Protein AF-A0A662Y6T1-F1 (afdb_monomer_lite)

Foldseek 3Di:
DDDPPPPDDDPPPDFDDQVQEWEFPVLLVQLLVLFLLSLCLQRVDDDPQFADHDALCSRVLNVDDQDVVNVVVVVVPPDPLQLDFDPDGLVQWAEEEEEAQLLCQQVLLNDVSNDQVSNHAYEYEHLADLVLSVVQEVCNVVSVVVQVVGPRYHYYYNQQLLDQVSLVVVAATQEYEYEAQFDADVVPVCQDDVRLVVSLVSLLSNLLHVQVRYDLNHKYKYKDACDPPGVVSPSQVSNVVNQKHWDHKYRDRCSSRPRDFADHRSHNDHDGRSRMIITIIHGNVSVVVVVVVVVPPPDDDPDDDPCSIDRSDPVSSVVSSVSRRDDLCCVVVVVPPPDPDDDDDDDDDDDDDDDDDDDDDDDDDDDDDDPDPDLVNVLLCCLCPVLPDPDRDDDQLPCCLLLLSVLSSCVSVVLQPVSVQQDPDLDPVNLVSSLSSCVVSCVVLVHDDHPVLSVCSNVSPPCSSSVSSVSVVVSVVVPDPPPDDD

pLDDT: mean 79.32, std 23.07, range [24.95, 98.88]

Radius of gyration: 32.28 Å; chains: 1; bounding box: 83×66×100 Å

Structure (mmCIF, N/CA/C/O backbone):
data_AF-A0A662Y6T1-F1
#
_entry.id   AF-A0A662Y6T1-F1
#
loop_
_atom_site.group_PDB
_atom_site.id
_atom_site.type_symbol
_atom_site.label_atom_id
_atom_site.label_alt_id
_atom_site.label_comp_id
_atom_site.label_asym_id
_atom_site.label_entity_id
_atom_site.label_seq_id
_atom_site.pdbx_PDB_ins_code
_atom_site.Cartn_x
_atom_site.Cartn_y
_atom_site.Cartn_z
_atom_site.occupancy
_atom_site.B_iso_or_equiv
_atom_site.auth_seq_id
_atom_site.auth_comp_id
_atom_site.auth_asym_id
_atom_site.auth_atom_id
_atom_site.pdbx_PDB_model_num
ATOM 1 N N . MET A 1 1 ? 36.896 38.682 -18.439 1.00 38.16 1 MET A N 1
ATOM 2 C CA . MET A 1 1 ? 36.004 37.616 -18.935 1.00 38.16 1 MET A CA 1
ATOM 3 C C . MET A 1 1 ? 36.695 36.313 -18.607 1.00 38.16 1 MET A C 1
ATOM 5 O O . MET A 1 1 ? 37.647 35.959 -19.286 1.00 38.16 1 MET A O 1
ATOM 9 N N . VAL A 1 2 ? 36.335 35.724 -17.472 1.00 32.78 2 VAL A N 1
ATOM 10 C CA . VAL A 1 2 ? 36.869 34.442 -17.013 1.00 32.78 2 VAL A CA 1
ATOM 11 C C . VAL A 1 2 ? 35.690 33.484 -17.099 1.00 32.78 2 VAL A C 1
ATOM 13 O O . VAL A 1 2 ? 34.672 33.725 -16.455 1.00 32.78 2 VAL A O 1
ATOM 16 N N . ASP A 1 3 ? 35.793 32.498 -17.985 1.00 37.03 3 ASP A N 1
ATOM 17 C CA . ASP A 1 3 ? 34.803 31.437 -18.151 1.00 37.03 3 ASP A CA 1
ATOM 18 C C . ASP A 1 3 ? 34.863 30.502 -16.937 1.00 37.03 3 ASP A C 1
ATOM 20 O O . ASP A 1 3 ? 35.726 29.630 -16.843 1.00 37.03 3 ASP A O 1
ATOM 24 N N . GLU A 1 4 ? 33.929 30.673 -16.004 1.00 37.59 4 GLU A N 1
ATOM 25 C CA . GLU A 1 4 ? 33.597 29.661 -15.004 1.00 37.59 4 GLU A CA 1
ATOM 26 C C . GLU A 1 4 ? 32.592 28.679 -15.608 1.00 37.59 4 GLU A C 1
ATOM 28 O O . GLU A 1 4 ? 31.386 28.763 -15.388 1.00 37.59 4 GLU A O 1
ATOM 33 N N . ASN A 1 5 ? 33.089 27.715 -16.380 1.00 39.94 5 ASN A N 1
ATOM 34 C CA . ASN A 1 5 ? 32.328 26.504 -16.665 1.00 39.94 5 ASN A CA 1
ATOM 35 C C . ASN A 1 5 ? 32.656 25.482 -15.567 1.00 39.94 5 ASN A C 1
ATOM 37 O O . ASN A 1 5 ? 33.431 24.544 -15.760 1.00 39.94 5 ASN A O 1
ATOM 41 N N . ALA A 1 6 ? 32.117 25.729 -14.370 1.00 39.69 6 ALA A N 1
ATOM 42 C CA . ALA A 1 6 ? 32.132 24.763 -13.286 1.00 39.69 6 ALA A CA 1
ATOM 43 C C . ALA A 1 6 ? 31.303 23.552 -13.725 1.00 39.69 6 ALA A C 1
ATOM 45 O O . ALA A 1 6 ? 30.096 23.651 -13.949 1.00 39.69 6 ALA A O 1
ATOM 46 N N . GLY A 1 7 ? 31.971 22.409 -13.881 1.00 39.16 7 GLY A N 1
ATOM 47 C CA . GLY A 1 7 ? 31.311 21.131 -14.082 1.00 39.16 7 GLY A CA 1
ATOM 48 C C . GLY A 1 7 ? 30.360 20.877 -12.921 1.00 39.16 7 GLY A C 1
ATOM 49 O O . GLY A 1 7 ? 30.795 20.561 -11.818 1.00 39.16 7 GLY A O 1
ATOM 50 N N . SER A 1 8 ? 29.058 21.023 -13.164 1.00 38.38 8 SER A N 1
ATOM 51 C CA . SER A 1 8 ? 28.050 20.516 -12.248 1.00 38.38 8 SER A CA 1
ATOM 52 C C . SER A 1 8 ? 28.227 19.002 -12.197 1.00 38.38 8 SER A C 1
ATOM 54 O O . SER A 1 8 ? 27.993 18.322 -13.204 1.00 38.38 8 SER A O 1
ATOM 56 N N . GLU A 1 9 ? 28.669 18.476 -11.057 1.00 35.53 9 GLU A N 1
ATOM 57 C CA . GLU A 1 9 ? 28.597 17.045 -10.787 1.00 35.53 9 GLU A CA 1
ATOM 58 C C . GLU A 1 9 ? 27.184 16.546 -11.138 1.00 35.53 9 GLU A C 1
ATOM 60 O O . GLU A 1 9 ? 26.198 17.246 -10.869 1.00 35.53 9 GLU A O 1
ATOM 65 N N . PRO A 1 10 ? 27.045 15.372 -11.781 1.00 45.38 10 PRO A N 1
ATOM 66 C CA . PRO A 1 10 ? 25.727 14.811 -12.023 1.00 45.38 10 PRO A CA 1
ATOM 67 C C . PRO A 1 10 ? 24.992 14.716 -10.677 1.00 45.38 10 PRO A C 1
ATOM 69 O O . PRO A 1 10 ? 25.598 14.264 -9.702 1.00 45.38 10 PRO A O 1
ATOM 72 N N . PRO A 1 11 ? 23.716 15.141 -10.593 1.00 48.94 11 PRO A N 1
ATOM 73 C CA . PRO A 1 11 ? 22.992 15.173 -9.329 1.00 48.94 11 PRO A CA 1
ATOM 74 C C . PRO A 1 11 ? 23.087 13.804 -8.658 1.00 48.94 11 PRO A C 1
ATOM 76 O O . PRO A 1 11 ? 22.839 12.779 -9.306 1.00 48.94 11 PRO A O 1
ATOM 79 N N . ALA A 1 12 ? 23.485 13.799 -7.381 1.00 55.53 12 ALA A N 1
ATOM 80 C CA . ALA A 1 12 ? 23.677 12.583 -6.603 1.00 55.53 12 ALA A CA 1
ATOM 81 C C . ALA A 1 12 ? 22.477 11.647 -6.801 1.00 55.53 12 ALA A C 1
ATOM 83 O O . ALA A 1 12 ? 21.319 12.057 -6.681 1.00 55.53 12 ALA A O 1
ATOM 84 N N . GLN A 1 13 ? 22.749 10.390 -7.164 1.00 65.38 13 GLN A N 1
ATOM 85 C CA . GLN A 1 13 ? 21.694 9.406 -7.382 1.00 65.38 13 GLN A CA 1
ATOM 86 C C . GLN A 1 13 ? 20.924 9.218 -6.077 1.00 65.38 13 GLN A C 1
ATOM 88 O O . GLN A 1 13 ? 21.428 8.612 -5.136 1.00 65.38 13 GLN A O 1
ATOM 93 N N . HIS A 1 14 ? 19.701 9.740 -6.024 1.00 81.56 14 HIS A N 1
ATOM 94 C CA . HIS A 1 14 ? 18.852 9.587 -4.857 1.00 81.56 14 HIS A CA 1
ATOM 95 C C . HIS A 1 14 ? 18.332 8.146 -4.803 1.00 81.56 14 HIS A C 1
ATOM 97 O O . HIS A 1 14 ? 17.601 7.689 -5.691 1.00 81.56 14 HIS A O 1
ATOM 103 N N . TRP A 1 15 ? 18.790 7.410 -3.795 1.00 86.25 15 TRP A N 1
ATOM 104 C CA . TRP A 1 15 ? 18.351 6.054 -3.503 1.00 86.25 15 TRP A CA 1
ATOM 105 C C . TRP A 1 15 ? 17.180 6.092 -2.533 1.00 86.25 15 TRP A C 1
ATOM 107 O O . TRP A 1 15 ? 17.080 6.994 -1.705 1.00 86.25 15 TRP A O 1
ATOM 117 N N . ARG A 1 16 ? 16.301 5.096 -2.645 1.00 91.19 16 ARG A N 1
ATOM 118 C CA . ARG A 1 16 ? 15.261 4.873 -1.650 1.00 91.19 16 ARG A CA 1
ATOM 119 C C . ARG A 1 16 ? 15.910 4.447 -0.334 1.00 91.19 16 ARG A C 1
ATOM 121 O O . ARG A 1 16 ? 16.833 3.635 -0.364 1.00 91.19 16 ARG A O 1
ATOM 128 N N . ASP A 1 17 ? 15.394 4.952 0.779 1.00 90.06 17 ASP A N 1
ATOM 129 C CA . ASP A 1 17 ? 15.740 4.432 2.096 1.00 90.06 17 ASP A CA 1
ATOM 130 C C . ASP A 1 17 ? 15.273 2.975 2.233 1.00 90.06 17 ASP A C 1
ATOM 132 O O . ASP A 1 17 ? 14.118 2.645 1.955 1.00 90.06 17 ASP A O 1
ATOM 136 N N . LEU A 1 18 ? 16.204 2.098 2.593 1.00 93.44 18 LEU A N 1
ATOM 137 C CA . LEU A 1 18 ? 15.990 0.659 2.708 1.00 93.44 18 LEU A CA 1
ATOM 138 C C . LEU A 1 18 ? 15.894 0.191 4.159 1.00 93.44 18 LEU A C 1
ATOM 140 O O . LEU A 1 18 ? 15.660 -0.997 4.391 1.00 93.44 18 LEU A O 1
ATOM 144 N N . GLN A 1 19 ? 16.095 1.085 5.131 1.00 92.25 19 GLN A N 1
ATOM 145 C CA . GLN A 1 19 ? 16.065 0.725 6.538 1.00 92.25 19 GLN A CA 1
ATOM 146 C C . GLN A 1 19 ? 14.696 0.138 6.898 1.00 92.25 19 GLN A C 1
ATOM 148 O O . GLN A 1 19 ? 13.666 0.796 6.781 1.00 92.25 19 GLN A O 1
ATOM 153 N N . GLN A 1 20 ? 14.701 -1.141 7.292 1.00 94.00 20 GLN A N 1
ATOM 154 C CA . GLN A 1 20 ? 13.500 -1.903 7.654 1.00 94.00 20 GLN A CA 1
ATOM 155 C C . GLN A 1 20 ? 12.395 -1.856 6.579 1.00 94.00 20 GLN A C 1
ATOM 157 O O . GLN A 1 20 ? 11.207 -1.921 6.900 1.00 94.00 20 GLN A O 1
ATOM 162 N N . LEU A 1 21 ? 12.774 -1.735 5.300 1.00 97.38 21 LEU A N 1
ATOM 163 C CA . LEU A 1 21 ? 11.839 -1.699 4.181 1.00 97.38 21 LEU A CA 1
ATOM 164 C C . LEU A 1 21 ? 11.625 -3.096 3.596 1.00 97.38 21 LEU A C 1
ATOM 166 O O . LEU A 1 21 ? 12.568 -3.762 3.168 1.00 97.38 21 LEU A O 1
ATOM 170 N N . TYR A 1 22 ? 10.362 -3.480 3.462 1.00 98.19 22 TYR A N 1
ATOM 171 C CA . TYR A 1 22 ? 9.938 -4.761 2.918 1.00 98.19 22 TYR A CA 1
ATOM 172 C C . TYR A 1 22 ? 8.983 -4.588 1.739 1.00 98.19 22 TYR A C 1
ATOM 174 O O . TYR A 1 22 ? 8.330 -3.558 1.552 1.00 98.19 22 TYR A O 1
ATOM 182 N N . VAL A 1 23 ? 8.889 -5.629 0.921 1.00 97.44 23 VAL A N 1
ATOM 183 C CA . VAL A 1 23 ? 7.964 -5.720 -0.206 1.00 97.44 23 VAL A CA 1
ATOM 184 C C . VAL A 1 23 ? 7.215 -7.043 -0.160 1.00 97.44 23 VAL A C 1
ATOM 186 O O . VAL A 1 23 ? 7.796 -8.077 0.157 1.00 97.44 23 VAL A O 1
ATOM 189 N N . HIS A 1 24 ? 5.932 -7.025 -0.518 1.00 96.25 24 HIS A N 1
ATOM 190 C CA . HIS A 1 24 ? 5.162 -8.258 -0.659 1.00 96.25 24 HIS A CA 1
ATOM 191 C C . HIS A 1 24 ? 5.751 -9.145 -1.761 1.00 96.25 24 HIS A C 1
ATOM 193 O O . HIS A 1 24 ? 6.113 -8.654 -2.841 1.00 96.25 24 HIS A O 1
ATOM 199 N N . ARG A 1 25 ? 5.801 -10.457 -1.524 1.00 93.94 25 ARG A N 1
ATOM 200 C CA . ARG A 1 25 ? 6.382 -11.428 -2.464 1.00 93.94 25 ARG A CA 1
ATOM 201 C C . ARG A 1 25 ? 5.730 -11.374 -3.849 1.00 93.94 25 ARG A C 1
ATOM 203 O O . ARG A 1 25 ? 6.429 -11.479 -4.855 1.00 93.94 25 ARG A O 1
ATOM 210 N N . ASP A 1 26 ? 4.424 -11.127 -3.918 1.00 92.00 26 ASP A N 1
ATOM 211 C CA . ASP A 1 26 ? 3.688 -10.994 -5.187 1.00 92.00 26 ASP A CA 1
ATOM 212 C C . ASP A 1 26 ? 4.066 -9.733 -5.965 1.00 92.00 26 ASP A C 1
ATOM 214 O O . ASP A 1 26 ? 4.247 -9.768 -7.186 1.00 92.00 26 ASP A O 1
ATOM 218 N N . THR A 1 27 ? 4.246 -8.614 -5.260 1.00 95.25 27 THR A N 1
ATOM 219 C CA . THR A 1 27 ? 4.738 -7.364 -5.850 1.00 95.25 27 THR A CA 1
ATOM 220 C C . THR A 1 27 ? 6.136 -7.565 -6.414 1.00 95.25 27 THR A C 1
ATOM 222 O O . THR A 1 27 ? 6.408 -7.152 -7.544 1.00 95.25 27 THR A O 1
ATOM 225 N N . LEU A 1 28 ? 7.004 -8.243 -5.658 1.00 96.12 28 LEU A N 1
ATOM 226 C CA . LEU A 1 28 ? 8.362 -8.571 -6.075 1.00 96.12 28 LEU A CA 1
ATOM 227 C C . LEU A 1 28 ? 8.365 -9.479 -7.312 1.00 96.12 28 LEU A C 1
ATOM 229 O O . LEU A 1 28 ? 9.031 -9.169 -8.300 1.00 96.12 28 LEU A O 1
ATOM 233 N N . ARG A 1 29 ? 7.580 -10.562 -7.291 1.00 94.56 29 ARG A N 1
ATOM 234 C CA . ARG A 1 29 ? 7.440 -11.505 -8.411 1.00 94.56 29 ARG A CA 1
ATOM 235 C C . ARG A 1 29 ? 6.977 -10.790 -9.676 1.00 94.56 29 ARG A C 1
ATOM 237 O O . ARG A 1 29 ? 7.582 -10.963 -10.728 1.00 94.56 29 ARG A O 1
ATOM 244 N N . CYS A 1 30 ? 5.970 -9.926 -9.564 1.00 94.88 30 CYS A N 1
ATOM 245 C CA . CYS A 1 30 ? 5.478 -9.130 -10.685 1.00 94.88 30 CYS A CA 1
ATOM 246 C C . CYS A 1 30 ? 6.523 -8.117 -11.187 1.00 94.88 30 CYS A C 1
ATOM 248 O O . CYS A 1 30 ? 6.691 -7.942 -12.391 1.00 94.88 30 CYS A O 1
ATOM 250 N N . ALA A 1 31 ? 7.270 -7.455 -10.299 1.00 95.62 31 ALA A N 1
ATOM 251 C CA . ALA A 1 31 ? 8.346 -6.550 -10.709 1.00 95.62 31 ALA A CA 1
ATOM 252 C C . ALA A 1 31 ? 9.442 -7.284 -11.506 1.00 95.62 31 ALA A C 1
ATOM 254 O O . ALA A 1 31 ? 9.942 -6.762 -12.504 1.00 95.62 31 ALA A O 1
ATOM 255 N N . LEU A 1 32 ? 9.771 -8.521 -11.119 1.00 93.56 32 LEU A N 1
ATOM 256 C CA . LEU A 1 32 ? 10.772 -9.350 -11.798 1.00 93.56 32 LEU A CA 1
ATOM 257 C C . LEU A 1 32 ? 10.372 -9.750 -13.226 1.00 93.56 32 LEU A C 1
ATOM 259 O O . LEU A 1 32 ? 11.258 -9.993 -14.040 1.00 93.56 32 LEU A O 1
ATOM 263 N N . THR A 1 33 ? 9.083 -9.711 -13.580 1.00 91.44 33 THR A N 1
ATOM 264 C CA . THR A 1 33 ? 8.611 -9.875 -14.968 1.00 91.44 33 THR A CA 1
ATOM 265 C C . THR A 1 33 ? 8.666 -8.568 -15.773 1.00 91.44 33 THR A C 1
ATOM 267 O O . THR A 1 33 ? 7.916 -8.397 -16.734 1.00 91.44 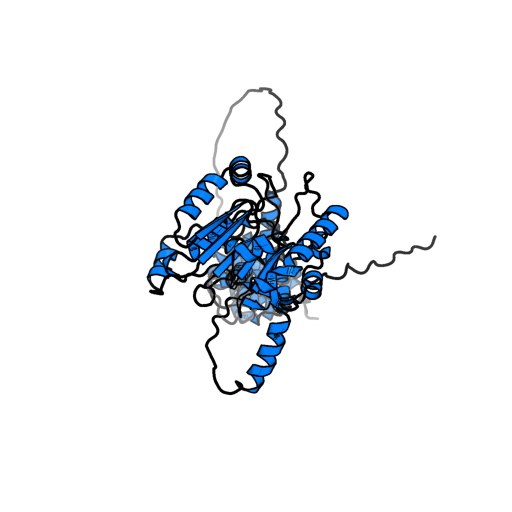33 THR A O 1
ATOM 270 N N . ARG A 1 34 ? 9.507 -7.604 -15.364 1.00 90.88 34 ARG A N 1
ATOM 271 C CA . ARG A 1 34 ? 9.652 -6.269 -15.979 1.00 90.88 34 ARG A CA 1
ATOM 272 C C . ARG A 1 34 ? 8.362 -5.428 -15.932 1.00 90.88 34 ARG A C 1
ATOM 274 O O . ARG A 1 34 ? 8.147 -4.541 -16.758 1.00 90.88 34 ARG A O 1
ATOM 281 N N . CYS A 1 35 ? 7.493 -5.657 -14.947 1.00 94.31 35 CYS A N 1
ATOM 282 C CA . CYS A 1 35 ? 6.313 -4.819 -14.735 1.00 94.31 35 CYS A CA 1
ATOM 283 C C . CYS A 1 35 ? 6.723 -3.414 -14.267 1.00 94.31 35 CYS A C 1
ATOM 285 O O . CYS A 1 35 ? 7.062 -3.221 -13.099 1.00 94.31 35 CYS A O 1
ATOM 287 N N . ILE A 1 36 ? 6.635 -2.419 -15.158 1.00 94.38 36 ILE A N 1
ATOM 288 C CA . ILE A 1 36 ? 7.055 -1.033 -14.884 1.00 94.38 36 ILE A CA 1
ATOM 289 C C . ILE A 1 36 ? 6.376 -0.481 -13.619 1.00 94.38 36 ILE A C 1
ATOM 291 O O . ILE A 1 36 ? 7.052 0.093 -12.768 1.00 94.38 36 ILE A O 1
ATOM 295 N N . ALA A 1 37 ? 5.068 -0.714 -13.449 1.00 93.38 37 ALA A N 1
ATOM 296 C CA . ALA A 1 37 ? 4.320 -0.250 -12.279 1.00 93.38 37 ALA A CA 1
ATOM 297 C C . ALA A 1 37 ? 4.893 -0.805 -10.963 1.00 93.38 37 ALA A C 1
ATOM 299 O O . ALA A 1 37 ? 5.078 -0.057 -10.007 1.00 93.38 37 ALA A O 1
ATOM 300 N N . CYS A 1 38 ? 5.192 -2.108 -10.904 1.00 95.94 38 CYS A N 1
ATOM 301 C CA . CYS A 1 38 ? 5.727 -2.734 -9.690 1.00 95.94 38 CYS A CA 1
ATOM 302 C C . CYS A 1 38 ? 7.198 -2.376 -9.464 1.00 95.94 38 CYS A C 1
ATOM 304 O O . CYS A 1 38 ? 7.577 -2.107 -8.329 1.00 95.94 38 CYS A O 1
ATOM 306 N N . CYS A 1 39 ? 8.005 -2.273 -10.526 1.00 96.38 39 CYS A N 1
ATOM 307 C CA . CYS A 1 39 ? 9.375 -1.776 -10.417 1.00 96.38 39 CYS A CA 1
ATOM 308 C C . CYS A 1 39 ? 9.405 -0.383 -9.778 1.00 96.38 39 CYS A C 1
ATOM 310 O O . CYS A 1 39 ? 10.170 -0.165 -8.844 1.00 96.38 39 CYS A O 1
ATOM 312 N N . TYR A 1 40 ? 8.545 0.542 -10.221 1.00 95.38 40 TYR A N 1
ATOM 313 C CA . TYR A 1 40 ? 8.485 1.897 -9.666 1.00 95.38 40 TYR A CA 1
ATOM 314 C C . TYR A 1 40 ? 7.935 1.978 -8.241 1.00 95.38 40 TYR A C 1
ATOM 316 O O . TYR A 1 40 ? 8.381 2.854 -7.499 1.00 95.38 40 TYR A O 1
ATOM 324 N N . LYS A 1 41 ? 7.060 1.050 -7.824 1.00 95.31 41 LYS A N 1
ATOM 325 C CA . LYS A 1 41 ? 6.692 0.898 -6.404 1.00 95.31 41 LYS A CA 1
ATOM 326 C C . LYS A 1 41 ? 7.903 0.559 -5.541 1.00 95.31 41 LYS A C 1
ATOM 328 O O . LYS A 1 41 ? 7.940 0.992 -4.399 1.00 95.31 41 LYS A O 1
ATOM 333 N N . ILE A 1 42 ? 8.882 -0.184 -6.074 1.00 96.06 42 ILE A N 1
ATOM 334 C CA . ILE A 1 42 ? 10.098 -0.606 -5.362 1.00 96.06 42 ILE A CA 1
ATOM 335 C C . ILE A 1 42 ? 11.192 0.455 -5.427 1.00 96.06 42 ILE A C 1
ATOM 337 O O . ILE A 1 42 ? 11.610 0.954 -4.384 1.00 96.06 42 ILE A O 1
ATOM 341 N N . VAL A 1 43 ? 11.622 0.852 -6.628 1.00 94.75 43 VAL A N 1
ATOM 342 C CA . VAL A 1 43 ? 12.749 1.787 -6.785 1.00 94.75 43 VAL A CA 1
ATOM 343 C C . VAL A 1 43 ? 12.428 3.205 -6.343 1.00 94.75 43 VAL A C 1
ATOM 345 O O . VAL A 1 43 ? 13.348 3.947 -6.011 1.00 94.75 43 VAL A O 1
ATOM 348 N N . LEU A 1 44 ? 11.143 3.577 -6.342 1.00 91.81 44 LEU A N 1
ATOM 349 C CA . LEU A 1 44 ? 10.607 4.889 -5.987 1.00 91.81 44 LEU A CA 1
ATOM 350 C C . LEU A 1 44 ? 11.082 6.029 -6.909 1.00 91.81 44 LEU A C 1
ATOM 352 O O . LEU A 1 44 ? 10.263 6.716 -7.522 1.00 91.81 44 LEU A O 1
ATOM 356 N N . HIS A 1 45 ? 12.384 6.258 -7.064 1.00 90.19 45 HIS A N 1
ATOM 357 C CA . HIS A 1 45 ? 12.963 7.376 -7.811 1.00 90.19 45 HIS A CA 1
ATOM 358 C C . HIS A 1 45 ? 13.343 6.982 -9.239 1.00 90.19 45 HIS A C 1
ATOM 360 O O . HIS A 1 45 ? 14.135 6.067 -9.461 1.00 90.19 45 HIS A O 1
ATOM 366 N N . GLY A 1 46 ? 12.795 7.707 -10.219 1.00 86.19 46 GLY A N 1
ATOM 367 C CA . GLY A 1 46 ? 13.222 7.604 -11.613 1.00 86.19 46 GLY A CA 1
ATOM 368 C C . GLY A 1 46 ? 14.583 8.260 -11.841 1.00 86.19 46 GLY A C 1
ATOM 369 O O . GLY A 1 46 ? 15.027 9.084 -11.046 1.00 86.19 46 GLY A O 1
ATOM 370 N N . ARG A 1 47 ? 15.232 7.897 -12.949 1.00 86.31 47 ARG A N 1
ATOM 371 C CA . ARG A 1 47 ? 16.512 8.460 -13.390 1.00 86.31 47 ARG A CA 1
ATOM 372 C C . ARG A 1 47 ? 16.452 8.742 -14.892 1.00 86.31 47 ARG A C 1
ATOM 374 O O . ARG A 1 47 ? 15.686 8.067 -15.590 1.00 86.31 47 ARG A O 1
ATOM 381 N N . PRO A 1 48 ? 17.233 9.709 -15.403 1.00 83.94 48 PRO A N 1
ATOM 382 C CA . PRO A 1 48 ? 17.360 9.915 -16.838 1.00 83.94 48 PRO A CA 1
ATOM 383 C C . PRO A 1 48 ? 17.720 8.609 -17.553 1.00 83.94 48 PRO A C 1
ATOM 385 O O . PRO A 1 48 ? 18.562 7.848 -17.084 1.00 83.94 48 PRO A O 1
ATOM 388 N N . GLY A 1 49 ? 17.060 8.347 -18.679 1.00 81.00 49 GLY A N 1
ATOM 389 C CA . GLY A 1 49 ? 17.303 7.155 -19.491 1.00 81.00 49 GLY A CA 1
ATOM 390 C C . GLY A 1 49 ? 16.495 5.915 -19.106 1.00 81.00 49 GLY A C 1
ATOM 391 O O . GLY A 1 49 ? 16.520 4.965 -19.876 1.00 81.00 49 GLY A O 1
ATOM 392 N N . LEU A 1 50 ? 15.747 5.911 -17.997 1.00 89.12 50 LEU A N 1
ATOM 393 C CA . LEU A 1 50 ? 14.835 4.809 -17.661 1.00 89.12 50 LEU A CA 1
ATOM 394 C C . LEU A 1 50 ? 13.500 4.906 -18.418 1.00 89.12 50 LEU A C 1
ATOM 396 O O . LEU A 1 50 ? 13.076 5.987 -18.836 1.00 89.12 50 LEU A O 1
ATOM 400 N N . LEU A 1 51 ? 12.812 3.771 -18.552 1.00 88.31 51 LEU A N 1
ATOM 401 C CA . LEU A 1 51 ? 11.417 3.711 -18.984 1.00 88.31 51 LEU A CA 1
ATOM 402 C C . LEU A 1 51 ? 10.543 4.569 -18.064 1.00 88.31 51 LEU A C 1
ATOM 404 O O . LEU A 1 51 ? 10.710 4.494 -16.853 1.00 88.31 51 LEU A O 1
ATOM 408 N N . PRO A 1 52 ? 9.600 5.368 -18.592 1.00 89.31 52 PRO A N 1
ATOM 409 C CA . PRO A 1 52 ? 8.769 6.230 -17.762 1.00 89.31 52 PRO A CA 1
ATOM 410 C C . PRO A 1 52 ? 7.859 5.408 -16.847 1.00 89.31 52 PRO A C 1
ATOM 412 O O . PRO A 1 52 ? 7.339 4.369 -17.254 1.00 89.31 52 PRO A O 1
ATOM 415 N N . ASN A 1 53 ? 7.612 5.918 -15.637 1.00 90.62 53 ASN A N 1
ATOM 416 C CA . ASN A 1 53 ? 6.630 5.320 -14.738 1.00 90.62 53 ASN A CA 1
ATOM 417 C C . ASN A 1 53 ? 5.241 5.276 -15.400 1.00 90.62 53 ASN A C 1
ATOM 419 O O . ASN A 1 53 ? 4.877 6.146 -16.196 1.00 90.62 53 ASN A O 1
ATOM 423 N N . VAL A 1 54 ? 4.464 4.260 -15.045 1.00 89.12 54 VAL A N 1
ATOM 424 C CA . VAL A 1 54 ? 3.116 4.013 -15.554 1.00 89.12 54 VAL A CA 1
ATOM 425 C C . VAL A 1 54 ? 2.116 4.000 -14.405 1.00 89.12 54 VAL A C 1
ATOM 427 O O . VAL A 1 54 ? 2.485 3.928 -13.233 1.00 89.12 54 VAL A O 1
ATOM 430 N N . ARG A 1 55 ? 0.825 4.083 -14.730 1.00 84.06 55 ARG A N 1
ATOM 431 C CA . ARG A 1 55 ? -0.206 4.031 -13.694 1.00 84.06 55 ARG A CA 1
ATOM 432 C C . ARG A 1 55 ? -0.304 2.621 -13.086 1.00 84.06 55 ARG A C 1
ATOM 434 O O . ARG A 1 55 ? -0.048 1.655 -13.810 1.00 84.06 55 ARG A O 1
ATOM 441 N N . PRO A 1 56 ? -0.694 2.473 -11.806 1.00 83.31 56 PRO A N 1
ATOM 442 C CA . PRO A 1 56 ? -0.858 1.164 -11.172 1.00 83.31 56 PRO A CA 1
ATOM 443 C C . PRO A 1 56 ? -1.772 0.205 -11.945 1.00 83.31 56 PRO A C 1
ATOM 445 O O . PRO A 1 56 ? -1.504 -0.991 -11.967 1.00 83.31 56 PRO A O 1
ATOM 448 N N . GLU A 1 57 ? -2.790 0.724 -12.634 1.00 84.50 57 GLU A N 1
ATOM 449 C CA . GLU A 1 57 ? -3.744 -0.049 -13.440 1.00 84.50 57 GLU A CA 1
ATOM 450 C C . GLU A 1 57 ? -3.100 -0.697 -14.676 1.00 84.50 57 GLU A C 1
ATOM 452 O O . GLU A 1 57 ? -3.680 -1.594 -15.275 1.00 84.50 57 GLU A O 1
ATOM 457 N N . MET A 1 58 ? -1.889 -0.277 -15.060 1.00 87.88 58 MET A N 1
ATOM 458 C CA . MET A 1 58 ? -1.102 -0.937 -16.108 1.00 87.88 58 MET A CA 1
ATOM 459 C C . MET A 1 58 ? -0.323 -2.155 -15.590 1.00 87.88 58 MET A C 1
ATOM 461 O O . MET A 1 58 ? 0.388 -2.801 -16.360 1.00 87.88 58 MET A O 1
ATOM 465 N N . CYS A 1 59 ? -0.411 -2.467 -14.294 1.00 91.50 59 CYS A N 1
ATOM 466 C CA . CYS A 1 59 ? 0.098 -3.718 -13.756 1.00 91.50 59 CYS A CA 1
ATOM 467 C C . CYS A 1 59 ? -0.753 -4.889 -14.278 1.00 91.50 59 CYS A C 1
ATOM 469 O O . CYS A 1 59 ? -1.974 -4.832 -14.143 1.00 91.50 59 CYS A O 1
ATOM 471 N N . PRO A 1 60 ? -0.147 -5.981 -14.784 1.00 89.31 60 PRO A N 1
ATOM 472 C CA . PRO A 1 60 ? -0.898 -7.156 -15.228 1.00 89.31 60 PRO A CA 1
ATOM 473 C C . PRO A 1 60 ? -1.842 -7.718 -14.157 1.00 89.31 60 PRO A C 1
ATOM 475 O O . PRO A 1 60 ? -2.947 -8.120 -14.484 1.00 89.31 60 PRO A O 1
ATOM 478 N N . ARG A 1 61 ? -1.469 -7.631 -12.870 1.00 90.00 61 ARG A N 1
ATOM 479 C CA . ARG A 1 61 ? -2.308 -8.074 -11.740 1.00 90.00 61 ARG A CA 1
ATOM 480 C C . ARG A 1 61 ? -3.602 -7.273 -11.555 1.00 90.00 61 ARG A C 1
ATOM 482 O O . ARG A 1 61 ? -4.478 -7.720 -10.834 1.00 90.00 61 ARG A O 1
ATOM 489 N N . MET A 1 62 ? -3.718 -6.095 -12.169 1.00 82.81 62 MET A N 1
ATOM 490 C CA . MET A 1 62 ? -4.968 -5.322 -12.198 1.00 82.81 62 MET A CA 1
ATOM 491 C C . MET A 1 62 ? -5.831 -5.652 -13.421 1.00 82.81 62 MET A C 1
ATOM 493 O O . MET A 1 62 ? -7.008 -5.306 -13.436 1.00 82.81 62 MET A O 1
ATOM 497 N N . ALA A 1 63 ? -5.238 -6.236 -14.468 1.00 69.62 63 ALA A N 1
ATOM 498 C CA . ALA A 1 63 ? -5.876 -6.433 -15.767 1.00 69.62 63 ALA A CA 1
ATOM 499 C C . ALA A 1 63 ? -6.545 -7.807 -15.909 1.00 69.62 63 ALA A C 1
ATOM 501 O O . ALA A 1 63 ? -7.495 -7.932 -16.678 1.00 69.62 63 ALA A O 1
ATOM 502 N N . THR A 1 64 ? -6.069 -8.826 -15.193 1.00 55.75 64 THR A N 1
ATOM 503 C CA . THR A 1 64 ? -6.662 -10.165 -15.217 1.00 55.75 64 THR A CA 1
ATOM 504 C C . THR A 1 64 ? -7.725 -10.301 -14.123 1.00 55.75 64 THR A C 1
ATOM 506 O O . THR A 1 64 ? -7.372 -10.255 -12.944 1.00 55.75 64 THR A O 1
ATOM 509 N N . PRO A 1 65 ? -9.012 -10.523 -14.450 1.00 48.91 65 PRO A N 1
ATOM 510 C CA . PRO A 1 65 ? -9.824 -11.374 -13.589 1.00 48.91 65 PRO A CA 1
ATOM 511 C C . PRO A 1 65 ? -9.180 -12.777 -13.568 1.00 48.91 65 PRO A C 1
ATOM 513 O O . PRO A 1 65 ? -8.570 -13.157 -14.574 1.00 48.91 65 PRO A O 1
ATOM 516 N N . PRO A 1 66 ? -9.251 -13.526 -12.454 1.00 44.78 66 PRO A N 1
ATOM 517 C CA . PRO A 1 66 ? -8.700 -14.878 -12.401 1.00 44.78 66 PRO A CA 1
ATOM 518 C C . PRO A 1 66 ? -9.282 -15.708 -13.548 1.00 44.78 66 PRO A C 1
ATOM 520 O O . PRO A 1 66 ? -10.491 -15.677 -13.787 1.00 44.78 66 PRO A O 1
ATOM 523 N N . THR A 1 67 ? -8.417 -16.374 -14.312 1.00 41.47 67 THR A N 1
ATOM 524 C CA . THR A 1 67 ? -8.865 -17.233 -15.411 1.00 41.47 67 THR A CA 1
ATOM 525 C C . THR A 1 67 ? -9.330 -18.580 -14.858 1.00 41.47 67 THR A C 1
ATOM 527 O O . THR A 1 67 ? -8.876 -19.009 -13.799 1.00 41.47 67 THR A O 1
ATOM 530 N N . ASP A 1 68 ? -10.215 -19.281 -15.572 1.00 40.00 68 ASP A N 1
ATOM 531 C CA . ASP A 1 68 ? -10.694 -20.613 -15.163 1.00 40.00 68 ASP A CA 1
ATOM 532 C C . ASP A 1 68 ? -9.553 -21.642 -15.000 1.00 40.00 68 ASP A C 1
ATOM 534 O O . ASP A 1 68 ? -9.712 -22.638 -14.294 1.00 40.00 68 ASP A O 1
ATOM 538 N N . ASP A 1 69 ? -8.394 -21.410 -15.626 1.00 37.28 69 ASP A N 1
ATOM 539 C CA . ASP A 1 69 ? -7.202 -22.248 -15.468 1.00 37.28 69 ASP A CA 1
ATOM 540 C C . ASP A 1 69 ? -6.407 -21.911 -14.191 1.00 37.28 69 ASP A C 1
ATOM 542 O O . ASP A 1 69 ? -5.880 -22.829 -13.560 1.00 37.28 69 ASP A O 1
ATOM 546 N N . ASP A 1 70 ? -6.401 -20.648 -13.739 1.00 42.69 70 ASP A N 1
ATOM 547 C CA . ASP A 1 70 ? -5.893 -20.265 -12.408 1.00 42.69 70 ASP A CA 1
ATOM 548 C C . ASP A 1 70 ? -6.790 -20.859 -11.307 1.00 42.69 70 ASP A C 1
ATOM 550 O O . ASP A 1 70 ? -6.299 -21.434 -10.338 1.00 42.69 70 ASP A O 1
ATOM 554 N N . ALA A 1 71 ? -8.112 -20.841 -11.517 1.00 40.81 71 ALA A N 1
ATOM 555 C CA . ALA A 1 71 ? -9.081 -21.476 -10.622 1.00 40.81 71 ALA A CA 1
ATOM 556 C C . ALA A 1 71 ? -8.913 -23.007 -10.549 1.00 40.81 71 ALA A C 1
ATOM 558 O O . ALA A 1 71 ? -9.183 -23.610 -9.513 1.00 40.81 71 ALA A O 1
ATOM 559 N N . LYS A 1 72 ? -8.445 -23.655 -11.627 1.00 34.47 72 LYS A N 1
ATOM 560 C CA . LYS A 1 72 ? -8.136 -25.097 -11.648 1.00 34.47 72 LYS A CA 1
ATOM 561 C C . LYS A 1 72 ? -6.775 -25.435 -11.045 1.00 34.47 72 LYS A C 1
ATOM 563 O O . LYS A 1 72 ? -6.646 -26.502 -10.446 1.00 34.47 72 LYS A O 1
ATOM 568 N N . ALA A 1 73 ? -5.780 -24.560 -11.188 1.00 39.09 73 ALA A N 1
ATOM 569 C CA . ALA A 1 73 ? -4.494 -24.703 -10.509 1.00 39.09 73 ALA A CA 1
ATOM 570 C C . ALA A 1 73 ? -4.653 -24.561 -8.984 1.00 39.09 73 ALA A C 1
ATOM 572 O O . ALA A 1 73 ? -4.086 -25.364 -8.243 1.00 39.09 73 ALA A O 1
ATOM 573 N N . ASP A 1 74 ? -5.506 -23.636 -8.533 1.00 40.41 74 ASP A N 1
ATOM 574 C CA . ASP A 1 74 ? -5.899 -23.502 -7.126 1.00 40.41 74 ASP A CA 1
ATOM 575 C C . ASP A 1 74 ? -6.809 -24.655 -6.664 1.00 40.41 74 ASP A C 1
ATOM 577 O O . ASP A 1 74 ? -6.646 -25.156 -5.557 1.00 40.41 74 ASP A O 1
ATOM 581 N N . ALA A 1 75 ? -7.703 -25.178 -7.513 1.00 36.38 75 ALA A N 1
ATOM 582 C CA . ALA A 1 75 ? -8.528 -26.346 -7.170 1.00 36.38 75 ALA A CA 1
ATOM 583 C C . ALA A 1 75 ? -7.729 -27.661 -7.041 1.00 36.38 75 ALA A C 1
ATOM 585 O O . ALA A 1 75 ? -8.172 -28.585 -6.357 1.00 36.38 75 ALA A O 1
ATOM 586 N N . ALA A 1 76 ? -6.559 -27.767 -7.684 1.00 33.75 76 ALA A N 1
ATOM 587 C CA . ALA A 1 76 ? -5.652 -28.910 -7.536 1.00 33.75 76 ALA A CA 1
ATOM 588 C C . ALA A 1 76 ? -4.805 -28.839 -6.249 1.00 33.75 76 ALA A C 1
ATOM 590 O O . ALA A 1 76 ? -4.280 -29.860 -5.798 1.00 33.75 76 ALA A O 1
ATOM 591 N N . ALA A 1 77 ? -4.710 -27.659 -5.630 1.00 36.94 77 ALA A N 1
ATOM 592 C CA . ALA A 1 77 ? -4.196 -27.470 -4.285 1.00 36.94 77 ALA A CA 1
ATOM 593 C C . ALA A 1 77 ? -5.379 -27.419 -3.310 1.00 36.94 77 ALA A C 1
ATOM 595 O O . ALA A 1 77 ? -5.864 -26.350 -2.961 1.00 36.94 77 ALA A O 1
ATOM 596 N N . VAL A 1 78 ? -5.852 -28.576 -2.834 1.00 40.41 78 VAL A N 1
ATOM 597 C CA . VAL A 1 78 ? -6.753 -28.608 -1.671 1.00 40.41 78 VAL A CA 1
ATOM 598 C C . VAL A 1 78 ? -5.991 -28.036 -0.472 1.00 40.41 78 VAL A C 1
ATOM 600 O O . VAL A 1 78 ? -5.287 -28.742 0.245 1.00 40.41 78 VAL A O 1
ATOM 603 N N . CYS A 1 79 ? -6.104 -26.729 -0.291 1.00 35.00 79 CYS A N 1
ATOM 604 C CA . CYS A 1 79 ? -5.677 -25.978 0.867 1.00 35.00 79 CYS A CA 1
ATOM 605 C C . CYS A 1 79 ? -6.892 -25.137 1.254 1.00 35.00 79 CYS A C 1
ATOM 607 O O . CYS A 1 79 ? -7.513 -24.504 0.402 1.00 35.00 79 CYS A O 1
ATOM 609 N N . THR A 1 80 ? -7.286 -25.210 2.520 1.00 41.81 80 THR A N 1
ATOM 610 C CA . THR A 1 80 ? -8.323 -24.377 3.145 1.00 41.81 80 THR A CA 1
ATOM 611 C C . THR A 1 80 ? -8.313 -22.940 2.611 1.00 41.81 80 THR A C 1
ATOM 613 O O . THR A 1 80 ? -7.214 -22.438 2.360 1.00 41.81 80 THR A O 1
ATOM 616 N N . PRO A 1 81 ? -9.473 -22.255 2.491 1.00 50.97 81 PRO A N 1
ATOM 617 C CA . PRO A 1 81 ? -9.493 -20.841 2.135 1.00 50.97 81 PRO A CA 1
ATOM 618 C C . PRO A 1 81 ? -8.474 -20.103 3.003 1.00 50.97 81 PRO A C 1
ATOM 620 O O . PRO A 1 81 ? -8.578 -20.094 4.230 1.00 50.97 81 PRO A O 1
ATOM 623 N N . GLN A 1 82 ? -7.427 -19.563 2.378 1.00 72.50 82 GLN A N 1
ATOM 624 C CA . GLN A 1 82 ? -6.460 -18.750 3.096 1.00 72.50 82 GLN A CA 1
ATOM 625 C C . GLN A 1 82 ? -7.169 -17.435 3.394 1.00 72.50 82 GLN A C 1
ATOM 627 O O . GLN A 1 82 ? -7.221 -16.548 2.549 1.00 72.50 82 GLN A O 1
ATOM 632 N N . HIS A 1 83 ? -7.773 -17.352 4.578 1.00 91.94 83 HIS A N 1
ATOM 633 C CA . HIS A 1 83 ? -8.391 -16.157 5.145 1.00 91.94 83 HIS A CA 1
ATOM 634 C C . HIS A 1 83 ? -7.304 -15.100 5.418 1.00 91.94 83 HIS A C 1
ATOM 636 O O . HIS A 1 83 ? -6.917 -14.840 6.562 1.00 91.94 83 HIS A O 1
ATOM 642 N N . ARG A 1 84 ? -6.745 -14.556 4.334 1.00 92.56 84 ARG A N 1
ATOM 643 C CA . ARG A 1 84 ? -5.556 -13.709 4.296 1.00 92.56 84 ARG A CA 1
ATOM 644 C C . ARG A 1 84 ? -5.712 -12.650 3.208 1.00 92.56 84 ARG A C 1
ATOM 646 O O . ARG A 1 84 ? -6.201 -12.924 2.116 1.00 92.56 84 ARG A O 1
ATOM 653 N N . ILE A 1 85 ? -5.245 -11.440 3.489 1.00 94.69 85 ILE A N 1
ATOM 654 C CA . ILE A 1 85 ? -5.209 -10.331 2.537 1.00 94.69 85 ILE A CA 1
ATOM 655 C C . ILE A 1 85 ? -4.092 -9.355 2.890 1.00 94.69 85 ILE A C 1
ATOM 657 O O . ILE A 1 85 ? -4.046 -8.816 3.995 1.00 94.69 85 ILE A O 1
ATOM 661 N N . GLY A 1 86 ? -3.189 -9.104 1.940 1.00 93.75 86 GLY A N 1
ATOM 662 C CA . GLY A 1 86 ? -2.039 -8.229 2.163 1.00 93.75 86 GLY A CA 1
ATOM 663 C C . GLY A 1 86 ? -1.249 -8.644 3.408 1.00 93.75 86 GLY A C 1
ATOM 664 O O . GLY A 1 86 ? -0.694 -9.732 3.449 1.00 93.75 86 GLY A O 1
ATOM 665 N N . LEU A 1 87 ? -1.219 -7.781 4.427 1.00 93.50 87 LEU A N 1
ATOM 666 C CA . LEU A 1 87 ? -0.502 -8.016 5.690 1.00 93.50 87 LEU A CA 1
ATOM 667 C C . LEU A 1 87 ? -1.291 -8.823 6.734 1.00 93.50 87 LEU A C 1
ATOM 669 O O . LEU A 1 87 ? -0.762 -9.107 7.808 1.00 93.50 87 LEU A O 1
ATOM 673 N N . TYR A 1 88 ? -2.558 -9.135 6.468 1.00 95.50 88 TYR A N 1
ATOM 674 C CA . TYR A 1 88 ? -3.485 -9.634 7.478 1.00 95.50 88 TYR A CA 1
ATOM 675 C C . TYR A 1 88 ? -3.799 -11.097 7.221 1.00 95.50 88 TYR A C 1
ATOM 677 O O . TYR A 1 88 ? -4.330 -11.442 6.170 1.00 95.50 88 TYR A O 1
ATOM 685 N N . ASP A 1 89 ? -3.483 -11.945 8.194 1.00 93.25 89 ASP A N 1
ATOM 686 C CA . ASP A 1 89 ? -3.770 -13.375 8.182 1.00 93.25 89 ASP A CA 1
ATOM 687 C C . ASP A 1 89 ? -4.605 -13.720 9.416 1.00 93.25 89 ASP A C 1
ATOM 689 O O . ASP A 1 89 ? -4.201 -13.423 10.545 1.00 93.25 89 ASP A O 1
ATOM 693 N N . SER A 1 90 ? -5.752 -14.364 9.203 1.00 94.38 90 SER A N 1
ATOM 694 C CA . SER A 1 90 ? -6.634 -14.826 10.277 1.00 94.38 90 SER A CA 1
ATOM 695 C C . SER A 1 90 ? -5.958 -15.761 11.286 1.00 94.38 90 SER A C 1
ATOM 697 O O . SER A 1 90 ? -6.452 -15.893 12.406 1.00 94.38 90 SER A O 1
ATOM 699 N N . ALA A 1 91 ? -4.840 -16.404 10.929 1.00 92.00 91 ALA A N 1
ATOM 700 C CA . ALA A 1 91 ? -4.055 -17.216 11.853 1.00 92.00 91 ALA A CA 1
ATOM 701 C C . ALA A 1 91 ? -3.447 -16.377 12.991 1.00 92.00 91 ALA A C 1
ATOM 703 O O . ALA A 1 91 ? -3.322 -16.867 14.110 1.00 92.00 91 ALA A O 1
ATOM 704 N N . ASN A 1 92 ? -3.119 -15.108 12.720 1.00 90.12 92 ASN A N 1
ATOM 705 C CA . ASN A 1 92 ? -2.371 -14.234 13.631 1.00 90.12 92 ASN A CA 1
ATOM 706 C C . ASN A 1 92 ? -3.162 -13.004 14.101 1.00 90.12 92 ASN A C 1
ATOM 708 O O . ASN A 1 92 ? -2.722 -12.293 15.002 1.00 90.12 92 ASN A O 1
ATOM 712 N N . VAL A 1 93 ? -4.301 -12.717 13.470 1.00 94.62 93 VAL A N 1
ATOM 713 C CA . VAL A 1 93 ? -5.098 -11.508 13.698 1.00 94.62 93 VAL A CA 1
ATOM 714 C C . VAL A 1 93 ? -6.557 -11.908 13.850 1.00 94.62 93 VAL A C 1
ATOM 716 O O . VAL A 1 93 ? -7.073 -12.636 13.008 1.00 94.62 93 VAL A O 1
ATOM 719 N N . LYS A 1 94 ? -7.231 -11.423 14.898 1.00 97.06 94 LYS A N 1
ATOM 720 C CA . LYS A 1 94 ? -8.651 -11.698 15.173 1.00 97.06 94 LYS A CA 1
ATOM 721 C C . LYS A 1 94 ? -9.509 -10.445 15.271 1.00 97.06 94 LYS A C 1
ATOM 723 O O . LYS A 1 94 ? -10.711 -10.538 15.050 1.00 97.06 94 LYS A O 1
ATOM 728 N N . ARG A 1 95 ? -8.938 -9.279 15.568 1.00 98.44 95 ARG A N 1
ATOM 729 C CA . ARG A 1 95 ? -9.681 -8.011 15.639 1.00 98.44 95 ARG A CA 1
ATOM 730 C C . ARG A 1 95 ? -8.972 -6.917 14.857 1.00 98.44 95 ARG A C 1
ATOM 732 O O . ARG A 1 95 ? -7.837 -6.565 15.175 1.00 98.44 95 ARG A O 1
ATOM 739 N N . ILE A 1 96 ? -9.651 -6.361 13.859 1.00 98.81 96 ILE A N 1
ATOM 740 C CA . ILE A 1 96 ? -9.123 -5.306 12.990 1.00 98.81 96 ILE A CA 1
ATOM 741 C C . ILE A 1 96 ? -10.008 -4.067 13.097 1.00 98.81 96 ILE A C 1
ATOM 743 O O . ILE A 1 96 ? -11.228 -4.173 13.024 1.00 98.81 96 ILE A O 1
ATOM 747 N N . LEU A 1 97 ? -9.385 -2.898 13.218 1.00 98.88 97 LEU A N 1
ATOM 748 C CA . LEU A 1 97 ? -10.014 -1.591 13.073 1.00 98.88 97 LEU A CA 1
ATOM 749 C C . LEU A 1 97 ? -9.461 -0.905 11.821 1.00 98.88 97 LEU A C 1
ATOM 751 O O . LEU A 1 97 ? -8.250 -0.724 11.709 1.00 98.88 97 LEU A O 1
ATOM 755 N N . THR A 1 98 ? -10.325 -0.480 10.900 1.00 98.75 98 THR A N 1
ATOM 756 C CA . THR A 1 98 ? -9.957 0.461 9.829 1.00 98.75 98 THR A CA 1
ATOM 757 C C . THR A 1 98 ? -10.498 1.844 10.153 1.00 98.75 98 THR A C 1
ATOM 759 O O . THR A 1 98 ? -11.712 2.014 10.255 1.00 98.75 98 THR A O 1
ATOM 762 N N . VAL A 1 99 ? -9.597 2.813 10.286 1.00 98.31 99 VAL A N 1
ATOM 763 C CA . VAL A 1 99 ? -9.885 4.193 10.679 1.00 98.31 99 VAL A CA 1
ATOM 764 C C . VAL A 1 99 ? -10.057 5.069 9.441 1.00 98.31 99 VAL A C 1
ATOM 766 O O . VAL A 1 99 ? -9.168 5.117 8.587 1.00 98.31 99 VAL A O 1
ATOM 769 N N . GLY A 1 100 ? -11.177 5.789 9.358 1.00 95.31 100 GLY A N 1
ATOM 770 C CA . GLY A 1 100 ? -11.393 6.830 8.349 1.00 95.31 100 GLY A CA 1
ATOM 771 C C . GLY A 1 100 ? -11.407 6.327 6.899 1.00 95.31 100 GLY A C 1
ATOM 772 O O . GLY A 1 100 ? -10.864 6.996 6.018 1.00 95.31 100 GLY A O 1
ATOM 773 N N . ASP A 1 101 ? -11.993 5.156 6.626 1.00 94.88 101 ASP A N 1
ATOM 774 C CA . ASP A 1 101 ? -12.126 4.647 5.256 1.00 94.88 101 ASP A CA 1
ATOM 775 C C . ASP A 1 101 ? -13.228 5.407 4.501 1.00 94.88 101 ASP A C 1
ATOM 777 O O . ASP A 1 101 ? -14.412 5.094 4.600 1.00 94.88 101 ASP A O 1
ATOM 781 N N . GLY A 1 102 ? -12.826 6.421 3.728 1.00 87.25 102 GLY A N 1
ATOM 782 C CA . GLY A 1 102 ? -13.745 7.396 3.136 1.00 87.25 102 GLY A CA 1
ATOM 783 C C . GLY A 1 102 ? -14.930 6.803 2.364 1.00 87.25 102 GLY A C 1
ATOM 784 O O . GLY A 1 102 ? -16.050 7.264 2.550 1.00 87.25 102 GLY A O 1
ATOM 785 N N . ASN A 1 103 ? -14.717 5.790 1.514 1.00 93.25 103 ASN A N 1
ATOM 786 C CA . ASN A 1 103 ? -15.808 5.103 0.798 1.00 93.25 103 ASN A CA 1
ATOM 787 C C . ASN A 1 103 ? -15.983 3.638 1.219 1.00 93.25 103 ASN A C 1
ATOM 789 O O . ASN A 1 103 ? -16.671 2.897 0.519 1.00 93.25 103 ASN A O 1
ATOM 793 N N . PHE A 1 104 ? -15.332 3.212 2.306 1.00 97.69 104 PHE A N 1
ATOM 794 C CA . PHE A 1 104 ? -15.364 1.845 2.835 1.00 97.69 104 PHE A CA 1
ATOM 795 C C . PHE A 1 104 ? -14.849 0.739 1.891 1.00 97.69 104 PHE A C 1
ATOM 797 O O . PHE A 1 104 ? -14.997 -0.454 2.170 1.00 97.69 104 PHE A O 1
ATOM 804 N N . SER A 1 105 ? -14.234 1.094 0.755 1.00 97.25 105 SER A N 1
ATOM 805 C CA . SER A 1 105 ? -13.789 0.098 -0.229 1.00 97.25 105 SER A CA 1
ATOM 806 C C . SER A 1 105 ? -12.563 -0.697 0.226 1.00 97.25 105 SER A C 1
ATOM 808 O O . SER A 1 105 ? -12.356 -1.810 -0.258 1.00 97.25 105 SER A O 1
ATOM 810 N N . TYR A 1 106 ? -11.748 -0.163 1.144 1.00 97.94 106 TYR A N 1
ATOM 811 C CA . TYR A 1 106 ? -10.640 -0.913 1.736 1.00 97.94 106 TYR A CA 1
ATOM 812 C C . TYR A 1 106 ? -11.173 -1.915 2.759 1.00 97.94 106 TYR A C 1
ATOM 814 O O . TYR A 1 106 ? -10.830 -3.095 2.696 1.00 97.94 106 TYR A O 1
ATOM 822 N N . SER A 1 107 ? -12.075 -1.470 3.638 1.00 98.44 107 SER A N 1
ATOM 823 C CA . SER A 1 107 ? -12.769 -2.322 4.603 1.00 98.44 107 SER A CA 1
ATOM 824 C C . SER A 1 107 ? -13.517 -3.460 3.909 1.00 98.44 107 SER A C 1
ATOM 826 O O . SER A 1 107 ? -13.420 -4.601 4.348 1.00 98.44 107 SER A O 1
ATOM 828 N N . LEU A 1 108 ? -14.185 -3.198 2.779 1.00 98.44 108 LEU A N 1
ATOM 829 C CA . LEU A 1 108 ? -14.860 -4.241 2.000 1.00 98.44 108 LEU A CA 1
ATOM 830 C C . LEU A 1 108 ? -13.893 -5.264 1.398 1.00 98.44 108 LEU A C 1
ATOM 832 O O . LEU A 1 108 ? -14.188 -6.460 1.412 1.00 98.44 108 LEU A O 1
ATOM 836 N N . ALA A 1 109 ? -12.732 -4.827 0.903 1.00 97.75 109 ALA A N 1
ATOM 837 C CA . ALA A 1 109 ? -11.706 -5.747 0.415 1.00 97.75 109 ALA A CA 1
ATOM 838 C C . ALA A 1 109 ? -11.218 -6.680 1.538 1.00 97.75 10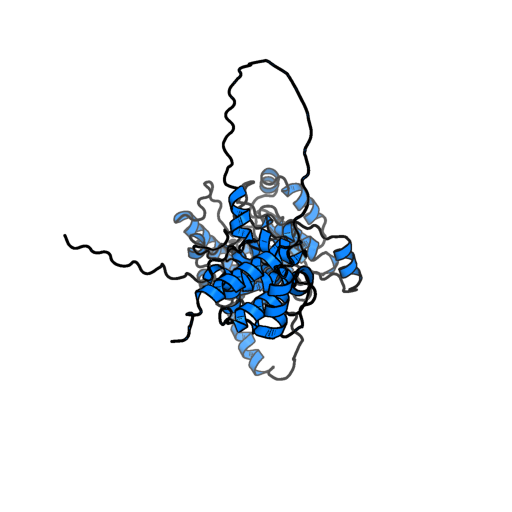9 ALA A C 1
ATOM 840 O O . ALA A 1 109 ? -11.133 -7.891 1.329 1.00 97.75 109 ALA A O 1
ATOM 841 N N . LEU A 1 110 ? -10.967 -6.134 2.737 1.00 98.00 110 LEU A N 1
ATOM 842 C CA . LEU A 1 110 ? -10.601 -6.924 3.917 1.00 98.00 110 LEU A CA 1
ATOM 843 C C . LEU A 1 110 ? -11.708 -7.907 4.311 1.00 98.00 110 LEU A C 1
ATOM 845 O O . LEU A 1 110 ? -11.443 -9.097 4.474 1.00 98.00 110 LEU A O 1
ATOM 849 N N . ALA A 1 111 ? -12.944 -7.420 4.432 1.00 97.94 111 ALA A N 1
ATOM 850 C CA . ALA A 1 111 ? -14.084 -8.205 4.886 1.00 97.94 111 ALA A CA 1
ATOM 851 C C . ALA A 1 111 ? -14.351 -9.420 3.988 1.00 97.94 111 ALA A C 1
ATOM 853 O O . ALA A 1 111 ? -14.550 -10.521 4.503 1.00 97.94 111 ALA A O 1
ATOM 854 N N . ARG A 1 112 ? -14.298 -9.230 2.661 1.00 96.62 112 ARG A N 1
ATOM 855 C CA . ARG A 1 112 ? -14.486 -10.295 1.663 1.00 96.62 112 ARG A CA 1
ATOM 856 C C . ARG A 1 112 ? -13.394 -11.357 1.721 1.00 96.62 112 ARG A C 1
ATOM 858 O O . ARG A 1 112 ? -13.706 -12.540 1.669 1.00 96.62 112 ARG A O 1
ATOM 865 N N . ALA A 1 113 ? -12.131 -10.940 1.792 1.00 95.88 113 ALA A N 1
ATOM 866 C CA . ALA A 1 113 ? -11.005 -11.868 1.731 1.00 95.88 113 ALA A CA 1
ATOM 867 C C . ALA A 1 113 ? -10.803 -12.648 3.036 1.00 95.88 113 ALA A C 1
ATOM 869 O O . ALA A 1 113 ? -10.448 -13.823 3.007 1.00 95.88 113 ALA A O 1
ATOM 870 N N . LEU A 1 114 ? -11.052 -12.011 4.183 1.00 96.06 114 LEU A N 1
ATOM 871 C CA . LEU A 1 114 ? -11.017 -12.695 5.473 1.00 96.06 114 LEU A CA 1
ATOM 872 C C . LEU A 1 114 ? -12.248 -13.590 5.630 1.00 96.06 114 LEU A C 1
ATOM 874 O O . LEU A 1 114 ? -12.107 -14.745 5.999 1.00 96.06 114 LEU A O 1
ATOM 878 N N . GLY A 1 115 ? -13.438 -13.108 5.275 1.00 94.12 115 GLY A N 1
ATOM 879 C CA . GLY A 1 115 ? -14.674 -13.885 5.343 1.00 94.12 115 GLY A CA 1
ATOM 880 C C . GLY A 1 115 ? -15.139 -14.208 6.777 1.00 94.12 115 GLY A C 1
ATOM 881 O O . GLY A 1 115 ? -14.354 -14.148 7.729 1.00 94.12 115 GLY A O 1
ATOM 882 N N . PRO A 1 116 ? -16.424 -14.563 6.949 1.00 93.31 116 PRO A N 1
ATOM 883 C CA . PRO A 1 116 ? -17.035 -14.754 8.269 1.00 93.31 116 PRO A CA 1
ATOM 884 C C . PRO A 1 116 ? -16.478 -15.963 9.036 1.00 93.31 116 PRO A C 1
ATOM 886 O O . PRO A 1 116 ? -16.369 -15.918 10.260 1.00 93.31 116 PRO A O 1
ATOM 889 N N . ASP A 1 117 ? -16.060 -17.015 8.328 1.00 94.00 117 ASP A N 1
ATOM 890 C CA . ASP A 1 117 ? -15.595 -18.271 8.937 1.00 94.00 117 ASP A CA 1
ATOM 891 C C . ASP A 1 117 ? -14.160 -18.191 9.494 1.00 94.00 117 ASP A C 1
ATOM 893 O O . ASP A 1 117 ? -13.706 -19.088 10.203 1.00 94.00 117 ASP A O 1
ATOM 897 N N . SER A 1 118 ? -13.445 -17.091 9.233 1.00 94.75 118 SER A N 1
ATOM 898 C CA . SER A 1 118 ? -12.075 -16.870 9.723 1.00 94.75 118 SER A CA 1
ATOM 899 C C . SER A 1 118 ? -11.978 -16.603 11.231 1.00 94.75 118 SER A C 1
ATOM 901 O O . SER A 1 118 ? -10.895 -16.666 11.833 1.00 94.75 118 SER A O 1
ATOM 903 N N . GLY A 1 119 ? -13.107 -16.242 11.847 1.00 95.44 119 GLY A N 1
ATOM 904 C CA . GLY A 1 119 ? -13.165 -15.732 13.213 1.00 95.44 119 GLY A CA 1
ATOM 905 C C . GLY A 1 119 ? -12.571 -14.329 13.383 1.00 95.44 119 GLY A C 1
ATOM 906 O O . GLY A 1 119 ? -12.392 -13.896 14.520 1.00 95.44 119 GLY A O 1
ATOM 907 N N . VAL A 1 120 ? -12.249 -13.619 12.294 1.00 97.94 120 VAL A N 1
ATOM 908 C CA . VAL A 1 120 ? -11.791 -12.225 12.354 1.00 97.94 120 VAL A CA 1
ATOM 909 C C . VAL A 1 120 ? -12.983 -11.283 12.429 1.00 97.94 120 VAL A C 1
ATOM 911 O O . VAL A 1 120 ? -13.865 -11.335 11.582 1.00 97.94 120 VAL A O 1
ATOM 914 N N . GLN A 1 121 ? -12.981 -10.390 13.415 1.00 98.50 121 GLN A N 1
ATOM 915 C CA . GLN A 1 121 ? -13.940 -9.299 13.551 1.00 98.50 121 GLN A CA 1
ATOM 916 C C . GLN A 1 121 ? -13.342 -8.007 12.988 1.00 98.50 121 GLN A C 1
ATOM 918 O O . GLN A 1 121 ? -12.239 -7.607 13.377 1.00 98.50 121 GLN A O 1
ATOM 923 N N . LEU A 1 122 ? -14.072 -7.353 12.087 1.00 98.75 122 LEU A N 1
ATOM 924 C CA . LEU A 1 122 ? -13.678 -6.096 11.460 1.00 98.75 122 LEU A CA 1
ATOM 925 C C . LEU A 1 122 ? -14.582 -4.959 11.937 1.00 98.75 122 LEU A C 1
ATOM 927 O O . LEU A 1 122 ? -15.790 -4.983 11.731 1.00 98.75 122 LEU A O 1
ATOM 931 N N . VAL A 1 123 ? -13.981 -3.920 12.504 1.00 98.88 123 VAL A N 1
ATOM 932 C CA . VAL A 1 123 ? -14.645 -2.645 12.770 1.00 98.88 123 VAL A CA 1
ATOM 933 C C . VAL A 1 123 ? -14.180 -1.643 11.720 1.00 98.88 123 VAL A C 1
ATOM 935 O O . VAL A 1 123 ? -12.984 -1.384 11.585 1.00 98.88 123 VAL A O 1
ATOM 938 N N . ALA A 1 124 ? -15.114 -1.089 10.955 1.00 98.75 124 ALA A N 1
ATOM 939 C CA . ALA A 1 124 ? -14.833 -0.117 9.910 1.00 98.75 124 ALA A CA 1
ATOM 940 C C . ALA A 1 124 ? -15.421 1.244 10.266 1.00 98.75 124 ALA A C 1
ATOM 942 O O . ALA A 1 124 ? -16.601 1.332 10.605 1.00 98.75 124 ALA A O 1
ATOM 943 N N . THR A 1 125 ? -14.618 2.306 10.180 1.00 98.62 125 THR A N 1
ATOM 944 C CA . THR A 1 125 ? -15.062 3.649 10.555 1.00 98.62 125 THR A CA 1
ATOM 945 C C . THR A 1 125 ? -14.861 4.676 9.450 1.00 98.62 125 THR A C 1
ATOM 947 O O . THR A 1 125 ? -13.898 4.601 8.685 1.00 98.62 125 THR A O 1
ATOM 950 N N . SER A 1 126 ? -15.750 5.668 9.397 1.00 97.19 126 SER A N 1
ATOM 951 C CA . SER A 1 126 ? -15.543 6.928 8.675 1.00 97.19 126 SER A CA 1
ATOM 952 C C . SER A 1 126 ? -15.586 8.106 9.643 1.00 97.19 126 SER A C 1
ATOM 954 O O . SER A 1 126 ? -16.279 8.053 10.660 1.00 97.19 126 SER A O 1
ATOM 956 N N . HIS A 1 127 ? -14.876 9.182 9.305 1.00 95.44 127 HIS A N 1
ATOM 957 C CA . HIS A 1 127 ? -15.024 10.453 10.015 1.00 95.44 127 HIS A CA 1
ATOM 958 C C . HIS A 1 127 ? -16.291 11.193 9.561 1.00 95.44 127 HIS A C 1
ATOM 960 O O . HIS A 1 127 ? -16.947 11.869 10.341 1.00 95.44 127 HIS A O 1
ATOM 966 N N . GLU A 1 128 ? -16.675 11.035 8.297 1.00 94.31 128 GLU A N 1
ATOM 967 C CA . GLU A 1 128 ? -17.910 11.580 7.750 1.00 94.31 128 GLU A CA 1
ATOM 968 C C . GLU A 1 128 ? -19.148 10.805 8.230 1.00 94.31 128 GLU A C 1
ATOM 970 O O . GLU A 1 128 ? -19.075 9.608 8.538 1.00 94.31 128 GLU A O 1
ATOM 975 N N . SER A 1 129 ? -20.303 11.478 8.216 1.00 96.38 129 SER A N 1
ATOM 976 C CA . SER A 1 129 ? -21.608 10.846 8.424 1.00 96.38 129 SER A CA 1
ATOM 977 C C . SER A 1 129 ? -21.971 9.901 7.276 1.00 96.38 129 SER A C 1
ATOM 979 O O . SER A 1 129 ? -21.529 10.080 6.137 1.00 96.38 129 SER A O 1
ATOM 981 N N . LYS A 1 130 ? -22.836 8.917 7.556 1.00 96.56 130 LYS A N 1
ATOM 982 C CA . LYS A 1 130 ? -23.360 7.981 6.547 1.00 96.56 130 LYS A CA 1
ATOM 983 C C . LYS A 1 130 ? -23.929 8.707 5.326 1.00 96.56 130 LYS A C 1
ATOM 985 O O . LYS A 1 130 ? -23.607 8.349 4.194 1.00 96.56 130 LYS A O 1
ATOM 990 N N . ASP A 1 131 ? -24.735 9.739 5.563 1.00 96.25 131 ASP A N 1
ATOM 991 C CA . ASP A 1 131 ? -25.386 10.510 4.501 1.00 96.25 131 ASP A CA 1
ATOM 992 C C . ASP A 1 131 ? -24.348 11.207 3.613 1.00 96.25 131 ASP A C 1
ATOM 994 O O . ASP A 1 131 ? -24.416 11.113 2.389 1.00 96.25 131 ASP A O 1
ATOM 998 N N . SER A 1 132 ? -23.318 11.806 4.222 1.00 94.06 132 SER A N 1
ATOM 999 C CA . SER A 1 132 ? -22.224 12.459 3.490 1.00 94.06 132 SER A CA 1
ATOM 1000 C C . SER A 1 132 ? -21.430 11.469 2.631 1.00 94.06 132 SER A C 1
ATOM 1002 O O . SER A 1 132 ? -21.034 11.794 1.508 1.00 94.06 132 SER A O 1
ATOM 1004 N N . VAL A 1 133 ? -21.191 10.254 3.140 1.00 93.88 133 VAL A N 1
ATOM 1005 C CA . VAL A 1 133 ? -20.515 9.172 2.405 1.00 93.88 133 VAL A CA 1
ATOM 1006 C C . VAL A 1 133 ? -21.342 8.758 1.185 1.00 93.88 133 VAL A C 1
ATOM 1008 O O . VAL A 1 133 ? -20.810 8.726 0.074 1.00 93.88 133 VAL A O 1
ATOM 1011 N N . VAL A 1 134 ? -22.638 8.490 1.366 1.00 94.94 134 VAL A N 1
ATOM 1012 C CA . VAL A 1 134 ? -23.546 8.064 0.285 1.00 94.94 134 VAL A CA 1
ATOM 1013 C C . VAL A 1 134 ? -23.722 9.159 -0.772 1.00 94.94 134 VAL A C 1
ATOM 1015 O O . VAL A 1 134 ? -23.689 8.870 -1.967 1.00 94.94 134 VAL A O 1
ATOM 1018 N N . GLU A 1 135 ? -23.841 10.422 -0.361 1.00 93.94 135 GLU A N 1
ATOM 1019 C CA . GLU A 1 135 ? -23.952 11.554 -1.286 1.00 93.94 135 GLU A CA 1
ATOM 1020 C C . GLU A 1 135 ? -22.667 11.752 -2.110 1.00 93.94 135 GLU A C 1
ATOM 1022 O O . GLU A 1 135 ? -22.701 12.023 -3.319 1.00 93.94 135 GLU A O 1
ATOM 1027 N N . THR A 1 136 ? -21.506 11.599 -1.469 1.00 90.69 136 THR A N 1
ATOM 1028 C CA . THR A 1 136 ? -20.210 11.858 -2.103 1.00 90.69 136 THR A CA 1
ATOM 1029 C C . THR A 1 136 ? -19.809 10.740 -3.063 1.00 90.69 136 THR A C 1
ATOM 1031 O O . THR A 1 136 ? -19.363 11.017 -4.187 1.00 90.69 136 THR A O 1
ATOM 1034 N N . TYR A 1 137 ? -19.916 9.482 -2.627 1.00 91.69 137 TYR A N 1
ATOM 1035 C CA . TYR A 1 137 ? -19.324 8.330 -3.302 1.00 91.69 137 TYR A CA 1
ATOM 1036 C C . TYR A 1 137 ? -20.412 7.475 -3.967 1.00 91.69 137 TYR A C 1
ATOM 1038 O O . TYR A 1 137 ? -21.184 6.830 -3.264 1.00 91.69 137 TYR A O 1
ATOM 1046 N N . PRO A 1 138 ? -20.463 7.405 -5.315 1.00 90.12 138 PRO A N 1
ATOM 1047 C CA . PRO A 1 138 ? -21.511 6.660 -6.024 1.00 90.12 138 PRO A CA 1
ATOM 1048 C C . PRO A 1 138 ? -21.587 5.167 -5.676 1.00 90.12 138 PRO A C 1
ATOM 1050 O O . PRO A 1 138 ? -22.628 4.546 -5.843 1.00 90.12 138 PRO A O 1
ATOM 1053 N N . ASP A 1 139 ? -20.472 4.586 -5.239 1.00 91.25 139 ASP A N 1
ATOM 1054 C CA . ASP A 1 139 ? -20.333 3.202 -4.791 1.00 91.25 139 ASP A CA 1
ATOM 1055 C C . ASP A 1 139 ? -20.637 3.015 -3.291 1.00 91.25 139 ASP A C 1
ATOM 1057 O O . ASP A 1 139 ? -20.852 1.883 -2.854 1.00 91.25 139 ASP A O 1
ATOM 1061 N N . GLY A 1 140 ? -20.706 4.101 -2.513 1.00 93.06 140 GLY A N 1
ATOM 1062 C CA . GLY A 1 140 ? -20.799 4.081 -1.052 1.00 93.06 140 GLY A CA 1
ATOM 1063 C C . GLY A 1 140 ? -22.022 3.336 -0.520 1.00 93.06 140 GLY A C 1
ATOM 1064 O O . GLY A 1 140 ? -21.881 2.496 0.362 1.00 93.06 140 GLY A O 1
ATOM 1065 N N . GLU A 1 141 ? -23.209 3.567 -1.089 1.00 96.00 141 GLU A N 1
ATOM 1066 C CA . GLU A 1 141 ? -24.439 2.880 -0.662 1.00 96.00 141 GLU A CA 1
ATOM 1067 C C . GLU A 1 141 ? -24.352 1.360 -0.860 1.00 96.00 141 GLU A C 1
ATOM 1069 O O . GLU A 1 141 ? -24.687 0.587 0.042 1.00 96.00 141 GLU A O 1
ATOM 1074 N N . SER A 1 142 ? -23.850 0.923 -2.020 1.00 97.12 142 SER A N 1
ATOM 1075 C CA . SER A 1 142 ? -23.694 -0.502 -2.329 1.00 97.12 142 SER A CA 1
ATOM 1076 C C . SER A 1 142 ? -22.654 -1.179 -1.433 1.00 97.12 142 SER A C 1
ATOM 1078 O O . SER A 1 142 ? -22.910 -2.262 -0.911 1.00 97.12 142 SER A O 1
ATOM 1080 N N . ILE A 1 143 ? -21.519 -0.511 -1.190 1.00 97.75 143 ILE A N 1
ATOM 1081 C CA . ILE A 1 143 ? -20.446 -1.004 -0.320 1.00 97.75 143 ILE A CA 1
ATOM 1082 C C . ILE A 1 143 ? -20.948 -1.133 1.119 1.00 97.75 143 ILE A C 1
ATOM 1084 O O . ILE A 1 143 ? -20.762 -2.175 1.744 1.00 97.75 143 ILE A O 1
ATOM 1088 N N . LEU A 1 144 ? -21.616 -0.098 1.638 1.00 98.25 144 LEU A N 1
ATOM 1089 C CA . LEU A 1 144 ? -22.170 -0.123 2.989 1.00 98.25 144 LEU A CA 1
ATOM 1090 C C . LEU A 1 144 ? -23.222 -1.219 3.130 1.00 98.25 144 LEU A C 1
ATOM 1092 O O . LEU A 1 144 ? -23.197 -1.938 4.122 1.00 98.25 144 LEU A O 1
ATOM 1096 N N . SER A 1 145 ? -24.122 -1.375 2.158 1.00 98.12 145 SER A N 1
ATOM 1097 C CA . SER A 1 145 ? -25.150 -2.422 2.202 1.00 98.12 145 SER A CA 1
ATOM 1098 C C . SER A 1 145 ? -24.533 -3.816 2.312 1.00 98.12 145 SER A C 1
ATOM 1100 O O . SER A 1 145 ? -25.005 -4.639 3.092 1.00 98.12 145 SER A O 1
ATOM 1102 N N . GLU A 1 146 ? -23.446 -4.065 1.581 1.00 98.31 146 GLU A N 1
ATOM 1103 C CA . GLU A 1 146 ? -22.737 -5.338 1.646 1.00 98.31 146 GLU A CA 1
ATOM 1104 C C . GLU A 1 146 ? -22.013 -5.538 2.981 1.00 98.31 146 GLU A C 1
ATOM 1106 O O . GLU A 1 146 ? -22.137 -6.604 3.576 1.00 98.31 146 GLU A O 1
ATOM 1111 N N . LEU A 1 147 ? -21.320 -4.516 3.496 1.00 98.44 147 LEU A N 1
ATOM 1112 C CA . LEU A 1 147 ? -20.661 -4.587 4.805 1.00 98.44 147 LEU A CA 1
ATOM 1113 C C . LEU A 1 147 ? -21.657 -4.877 5.934 1.00 98.44 147 LEU A C 1
ATOM 1115 O O . LEU A 1 147 ? -21.388 -5.734 6.766 1.00 98.44 147 LEU A O 1
ATOM 1119 N N . HIS A 1 148 ? -22.825 -4.227 5.940 1.00 98.25 148 HIS A N 1
ATOM 1120 C CA . HIS A 1 148 ? -23.865 -4.468 6.949 1.00 98.25 148 HIS A CA 1
ATOM 1121 C C . HIS A 1 148 ? -24.486 -5.870 6.857 1.00 98.25 148 HIS A C 1
ATOM 1123 O O . HIS A 1 148 ? -25.056 -6.349 7.835 1.00 98.25 148 HIS A O 1
ATOM 1129 N N . ALA A 1 149 ? -24.404 -6.527 5.696 1.00 98.00 149 ALA A N 1
ATOM 1130 C CA . ALA A 1 149 ? -24.874 -7.898 5.526 1.00 98.00 149 ALA A CA 1
ATOM 1131 C C . ALA A 1 149 ? -23.869 -8.943 6.049 1.00 98.00 149 ALA A C 1
ATOM 1133 O O . ALA A 1 149 ? -24.226 -10.114 6.187 1.00 98.00 149 ALA A O 1
ATOM 1134 N N . MET A 1 150 ? -22.623 -8.546 6.334 1.00 98.00 150 MET A N 1
ATOM 1135 C CA . MET A 1 150 ? -21.579 -9.441 6.826 1.00 98.00 150 MET A CA 1
ATOM 1136 C C . MET A 1 150 ? -21.583 -9.498 8.364 1.00 98.00 150 MET A C 1
ATOM 1138 O O . MET A 1 150 ? -21.351 -8.479 9.010 1.00 98.00 150 MET A O 1
ATOM 1142 N N . PRO A 1 151 ? -21.788 -10.674 8.987 1.00 97.12 151 PRO A N 1
ATOM 1143 C CA . PRO A 1 151 ? -21.952 -10.784 10.441 1.00 97.12 151 PRO A CA 1
ATOM 1144 C C . PRO A 1 151 ? -20.672 -10.506 11.241 1.00 97.12 151 PRO A C 1
ATOM 1146 O O . PRO A 1 151 ? -20.743 -10.263 12.442 1.00 97.12 151 PRO A O 1
ATOM 1149 N N . HIS A 1 152 ? -19.503 -10.565 10.601 1.00 97.38 152 HIS A N 1
ATOM 1150 C CA . HIS A 1 152 ? -18.197 -10.302 11.211 1.00 97.38 152 HIS A CA 1
ATOM 1151 C C . HIS A 1 152 ? -17.730 -8.850 11.044 1.00 97.38 152 HIS A C 1
ATOM 1153 O O . HIS A 1 152 ? -16.563 -8.545 11.300 1.00 97.38 152 HIS A O 1
ATOM 1159 N N . VAL A 1 153 ? -18.613 -7.964 10.574 1.00 98.69 153 VAL A N 1
ATOM 1160 C CA . VAL A 1 153 ? -18.307 -6.562 10.293 1.00 98.69 153 VAL A CA 1
ATOM 1161 C C . VAL A 1 153 ? -19.229 -5.643 11.088 1.00 98.69 153 VAL A C 1
ATOM 1163 O O . VAL A 1 153 ? -20.449 -5.771 11.040 1.00 98.69 153 VAL A O 1
ATOM 1166 N N . THR A 1 154 ? -18.640 -4.644 11.740 1.00 98.69 154 THR A N 1
ATOM 1167 C CA . THR A 1 154 ? -19.367 -3.532 12.361 1.00 98.69 154 THR A CA 1
ATOM 1168 C C . THR A 1 154 ? -18.931 -2.221 11.721 1.00 98.69 154 THR A C 1
ATOM 1170 O O . THR A 1 154 ? -17.736 -1.942 11.631 1.00 98.69 154 THR A O 1
ATOM 1173 N N . VAL A 1 155 ? -19.888 -1.396 11.293 1.00 98.69 155 VAL A N 1
ATOM 1174 C CA . VAL A 1 155 ? -19.621 -0.080 10.694 1.00 98.69 155 VAL A CA 1
ATOM 1175 C C . VAL A 1 155 ? -20.007 1.032 11.667 1.00 98.69 155 VAL A C 1
ATOM 1177 O O . VAL A 1 155 ? -21.122 1.042 12.183 1.00 98.69 155 VAL A O 1
ATOM 1180 N N . HIS A 1 156 ? -19.102 1.987 11.883 1.00 98.56 156 HIS A N 1
ATOM 1181 C CA . HIS A 1 156 ? -19.366 3.225 12.617 1.00 98.56 156 HIS A CA 1
ATOM 1182 C C . HIS A 1 156 ? -19.088 4.445 11.733 1.00 98.56 156 HIS A C 1
ATOM 1184 O O . HIS A 1 156 ? -18.192 4.442 10.892 1.00 98.56 156 HIS A O 1
ATOM 1190 N N . HIS A 1 157 ? -19.849 5.509 11.943 1.00 98.12 157 HIS A N 1
ATOM 1191 C CA . HIS A 1 157 ? -19.664 6.792 11.271 1.00 98.12 157 HIS A CA 1
ATOM 1192 C C . HIS A 1 157 ? -19.357 7.867 12.309 1.00 98.12 157 HIS A C 1
ATOM 1194 O O . HIS A 1 157 ? -19.585 7.646 13.497 1.00 98.12 157 HIS A O 1
ATOM 1200 N N . GLU A 1 158 ? -18.868 9.017 11.847 1.00 97.31 158 GLU A N 1
ATOM 1201 C CA . GLU A 1 158 ? -18.586 10.175 12.707 1.00 97.31 158 GLU A CA 1
ATOM 1202 C C . GLU A 1 158 ? -17.581 9.869 13.823 1.00 97.31 158 GLU A C 1
ATOM 1204 O O . GLU A 1 158 ? -17.652 10.429 14.912 1.00 97.31 158 GLU A O 1
ATOM 1209 N N . VAL A 1 159 ? -16.626 8.980 13.534 1.00 97.69 159 VAL A N 1
ATOM 1210 C CA . VAL A 1 159 ? -15.544 8.641 14.458 1.00 97.69 159 VAL A CA 1
ATOM 1211 C C . VAL A 1 159 ? -14.393 9.621 14.256 1.00 97.69 159 VAL A C 1
ATOM 1213 O O . VAL A 1 159 ? -13.774 9.658 13.188 1.00 97.69 159 VAL A O 1
ATOM 1216 N N . ASP A 1 160 ? -14.083 10.408 15.281 1.00 96.81 160 ASP A N 1
ATOM 1217 C CA . ASP A 1 160 ? -12.864 11.213 15.334 1.00 96.81 160 ASP A CA 1
ATOM 1218 C C . ASP A 1 160 ? -11.705 10.368 15.874 1.00 96.81 160 ASP A C 1
ATOM 1220 O O . ASP A 1 160 ? -11.677 9.970 17.037 1.00 96.81 160 ASP A O 1
ATOM 1224 N N . ALA A 1 161 ? -10.723 10.106 15.013 1.00 96.75 161 ALA A N 1
ATOM 1225 C CA . ALA A 1 161 ? -9.544 9.319 15.353 1.00 96.75 161 ALA A CA 1
ATOM 1226 C C . ALA A 1 161 ? -8.638 9.983 16.403 1.00 96.75 161 ALA A C 1
ATOM 1228 O O . ALA A 1 161 ? -7.720 9.327 16.877 1.00 96.75 161 ALA A O 1
ATOM 1229 N N . THR A 1 162 ? -8.853 11.262 16.727 1.00 96.94 162 THR A N 1
ATOM 1230 C CA . THR A 1 162 ? -8.129 12.002 17.773 1.00 96.94 162 THR A CA 1
ATOM 1231 C C . THR A 1 162 ? -8.901 12.082 19.094 1.00 96.94 162 THR A C 1
ATOM 1233 O O . THR A 1 162 ? -8.374 12.578 20.093 1.00 96.94 162 THR A O 1
ATOM 1236 N N . ASP A 1 163 ? -10.145 11.590 19.122 1.00 97.88 163 ASP A N 1
ATOM 1237 C CA . ASP A 1 163 ? -10.972 11.515 20.320 1.00 97.88 163 ASP A CA 1
ATOM 1238 C C . ASP A 1 163 ? -10.754 10.169 21.027 1.00 97.88 163 ASP A C 1
ATOM 1240 O O . ASP A 1 163 ? -11.201 9.104 20.589 1.00 97.88 163 ASP A O 1
ATOM 1244 N N . ALA A 1 164 ? -10.076 10.230 22.174 1.00 96.62 164 ALA A N 1
ATOM 1245 C CA . ALA A 1 164 ? -9.747 9.050 22.964 1.00 96.62 164 ALA A CA 1
ATOM 1246 C C . ALA A 1 164 ? -10.985 8.298 23.484 1.00 96.62 164 ALA A C 1
ATOM 1248 O O . ALA A 1 164 ? -10.938 7.077 23.611 1.00 96.62 164 ALA A O 1
ATOM 1249 N N . ALA A 1 165 ? -12.086 8.990 23.798 1.00 97.81 165 ALA A N 1
ATOM 1250 C CA . ALA A 1 165 ? -13.288 8.344 24.324 1.00 97.81 165 ALA A CA 1
ATOM 1251 C C . ALA A 1 165 ? -14.023 7.575 23.220 1.00 97.81 165 ALA A C 1
ATOM 1253 O O . ALA A 1 165 ? -14.464 6.446 23.443 1.00 97.81 165 ALA A O 1
ATOM 1254 N N . GLN A 1 166 ? -14.106 8.154 22.019 1.00 97.81 166 GLN A N 1
ATOM 1255 C CA . GLN A 1 166 ? -14.677 7.477 20.854 1.00 97.81 166 GLN A CA 1
ATOM 1256 C C . GLN A 1 166 ? -13.850 6.253 20.466 1.00 97.81 166 GLN A C 1
ATOM 1258 O O . GLN A 1 166 ? -14.404 5.170 20.287 1.00 97.81 166 GLN A O 1
ATOM 1263 N N . MET A 1 167 ? -12.526 6.394 20.398 1.00 97.88 167 MET A N 1
ATOM 1264 C CA . MET A 1 167 ? -11.630 5.294 20.038 1.00 97.88 167 MET A CA 1
ATOM 1265 C C . MET A 1 167 ? -11.644 4.175 21.085 1.00 97.88 167 MET A C 1
ATOM 1267 O O . MET A 1 167 ? -11.745 3.001 20.726 1.00 97.88 167 MET A O 1
ATOM 1271 N N . GLN A 1 168 ? -11.688 4.519 22.376 1.00 97.00 168 GLN A N 1
ATOM 1272 C CA . GLN A 1 168 ? -11.878 3.549 23.455 1.00 97.00 168 GLN A CA 1
ATOM 1273 C C . GLN A 1 168 ? -13.215 2.796 23.341 1.00 97.00 168 GLN A C 1
ATOM 1275 O O . GLN A 1 168 ? -13.263 1.595 23.615 1.00 97.00 168 GLN A O 1
ATOM 1280 N N . ALA A 1 169 ? -14.295 3.466 22.928 1.00 97.94 169 ALA A N 1
ATOM 1281 C CA . ALA A 1 169 ? -15.614 2.848 22.780 1.00 97.94 169 ALA A CA 1
ATOM 1282 C C . ALA A 1 169 ? -15.671 1.790 21.660 1.00 97.94 169 ALA A C 1
ATOM 1284 O O . ALA A 1 169 ? -16.516 0.896 21.714 1.00 97.94 169 ALA A O 1
ATOM 1285 N N . LEU A 1 170 ? -14.760 1.842 20.680 1.00 97.81 170 LEU A N 1
ATOM 1286 C CA . LEU A 1 170 ? -14.631 0.818 19.633 1.00 97.81 170 LEU A CA 1
ATOM 1287 C C . LEU A 1 170 ? -13.988 -0.481 20.157 1.00 97.81 170 LEU A C 1
ATOM 1289 O O . LEU A 1 170 ? -14.201 -1.559 19.594 1.00 97.81 170 LEU A O 1
ATOM 1293 N N . GLY A 1 171 ? -13.229 -0.400 21.254 1.00 97.56 171 GLY A N 1
ATOM 1294 C CA . GLY A 1 171 ? -12.596 -1.533 21.928 1.00 97.56 171 GLY A CA 1
ATOM 1295 C C . GLY A 1 171 ? -11.109 -1.695 21.609 1.00 97.56 171 GLY A C 1
ATOM 1296 O O . GLY A 1 171 ? -10.415 -0.732 21.300 1.00 97.56 171 GLY A O 1
ATOM 1297 N N . THR A 1 172 ? -10.606 -2.928 21.729 1.00 98.06 172 THR A N 1
ATOM 1298 C CA . THR A 1 172 ? -9.190 -3.264 21.509 1.00 98.06 172 THR A CA 1
ATOM 1299 C C . THR A 1 172 ? -8.983 -4.102 20.249 1.00 98.06 172 THR A C 1
ATOM 1301 O O . THR A 1 172 ? -9.864 -4.868 19.848 1.00 98.06 172 THR A O 1
ATOM 1304 N N . PHE A 1 173 ? -7.826 -3.967 19.604 1.00 98.62 173 PHE A N 1
ATOM 1305 C CA . PHE A 1 173 ? -7.573 -4.516 18.274 1.00 98.62 173 PHE A CA 1
ATOM 1306 C C . PHE A 1 173 ? -6.165 -5.088 18.132 1.00 98.62 173 PHE A C 1
ATOM 1308 O O . PHE A 1 173 ? -5.193 -4.566 18.677 1.00 98.62 173 PHE A O 1
ATOM 1315 N N . ASP A 1 174 ? -6.051 -6.154 17.344 1.00 98.44 174 ASP A N 1
ATOM 1316 C CA . ASP A 1 174 ? -4.759 -6.684 16.920 1.00 98.44 174 ASP A CA 1
ATOM 1317 C C . ASP A 1 174 ? -4.160 -5.806 15.821 1.00 98.44 174 ASP A C 1
ATOM 1319 O O . ASP A 1 174 ? -2.944 -5.722 15.684 1.00 98.44 174 ASP A O 1
ATOM 1323 N N . ARG A 1 175 ? -4.988 -5.152 15.003 1.00 98.62 175 ARG A N 1
ATOM 1324 C CA . ARG A 1 175 ? -4.532 -4.233 13.957 1.00 98.62 175 ARG A CA 1
ATOM 1325 C C . ARG A 1 175 ? -5.411 -2.992 13.934 1.00 98.62 175 ARG A C 1
ATOM 1327 O O . ARG A 1 175 ? -6.610 -3.110 13.707 1.00 98.62 175 ARG A O 1
ATOM 1334 N N . VAL A 1 176 ? -4.811 -1.820 14.119 1.00 98.81 176 VAL A N 1
ATOM 1335 C CA . VAL A 1 176 ? -5.453 -0.522 13.864 1.00 98.81 176 VAL A CA 1
ATOM 1336 C C . VAL A 1 176 ? -4.838 0.066 12.603 1.00 98.81 176 VAL A C 1
ATOM 1338 O O . VAL A 1 176 ? -3.642 0.342 12.566 1.00 98.81 176 VAL A O 1
ATOM 1341 N N . ILE A 1 177 ? -5.636 0.225 11.552 1.00 98.75 177 ILE A N 1
ATOM 1342 C CA . ILE A 1 177 ? -5.175 0.569 10.208 1.00 98.75 177 ILE A CA 1
ATOM 1343 C C . ILE A 1 177 ? -5.718 1.939 9.824 1.00 98.75 177 ILE A C 1
ATOM 1345 O O . ILE A 1 177 ? -6.931 2.116 9.753 1.00 98.75 177 ILE A O 1
ATOM 1349 N N . TRP A 1 178 ? -4.837 2.879 9.491 1.00 98.31 178 TRP A N 1
ATOM 1350 C CA . TRP A 1 178 ? -5.224 4.180 8.958 1.00 98.31 178 TRP A CA 1
ATOM 1351 C C . TRP A 1 178 ? -4.523 4.459 7.629 1.00 98.31 178 TRP A C 1
ATOM 1353 O O . TRP A 1 178 ? -3.315 4.700 7.557 1.00 98.31 178 TRP A O 1
ATOM 1363 N N . ASN A 1 179 ? -5.290 4.409 6.541 1.00 97.38 179 ASN A N 1
ATOM 1364 C CA . ASN A 1 179 ? -4.769 4.640 5.201 1.00 97.38 179 ASN A CA 1
ATOM 1365 C C . ASN A 1 179 ? -4.954 6.098 4.790 1.00 97.38 179 ASN A C 1
ATOM 1367 O O . ASN A 1 179 ? -6.076 6.571 4.660 1.00 97.38 179 ASN A O 1
ATOM 1371 N N . PHE A 1 180 ? -3.842 6.764 4.492 1.00 94.62 180 PHE A N 1
ATOM 1372 C CA . PHE A 1 180 ? -3.781 8.142 4.010 1.00 94.62 180 PHE A CA 1
ATOM 1373 C C . PHE A 1 180 ? -4.487 9.155 4.934 1.00 94.62 180 PHE A C 1
ATOM 1375 O O . PHE A 1 180 ? -5.337 9.904 4.446 1.00 94.62 180 PHE A O 1
ATOM 1382 N N . PRO A 1 181 ? -4.145 9.197 6.243 1.00 93.75 181 PRO A N 1
ATOM 1383 C CA . PRO A 1 181 ? -4.675 10.202 7.163 1.00 93.75 181 PRO A CA 1
ATOM 1384 C C . PRO A 1 181 ? -4.452 11.604 6.605 1.00 93.75 181 PRO A C 1
ATOM 1386 O O . PRO A 1 181 ? -3.333 11.958 6.240 1.00 93.75 181 PRO A O 1
ATOM 1389 N N . CYS A 1 182 ? -5.517 12.392 6.522 1.00 87.69 182 CYS A N 1
ATOM 1390 C CA . CYS A 1 182 ? -5.450 13.753 6.018 1.00 87.69 182 CYS A CA 1
ATOM 1391 C C . CYS A 1 182 ? -6.649 14.552 6.523 1.00 87.69 182 CYS A C 1
ATOM 1393 O O . CYS A 1 182 ? -7.783 14.075 6.472 1.00 87.69 182 CYS A O 1
ATOM 1395 N N . VAL A 1 183 ? -6.418 15.793 6.943 1.00 84.81 183 VAL A N 1
ATOM 1396 C CA . VAL A 1 183 ? -7.489 16.758 7.181 1.00 84.81 183 VAL A CA 1
ATOM 1397 C C . VAL A 1 183 ? -8.157 17.121 5.858 1.00 84.81 183 VAL A C 1
ATOM 1399 O O . VAL A 1 183 ? -7.552 17.060 4.782 1.00 84.81 183 VAL A O 1
ATOM 1402 N N . ARG A 1 184 ? -9.419 17.548 5.910 1.00 74.00 184 ARG A N 1
ATOM 1403 C CA . ARG A 1 184 ? -10.083 18.081 4.721 1.00 74.00 184 ARG A CA 1
ATOM 1404 C C . ARG A 1 184 ? -9.333 19.327 4.239 1.00 74.00 184 ARG A C 1
ATOM 1406 O O . ARG A 1 184 ? -9.359 20.353 4.905 1.00 74.00 184 ARG A O 1
ATOM 1413 N N . ALA A 1 185 ? -8.741 19.253 3.048 1.00 66.88 185 ALA A N 1
ATOM 1414 C CA . ALA A 1 185 ? -8.164 20.395 2.341 1.00 66.88 185 ALA A CA 1
ATOM 1415 C C . ALA A 1 185 ? -9.101 20.790 1.181 1.00 66.88 185 ALA A C 1
ATOM 1417 O O . ALA A 1 185 ? -9.026 20.182 0.109 1.00 66.88 185 ALA A O 1
ATOM 1418 N N . PRO A 1 186 ? -10.002 21.784 1.341 1.00 59.34 186 PRO A N 1
ATOM 1419 C CA . PRO A 1 186 ? -11.035 22.106 0.347 1.00 59.34 186 PRO A CA 1
ATOM 1420 C C . PRO A 1 186 ? -10.484 22.476 -1.037 1.00 59.34 186 PRO A C 1
ATOM 1422 O O . PRO A 1 186 ? -11.175 22.321 -2.040 1.00 59.34 186 PRO A O 1
ATOM 1425 N N . ARG A 1 187 ? -9.231 22.944 -1.101 1.00 58.22 187 ARG A N 1
ATOM 1426 C CA . ARG A 1 187 ? -8.526 23.297 -2.344 1.00 58.22 187 ARG A CA 1
ATOM 1427 C C . ARG A 1 187 ? -7.610 22.185 -2.870 1.00 58.22 187 ARG A C 1
ATOM 1429 O O . ARG A 1 187 ? -6.999 22.344 -3.920 1.00 58.22 187 ARG A O 1
ATOM 1436 N N . GLY A 1 188 ? -7.531 21.044 -2.177 1.00 58.31 188 GLY A N 1
ATOM 1437 C CA . GLY A 1 188 ? -6.632 19.939 -2.523 1.00 58.31 188 GLY A CA 1
ATOM 1438 C C . GLY A 1 188 ? -5.153 20.249 -2.277 1.00 58.31 188 GLY A C 1
ATOM 1439 O O . GLY A 1 188 ? -4.299 19.690 -2.961 1.00 58.31 188 GLY A O 1
ATOM 1440 N N . GLU A 1 189 ? -4.873 21.146 -1.333 1.00 61.47 189 GLU A N 1
ATOM 1441 C CA . GLU A 1 189 ? -3.548 21.670 -0.977 1.00 61.47 189 GLU A CA 1
ATOM 1442 C C . GLU A 1 189 ? -2.940 20.925 0.230 1.00 61.47 189 GLU A C 1
ATOM 1444 O O . GLU A 1 189 ? -2.176 21.488 1.000 1.00 61.47 189 GLU A O 1
ATOM 1449 N N . ASP A 1 190 ? -3.237 19.630 0.376 1.00 61.19 190 ASP A N 1
ATOM 1450 C CA . ASP A 1 190 ? -2.828 18.767 1.504 1.00 61.19 190 ASP A CA 1
ATOM 1451 C C . ASP A 1 190 ? -1.303 18.629 1.712 1.00 61.19 190 ASP A C 1
ATOM 1453 O O . ASP A 1 190 ? -0.847 18.137 2.746 1.00 61.19 190 ASP A O 1
ATOM 1457 N N . GLY A 1 191 ? -0.508 19.062 0.733 1.00 58.44 191 GLY A N 1
ATOM 1458 C CA . GLY A 1 191 ? 0.953 19.108 0.779 1.00 58.44 191 GLY A CA 1
ATOM 1459 C C . GLY A 1 191 ? 1.564 20.501 0.977 1.00 58.44 191 GLY A C 1
ATOM 1460 O O . GLY A 1 191 ? 2.783 20.616 0.866 1.00 58.44 191 GLY A O 1
ATOM 1461 N N . GLN A 1 192 ? 0.761 21.549 1.200 1.00 65.12 192 GLN A N 1
ATOM 1462 C CA . GLN A 1 192 ? 1.242 22.909 1.484 1.00 65.12 192 GLN A CA 1
ATOM 1463 C C . GLN A 1 192 ? 1.526 23.101 2.979 1.00 65.12 192 GLN A C 1
ATOM 1465 O O . GLN A 1 192 ? 1.071 22.323 3.812 1.00 65.12 192 GLN A O 1
ATOM 1470 N N . ASN A 1 193 ? 2.306 24.127 3.332 1.00 68.06 193 ASN A N 1
ATOM 1471 C CA . ASN A 1 193 ? 2.877 24.266 4.678 1.00 68.06 193 ASN A CA 1
ATOM 1472 C C . ASN A 1 193 ? 1.836 24.283 5.819 1.00 68.06 193 ASN A C 1
ATOM 1474 O O . ASN A 1 193 ? 2.105 23.703 6.866 1.00 68.06 193 ASN A O 1
ATOM 1478 N N . GLN A 1 194 ? 0.671 24.924 5.650 1.00 73.19 194 GLN A N 1
ATOM 1479 C CA . GLN A 1 194 ? -0.336 25.012 6.723 1.00 73.19 194 GLN A CA 1
ATOM 1480 C C . GLN A 1 194 ? -1.097 23.693 6.900 1.00 73.19 194 GLN A C 1
ATOM 1482 O O . GLN A 1 194 ? -1.176 23.167 8.008 1.00 73.19 194 GLN A O 1
ATOM 1487 N N . GLU A 1 195 ? -1.594 23.117 5.808 1.00 78.25 195 GLU A N 1
ATOM 1488 C CA . GLU A 1 195 ? -2.276 21.824 5.800 1.00 78.25 195 GLU A CA 1
ATOM 1489 C C . GLU A 1 195 ? -1.349 20.697 6.262 1.00 78.25 195 GLU A C 1
ATOM 1491 O O . GLU A 1 195 ? -1.778 19.795 6.977 1.00 78.25 195 GLU A O 1
ATOM 1496 N N . MET A 1 196 ? -0.063 20.764 5.910 1.00 82.94 196 MET A N 1
ATOM 1497 C CA . MET A 1 196 ? 0.950 19.821 6.376 1.00 82.94 196 MET A CA 1
ATOM 1498 C C . MET A 1 196 ? 1.059 19.816 7.901 1.00 82.94 196 MET A C 1
ATOM 1500 O O . MET A 1 196 ? 1.101 18.743 8.494 1.00 82.94 196 MET A O 1
ATOM 1504 N N . GLU A 1 197 ? 1.085 20.983 8.545 1.00 87.62 197 GLU A N 1
ATOM 1505 C CA . GLU A 1 197 ? 1.189 21.051 10.004 1.00 87.62 197 GLU A CA 1
ATOM 1506 C C . GLU A 1 197 ? -0.094 20.557 10.687 1.00 87.62 197 GLU A C 1
ATOM 1508 O O . GLU A 1 197 ? -0.029 19.813 11.663 1.00 87.62 197 GLU A O 1
ATOM 1513 N N . MET A 1 198 ? -1.266 20.857 10.115 1.00 89.31 198 MET A N 1
ATOM 1514 C CA . MET A 1 198 ? -2.537 20.285 10.577 1.00 89.31 198 MET A CA 1
ATOM 1515 C C . MET A 1 198 ? -2.555 18.755 10.462 1.00 89.31 198 MET A C 1
ATOM 1517 O O . MET A 1 198 ? -3.025 18.069 11.366 1.00 89.31 198 MET A O 1
ATOM 1521 N N . ASN A 1 199 ? -2.011 18.208 9.376 1.00 90.62 199 ASN A N 1
ATOM 1522 C CA . ASN A 1 199 ? -1.895 16.768 9.170 1.00 90.62 199 ASN A CA 1
ATOM 1523 C C . ASN A 1 199 ? -0.929 16.102 10.162 1.00 90.62 199 ASN A C 1
ATOM 1525 O O . ASN A 1 199 ? -1.192 14.998 10.638 1.00 90.62 199 ASN A O 1
ATOM 1529 N N . LYS A 1 200 ? 0.170 16.772 10.526 1.00 92.75 200 LYS A N 1
ATOM 1530 C CA . LYS A 1 200 ? 1.053 16.298 11.601 1.00 92.75 200 LYS A CA 1
ATOM 1531 C C . LYS A 1 200 ? 0.348 16.326 12.952 1.00 92.75 200 LYS A C 1
ATOM 1533 O O . LYS A 1 200 ? 0.437 15.354 13.696 1.00 92.75 200 LYS A O 1
ATOM 1538 N N . GLN A 1 201 ? -0.395 17.393 13.250 1.00 94.56 201 GLN A N 1
ATOM 1539 C CA . GLN A 1 201 ? -1.174 17.490 14.484 1.00 94.56 201 GLN A CA 1
ATOM 1540 C C . GLN A 1 201 ? -2.259 16.406 14.565 1.00 94.56 201 GLN A C 1
ATOM 1542 O O . GLN A 1 201 ? -2.471 15.839 15.634 1.00 94.56 201 GLN A O 1
ATOM 1547 N N . LEU A 1 202 ? -2.898 16.073 13.439 1.00 95.44 202 LEU A N 1
ATOM 1548 C CA . LEU A 1 202 ? -3.845 14.961 13.329 1.00 95.44 202 LEU A CA 1
ATOM 1549 C C . LEU A 1 202 ? -3.187 13.627 13.723 1.00 95.44 202 LEU A C 1
ATOM 1551 O O . LEU A 1 202 ? -3.743 12.870 14.518 1.00 95.44 202 LEU A O 1
ATOM 1555 N N . LEU A 1 203 ? -1.979 13.361 13.216 1.00 97.12 203 LEU A N 1
ATOM 1556 C CA . LEU A 1 203 ? -1.208 12.172 13.585 1.00 97.12 203 LEU A CA 1
ATOM 1557 C C . LEU A 1 203 ? -0.786 12.180 15.060 1.00 97.12 203 LEU A C 1
ATOM 1559 O O . LEU A 1 203 ? -0.880 11.140 15.706 1.00 97.12 203 LEU A O 1
ATOM 1563 N N . HIS A 1 204 ? -0.360 13.326 15.608 1.00 97.31 204 HIS A N 1
ATOM 1564 C CA . HIS A 1 204 ? -0.081 13.454 17.043 1.00 97.31 204 HIS A CA 1
ATOM 1565 C C . HIS A 1 204 ? -1.318 13.118 17.881 1.00 97.31 204 HIS A C 1
ATOM 1567 O O . HIS A 1 204 ? -1.207 12.330 18.813 1.00 97.31 204 HIS A O 1
ATOM 1573 N N . GLY A 1 205 ? -2.483 13.677 17.535 1.00 97.56 205 GLY A N 1
ATOM 1574 C CA . GLY A 1 205 ? -3.738 13.428 18.246 1.00 97.56 205 GLY A CA 1
ATOM 1575 C C . GLY A 1 205 ? -4.081 11.942 18.304 1.00 97.56 205 GLY A C 1
ATOM 1576 O O . GLY A 1 205 ? -4.285 11.407 19.386 1.00 97.56 205 GLY A O 1
ATOM 1577 N N . PHE A 1 206 ? -4.037 11.263 17.158 1.00 98.38 206 PHE A N 1
ATOM 1578 C CA . PHE A 1 206 ? -4.295 9.825 17.070 1.00 98.38 206 PHE A CA 1
ATOM 1579 C C . PHE A 1 206 ? -3.264 8.975 17.820 1.00 98.38 206 PHE A C 1
ATOM 1581 O O . PHE A 1 206 ? -3.620 8.093 18.606 1.00 98.38 206 PHE A O 1
ATOM 1588 N N . PHE A 1 207 ? -1.968 9.231 17.610 1.00 98.44 207 PHE A N 1
ATOM 1589 C CA . PHE A 1 207 ? -0.919 8.444 18.257 1.00 98.44 207 PHE A CA 1
ATOM 1590 C C . PHE A 1 207 ? -0.881 8.634 19.778 1.00 98.44 207 PHE A C 1
ATOM 1592 O O . PHE A 1 207 ? -0.460 7.716 20.480 1.00 98.44 207 PHE A O 1
ATOM 1599 N N . ALA A 1 208 ? -1.362 9.767 20.297 1.00 96.75 208 ALA A N 1
ATOM 1600 C CA . ALA A 1 208 ? -1.386 10.054 21.730 1.00 96.75 208 ALA A CA 1
ATOM 1601 C C . ALA A 1 208 ? -2.259 9.085 22.547 1.00 96.75 208 ALA A C 1
ATOM 1603 O O . ALA A 1 208 ? -2.055 8.957 23.760 1.00 96.75 208 ALA A O 1
ATOM 1604 N N . HIS A 1 209 ? -3.231 8.408 21.925 1.00 95.44 209 HIS A N 1
ATOM 1605 C CA . HIS A 1 209 ? -4.068 7.437 22.630 1.00 95.44 209 HIS A CA 1
ATOM 1606 C C . HIS A 1 209 ? -4.051 6.033 22.027 1.00 95.44 209 HIS A C 1
ATOM 1608 O O . HIS A 1 209 ? -4.008 5.124 22.848 1.00 95.44 209 HIS A O 1
ATOM 1614 N N . VAL A 1 210 ? -3.938 5.852 20.694 1.00 97.69 210 VAL A N 1
ATOM 1615 C CA . VAL A 1 210 ? -4.157 4.568 19.970 1.00 97.69 210 VAL A CA 1
ATOM 1616 C C . VAL A 1 210 ? -3.461 3.331 20.558 1.00 97.69 210 VAL A C 1
ATOM 1618 O O . VAL A 1 210 ? -3.907 2.202 20.360 1.00 97.69 210 VAL A O 1
ATOM 1621 N N . ALA A 1 211 ? -2.348 3.507 21.272 1.00 96.06 211 ALA A N 1
ATOM 1622 C CA . ALA A 1 211 ? -1.652 2.412 21.940 1.00 96.06 211 ALA A CA 1
ATOM 1623 C C . ALA A 1 211 ? -2.513 1.702 23.007 1.00 96.06 211 ALA A C 1
ATOM 1625 O O . ALA A 1 211 ? -2.251 0.539 23.314 1.00 96.06 211 ALA A O 1
ATOM 1626 N N . LYS A 1 212 ? -3.526 2.372 23.576 1.00 95.62 212 LYS A N 1
ATOM 1627 C CA . LYS A 1 212 ? -4.427 1.830 24.613 1.00 95.62 212 LYS A CA 1
ATOM 1628 C C . LYS A 1 212 ? -5.503 0.909 24.027 1.00 95.62 212 LYS A C 1
ATOM 1630 O O . LYS A 1 212 ? -6.080 0.094 24.740 1.00 95.62 212 LYS A O 1
ATOM 1635 N N . GLU A 1 213 ? -5.744 1.029 22.732 1.00 97.00 213 GLU A N 1
ATOM 1636 C CA . GLU A 1 213 ? -6.719 0.317 21.918 1.00 97.00 213 GLU A CA 1
ATOM 1637 C C . GLU A 1 213 ? -6.068 -0.902 21.248 1.00 97.00 213 GLU A C 1
ATOM 1639 O O . GLU A 1 213 ? -6.687 -1.575 20.426 1.00 97.00 213 GLU A O 1
ATOM 1644 N N . LEU A 1 214 ? -4.818 -1.225 21.591 1.00 97.88 214 LEU A N 1
ATOM 1645 C CA . LEU A 1 214 ? -4.117 -2.401 21.090 1.00 97.88 214 LEU A CA 1
ATOM 1646 C C . LEU A 1 214 ? -4.247 -3.585 22.048 1.00 97.88 214 LEU A C 1
ATOM 1648 O O . LEU A 1 214 ? -4.200 -3.445 23.270 1.00 97.88 214 LEU A O 1
ATOM 1652 N N . THR A 1 215 ? -4.346 -4.787 21.485 1.00 96.69 215 THR A N 1
ATOM 1653 C CA . THR A 1 215 ? -4.085 -6.023 22.231 1.00 96.69 215 THR A CA 1
ATOM 1654 C C . THR A 1 215 ? -2.591 -6.138 22.567 1.00 96.69 215 THR A C 1
ATOM 1656 O O . THR A 1 215 ? -1.753 -5.370 22.082 1.00 96.69 215 THR A O 1
ATOM 1659 N N . ALA A 1 216 ? -2.214 -7.141 23.366 1.00 93.38 216 ALA A N 1
ATOM 1660 C CA . ALA A 1 216 ? -0.810 -7.387 23.713 1.00 93.38 216 ALA A CA 1
ATOM 1661 C C . ALA A 1 216 ? 0.100 -7.551 22.475 1.00 93.38 216 ALA A C 1
ATOM 1663 O O . ALA A 1 216 ? 1.251 -7.110 22.495 1.00 93.38 216 ALA A O 1
ATOM 1664 N N . THR A 1 217 ? -0.433 -8.106 21.381 1.00 93.69 217 THR A N 1
ATOM 1665 C CA . THR A 1 217 ? 0.239 -8.303 20.083 1.00 93.69 217 THR A CA 1
ATOM 1666 C C . THR A 1 217 ? -0.172 -7.268 19.026 1.00 93.69 217 THR A C 1
ATOM 1668 O O . THR A 1 217 ? 0.227 -7.377 17.866 1.00 93.69 217 THR A O 1
ATOM 1671 N N . GLY A 1 218 ? -0.946 -6.246 19.411 1.00 97.00 218 GLY A N 1
ATOM 1672 C CA . GLY A 1 218 ? -1.541 -5.280 18.495 1.00 97.00 218 GLY A CA 1
ATOM 1673 C C . GLY A 1 218 ? -0.538 -4.381 17.766 1.00 97.00 218 GLY A C 1
ATOM 1674 O O . GLY A 1 218 ? 0.507 -4.030 18.307 1.00 97.00 218 GLY A O 1
ATOM 1675 N N . GLU A 1 219 ? -0.833 -3.982 16.537 1.00 98.25 219 GLU A N 1
ATOM 1676 C CA . GLU A 1 219 ? 0.021 -3.096 15.737 1.00 98.25 219 GLU A CA 1
ATOM 1677 C C . GLU A 1 219 ? -0.791 -1.929 15.174 1.00 98.25 219 GLU A C 1
ATOM 1679 O O . GLU A 1 219 ? -1.960 -2.091 14.809 1.00 98.25 219 GLU A O 1
ATOM 1684 N N . VAL A 1 220 ? -0.146 -0.770 15.036 1.00 98.75 220 VAL A N 1
ATOM 1685 C CA . VAL A 1 220 ? -0.700 0.388 14.323 1.00 98.75 220 VAL A CA 1
ATOM 1686 C C . VAL A 1 220 ? -0.086 0.439 12.932 1.00 98.75 220 VAL A C 1
ATOM 1688 O O . VAL A 1 220 ? 1.134 0.452 12.782 1.00 98.75 220 VAL A O 1
ATOM 1691 N N . HIS A 1 221 ? -0.927 0.440 11.905 1.00 98.75 221 HIS A N 1
ATOM 1692 C CA . HIS A 1 221 ? -0.529 0.444 10.502 1.00 98.75 221 HIS A CA 1
ATOM 1693 C C . HIS A 1 221 ? -0.964 1.763 9.877 1.00 98.75 221 HIS A C 1
ATOM 1695 O O . HIS A 1 221 ? -2.158 2.002 9.712 1.00 98.75 221 HIS A O 1
ATOM 1701 N N . VAL A 1 222 ? -0.014 2.615 9.501 1.00 98.62 222 VAL A N 1
ATOM 1702 C CA . VAL A 1 222 ? -0.314 3.880 8.815 1.00 98.62 222 VAL A CA 1
ATOM 1703 C C . VAL A 1 222 ? 0.223 3.822 7.399 1.00 98.62 222 VAL A C 1
ATOM 1705 O O . VAL A 1 222 ? 1.423 3.666 7.204 1.00 98.62 222 VAL A O 1
ATOM 1708 N N . THR A 1 223 ? -0.637 3.968 6.394 1.00 98.06 223 THR A N 1
ATOM 1709 C CA . THR A 1 223 ? -0.193 4.029 4.993 1.00 98.06 223 THR A CA 1
ATOM 1710 C C . THR A 1 223 ? -0.131 5.469 4.523 1.00 98.06 223 THR A C 1
ATOM 1712 O O . THR A 1 223 ? -1.125 6.185 4.601 1.00 98.06 223 THR A O 1
ATOM 1715 N N . HIS A 1 224 ? 1.006 5.900 3.977 1.00 95.75 224 HIS A N 1
ATOM 1716 C CA . HIS A 1 224 ? 1.123 7.245 3.419 1.00 95.75 224 HIS A CA 1
ATOM 1717 C C . HIS A 1 224 ? 2.127 7.334 2.265 1.00 95.75 224 HIS A C 1
ATOM 1719 O O . HIS A 1 224 ? 2.982 6.466 2.079 1.00 95.75 224 HIS A O 1
ATOM 1725 N N . LYS A 1 225 ? 2.016 8.410 1.479 1.00 92.75 225 LYS A N 1
ATOM 1726 C CA . LYS A 1 225 ? 2.985 8.797 0.445 1.00 92.75 225 LYS A CA 1
ATOM 1727 C C . LYS A 1 225 ? 4.298 9.231 1.092 1.00 92.75 225 LYS A C 1
ATOM 1729 O O . LYS A 1 225 ? 4.277 9.929 2.105 1.00 92.75 225 LYS A O 1
ATOM 1734 N N . THR A 1 226 ? 5.419 8.875 0.470 1.00 89.69 226 THR A N 1
ATOM 1735 C CA . THR A 1 226 ? 6.762 9.176 0.999 1.00 89.69 226 THR A CA 1
ATOM 1736 C C . THR A 1 226 ? 7.537 10.204 0.185 1.00 89.69 226 THR A C 1
ATOM 1738 O O . THR A 1 226 ? 8.523 10.752 0.673 1.00 89.69 226 THR A O 1
ATOM 1741 N N . LYS A 1 227 ? 7.113 10.530 -1.044 1.00 87.38 227 LYS A N 1
ATOM 1742 C CA . LYS A 1 227 ? 7.783 11.587 -1.813 1.00 87.38 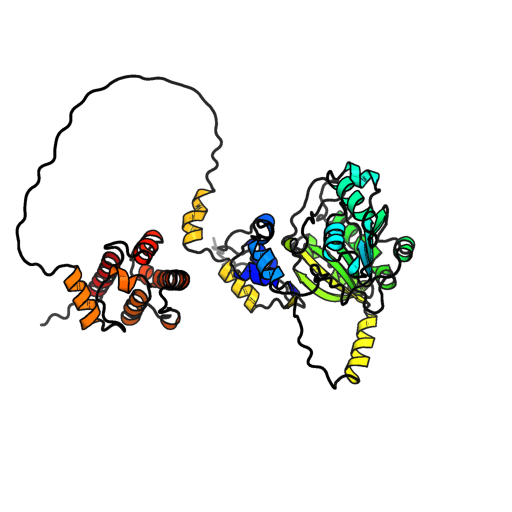227 LYS A CA 1
ATOM 1743 C C . LYS A 1 227 ? 7.400 12.973 -1.330 1.00 87.38 227 LYS A C 1
ATOM 1745 O O . LYS A 1 227 ? 6.320 13.187 -0.786 1.00 87.38 227 LYS A O 1
ATOM 1750 N N . ALA A 1 228 ? 8.291 13.932 -1.576 1.00 80.38 228 ALA A N 1
ATOM 1751 C CA . ALA A 1 228 ? 8.026 15.337 -1.310 1.00 80.38 228 ALA A CA 1
ATOM 1752 C C . ALA A 1 228 ? 6.722 15.803 -2.001 1.00 80.38 228 ALA A C 1
ATOM 1754 O O . ALA A 1 228 ? 6.480 15.424 -3.153 1.00 80.38 228 ALA A O 1
ATOM 1755 N N . PRO A 1 229 ? 5.898 16.622 -1.321 1.00 81.94 229 PRO A N 1
ATOM 1756 C CA . PRO A 1 229 ? 6.130 17.183 0.020 1.00 81.94 229 PRO A CA 1
ATOM 1757 C C . PRO A 1 229 ? 5.776 16.231 1.181 1.00 81.94 229 PRO A C 1
ATOM 1759 O O . PRO A 1 229 ? 6.205 16.454 2.304 1.00 81.94 229 PRO A O 1
ATOM 1762 N N . PHE A 1 230 ? 5.055 15.139 0.927 1.00 82.38 230 PHE A N 1
ATOM 1763 C CA . PHE A 1 230 ? 4.488 14.250 1.952 1.00 82.38 230 PHE A CA 1
ATOM 1764 C C . PHE A 1 230 ? 5.521 13.541 2.839 1.00 82.38 230 PHE A C 1
ATOM 1766 O O . PHE A 1 230 ? 5.273 13.331 4.021 1.00 82.38 230 PHE A O 1
ATOM 1773 N N . GLY A 1 231 ? 6.708 13.228 2.311 1.00 78.94 231 GLY A N 1
ATOM 1774 C CA . GLY A 1 231 ? 7.806 12.673 3.118 1.00 78.94 231 GLY A CA 1
ATOM 1775 C C . GLY A 1 231 ? 8.254 13.578 4.277 1.00 78.94 231 GLY A C 1
ATOM 1776 O O . GLY A 1 231 ? 8.820 13.094 5.250 1.00 78.94 231 GLY A O 1
ATOM 1777 N N . GLN A 1 232 ? 7.959 14.882 4.216 1.00 83.38 232 GLN A N 1
ATOM 1778 C CA . GLN A 1 232 ? 8.315 15.859 5.254 1.00 83.38 232 GLN A CA 1
ATOM 1779 C C . GLN A 1 232 ? 7.416 15.779 6.495 1.00 83.38 232 GLN A C 1
ATOM 1781 O O . GLN A 1 232 ? 7.639 16.499 7.468 1.00 83.38 232 GLN A O 1
ATOM 1786 N N . TRP A 1 233 ? 6.391 14.922 6.478 1.00 84.00 233 TRP A N 1
ATOM 1787 C CA . TRP A 1 233 ? 5.505 14.742 7.623 1.00 84.00 233 TRP A CA 1
ATOM 1788 C C . TRP A 1 233 ? 6.227 14.101 8.809 1.00 84.00 233 TRP A C 1
ATOM 1790 O O . TRP A 1 233 ? 5.860 14.374 9.943 1.00 84.00 233 TRP A O 1
ATOM 1800 N N . GLY A 1 234 ? 7.267 13.294 8.565 1.00 90.38 234 GLY A N 1
ATOM 1801 C CA . GLY A 1 234 ? 8.058 12.691 9.640 1.00 90.38 234 GLY A CA 1
ATOM 1802 C C . GLY A 1 234 ? 7.247 11.737 10.520 1.00 90.38 234 GLY A C 1
ATOM 1803 O O . GLY A 1 234 ? 7.428 11.737 11.733 1.00 90.38 234 GLY A O 1
ATOM 1804 N N . ILE A 1 235 ? 6.353 10.939 9.918 1.00 95.19 235 ILE A N 1
ATOM 1805 C CA . ILE A 1 235 ? 5.395 10.060 10.622 1.00 95.19 235 ILE A CA 1
ATOM 1806 C C . ILE A 1 235 ? 6.085 9.197 11.688 1.00 95.19 235 ILE A C 1
ATOM 1808 O O . ILE A 1 235 ? 5.567 9.062 12.791 1.00 95.19 235 ILE A O 1
ATOM 1812 N N . GLU A 1 236 ? 7.270 8.660 11.391 1.00 95.81 236 GLU A N 1
ATOM 1813 C CA . GLU A 1 236 ? 8.054 7.859 12.340 1.00 95.81 236 GLU A CA 1
ATOM 1814 C C . GLU A 1 236 ? 8.482 8.655 13.579 1.00 95.81 236 GLU A C 1
ATOM 1816 O O . GLU A 1 236 ? 8.364 8.161 14.697 1.00 95.81 236 GLU A O 1
ATOM 1821 N N . ALA A 1 237 ? 8.919 9.905 13.401 1.00 96.38 237 ALA A N 1
ATOM 1822 C CA . ALA A 1 237 ? 9.293 10.781 14.509 1.00 96.38 237 ALA A CA 1
ATOM 1823 C C . ALA A 1 237 ? 8.072 11.193 15.347 1.00 96.38 237 ALA A C 1
ATOM 1825 O O . ALA A 1 237 ? 8.150 11.232 16.575 1.00 96.38 237 ALA A O 1
ATOM 1826 N N . ILE A 1 238 ? 6.930 11.444 14.698 1.00 97.50 238 ILE A N 1
ATOM 1827 C CA . ILE A 1 238 ? 5.661 11.723 15.384 1.00 97.50 238 ILE A CA 1
ATOM 1828 C C . ILE A 1 238 ? 5.244 10.509 16.222 1.00 97.50 238 ILE A C 1
ATOM 1830 O O . ILE A 1 238 ? 4.935 10.667 17.403 1.00 97.50 238 ILE A O 1
ATOM 1834 N N . ALA A 1 239 ? 5.282 9.300 15.658 1.00 97.62 239 ALA A N 1
ATOM 1835 C CA . ALA A 1 239 ? 4.974 8.073 16.391 1.00 97.62 239 ALA A CA 1
ATOM 1836 C C . ALA A 1 239 ? 5.917 7.883 17.594 1.00 97.62 239 ALA A C 1
ATOM 1838 O O . ALA A 1 239 ? 5.445 7.682 18.713 1.00 97.62 239 ALA A O 1
ATOM 1839 N N . ALA A 1 240 ? 7.230 8.058 17.397 1.00 97.12 240 ALA A N 1
ATOM 1840 C CA . ALA A 1 240 ? 8.223 7.963 18.470 1.00 97.12 240 ALA A CA 1
ATOM 1841 C C . ALA A 1 240 ? 7.949 8.949 19.617 1.00 97.12 240 ALA A C 1
ATOM 1843 O O . ALA A 1 240 ? 8.003 8.570 20.784 1.00 97.12 240 ALA A O 1
ATOM 1844 N N . SER A 1 241 ? 7.569 10.193 19.306 1.00 97.31 241 SER A N 1
ATOM 1845 C CA . SER A 1 241 ? 7.206 11.192 20.325 1.00 97.31 241 SER A CA 1
ATOM 1846 C C . SER A 1 241 ? 5.940 10.847 21.126 1.00 97.31 241 SER A C 1
ATOM 1848 O O . SER A 1 241 ? 5.692 11.450 22.167 1.00 97.31 241 SER A O 1
ATOM 1850 N N . ASN A 1 242 ? 5.164 9.861 20.666 1.00 97.50 242 ASN A N 1
ATOM 1851 C CA . ASN A 1 242 ? 3.967 9.335 21.320 1.00 97.50 242 ASN A CA 1
ATOM 1852 C C . ASN A 1 242 ? 4.172 7.892 21.835 1.00 97.50 242 ASN A C 1
ATOM 1854 O O . ASN A 1 242 ? 3.219 7.120 21.908 1.00 97.50 242 ASN A O 1
ATOM 1858 N N . ALA A 1 243 ? 5.409 7.511 22.183 1.00 96.69 243 ALA A N 1
ATOM 1859 C CA . ALA A 1 243 ? 5.755 6.195 22.743 1.00 96.69 243 ALA A CA 1
ATOM 1860 C C . ALA A 1 243 ? 5.386 4.994 21.841 1.00 96.69 243 ALA A C 1
ATOM 1862 O O . ALA A 1 243 ? 5.124 3.880 22.312 1.00 96.69 243 ALA A O 1
ATOM 1863 N N . LEU A 1 244 ? 5.383 5.208 20.523 1.00 97.56 244 LEU A N 1
ATOM 1864 C CA . LEU A 1 244 ? 5.251 4.162 19.515 1.00 97.56 244 LEU A CA 1
ATOM 1865 C C . LEU A 1 244 ? 6.577 3.990 18.777 1.00 97.56 244 LEU A C 1
ATOM 1867 O O . LEU A 1 244 ? 7.134 4.932 18.221 1.00 97.56 244 LEU A O 1
ATOM 1871 N N . ARG A 1 245 ? 7.069 2.756 18.714 1.00 96.31 245 ARG A N 1
ATOM 1872 C CA . ARG A 1 245 ? 8.294 2.416 17.994 1.00 96.31 245 ARG A CA 1
ATOM 1873 C C . ARG A 1 245 ? 7.962 1.934 16.589 1.00 96.31 245 ARG A C 1
ATOM 1875 O O . ARG A 1 245 ? 7.131 1.043 16.412 1.00 96.31 245 ARG A O 1
ATOM 1882 N N . HIS A 1 246 ? 8.666 2.472 15.598 1.00 97.19 246 HIS A N 1
ATOM 1883 C CA . HIS A 1 246 ? 8.654 1.941 14.237 1.00 97.19 246 HIS A CA 1
ATOM 1884 C C . HIS A 1 246 ? 9.323 0.561 14.201 1.00 97.19 246 HIS A C 1
ATOM 1886 O O . HIS A 1 246 ? 10.421 0.364 14.728 1.00 97.19 246 HIS A O 1
ATOM 1892 N N . GLN A 1 247 ? 8.617 -0.424 13.653 1.00 95.81 247 GLN A N 1
ATOM 1893 C CA . GLN A 1 247 ? 9.115 -1.791 13.522 1.00 95.81 247 GLN A CA 1
ATOM 1894 C C . GLN A 1 247 ? 9.601 -2.073 12.103 1.00 95.81 247 GLN A C 1
ATOM 1896 O O . GLN A 1 247 ? 10.644 -2.699 11.925 1.00 95.81 247 GLN A O 1
ATOM 1901 N N . GLN A 1 248 ? 8.812 -1.670 11.109 1.00 96.69 248 GLN A N 1
ATOM 1902 C CA . GLN A 1 248 ? 9.111 -1.879 9.700 1.00 96.69 248 GLN A CA 1
ATOM 1903 C C . GLN A 1 248 ? 8.209 -1.033 8.805 1.00 96.69 248 GLN A C 1
ATOM 1905 O O . GLN A 1 248 ? 7.136 -0.581 9.208 1.00 96.69 248 GLN A O 1
ATOM 1910 N N . SER A 1 249 ? 8.636 -0.869 7.559 1.00 98.00 249 SER A N 1
ATOM 1911 C CA . SER A 1 249 ? 7.862 -0.254 6.488 1.00 98.00 249 SER A CA 1
ATOM 1912 C C . SER A 1 249 ? 7.635 -1.266 5.372 1.00 98.00 249 SER A C 1
ATOM 1914 O O . SER A 1 249 ? 8.565 -1.945 4.947 1.00 98.00 249 SER A O 1
ATOM 1916 N N . ILE A 1 250 ? 6.416 -1.351 4.848 1.00 98.19 250 ILE A N 1
ATOM 1917 C CA . ILE A 1 250 ? 6.074 -2.234 3.732 1.00 98.19 250 ILE A CA 1
ATOM 1918 C C . ILE A 1 250 ? 5.617 -1.393 2.549 1.00 98.19 250 ILE A C 1
ATOM 1920 O O . ILE A 1 250 ? 4.740 -0.544 2.679 1.00 98.19 250 ILE A O 1
ATOM 1924 N N . ILE A 1 251 ? 6.177 -1.637 1.367 1.00 97.75 251 ILE A N 1
ATOM 1925 C CA . ILE A 1 251 ? 5.730 -0.989 0.129 1.00 97.75 251 ILE A CA 1
ATOM 1926 C C . ILE A 1 251 ? 4.240 -1.254 -0.083 1.00 97.75 251 ILE A C 1
ATOM 1928 O O . ILE A 1 251 ? 3.823 -2.407 -0.216 1.00 97.75 251 ILE A O 1
ATOM 1932 N N . PHE A 1 252 ? 3.450 -0.183 -0.176 1.00 97.06 252 PHE A N 1
ATOM 1933 C CA . PHE A 1 252 ? 2.012 -0.312 -0.338 1.00 97.06 252 PHE A CA 1
ATOM 1934 C C . PHE A 1 252 ? 1.680 -0.756 -1.758 1.00 97.06 252 PHE A C 1
ATOM 1936 O O . PHE A 1 252 ? 2.090 -0.144 -2.751 1.00 97.06 252 PHE A O 1
ATOM 1943 N N . ASP A 1 253 ? 0.892 -1.820 -1.860 1.00 94.75 253 ASP A N 1
ATOM 1944 C CA . ASP A 1 253 ? 0.434 -2.338 -3.131 1.00 94.75 253 ASP A CA 1
ATOM 1945 C C . ASP A 1 253 ? -1.080 -2.527 -3.151 1.00 94.75 253 ASP A C 1
ATOM 1947 O O . ASP A 1 253 ? -1.613 -3.532 -2.693 1.00 94.75 253 ASP A O 1
ATOM 1951 N N . ARG A 1 254 ? -1.769 -1.577 -3.788 1.00 92.12 254 ARG A N 1
ATOM 1952 C CA . ARG A 1 254 ? -3.218 -1.635 -4.006 1.00 92.12 254 ARG A CA 1
ATOM 1953 C C . ARG A 1 254 ? -3.680 -2.915 -4.716 1.00 92.12 254 ARG A C 1
ATOM 1955 O O . ARG A 1 254 ? -4.812 -3.325 -4.502 1.00 92.12 254 ARG A O 1
ATOM 1962 N N . CYS A 1 255 ? -2.841 -3.551 -5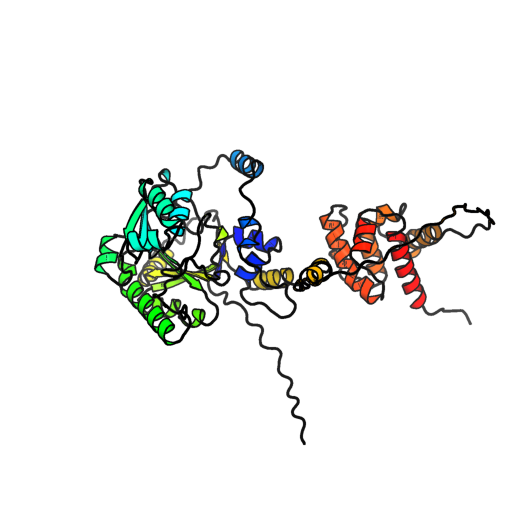.536 1.00 91.69 255 CYS A N 1
ATOM 1963 C CA . CYS A 1 255 ? -3.202 -4.791 -6.229 1.00 91.69 255 CYS A CA 1
ATOM 1964 C C . CYS A 1 255 ? -3.480 -5.959 -5.265 1.00 91.69 255 CYS A C 1
ATOM 1966 O O . CYS A 1 255 ? -4.099 -6.932 -5.675 1.00 91.69 255 CYS A O 1
ATOM 1968 N N . LEU A 1 256 ? -3.030 -5.866 -4.009 1.00 92.56 256 LEU A N 1
ATOM 1969 C CA . LEU A 1 256 ? -3.308 -6.848 -2.956 1.00 92.56 256 LEU A CA 1
ATOM 1970 C C . LEU A 1 256 ? -4.701 -6.678 -2.330 1.00 92.56 256 LEU A C 1
ATOM 1972 O O . LEU A 1 256 ? -5.102 -7.506 -1.522 1.00 92.56 256 LEU A O 1
ATOM 1976 N N . TYR A 1 257 ? -5.436 -5.622 -2.698 1.00 94.25 257 TYR A N 1
ATOM 1977 C CA . TYR A 1 257 ? -6.751 -5.294 -2.149 1.00 94.25 257 TYR A CA 1
ATOM 1978 C C . TYR A 1 257 ? -7.773 -5.148 -3.290 1.00 94.25 257 TYR A C 1
ATOM 1980 O O . TYR A 1 257 ? -8.061 -4.029 -3.731 1.00 94.25 257 TYR A O 1
ATOM 1988 N N . PRO A 1 258 ? -8.302 -6.263 -3.832 1.00 90.81 258 PRO A N 1
ATOM 1989 C CA . PRO A 1 258 ? -9.269 -6.226 -4.925 1.00 90.81 258 PRO A CA 1
ATOM 1990 C C . PRO A 1 258 ? -10.493 -5.370 -4.582 1.00 90.81 258 PRO A C 1
ATOM 1992 O O . PRO A 1 258 ? -11.079 -5.495 -3.511 1.00 90.81 258 PRO A O 1
ATOM 1995 N N . GLY A 1 259 ? -10.884 -4.480 -5.495 1.00 89.94 259 GLY A N 1
ATOM 1996 C CA . GLY A 1 259 ? -12.007 -3.557 -5.291 1.00 89.94 259 GLY A CA 1
ATOM 1997 C C . GLY A 1 259 ? -11.678 -2.294 -4.486 1.00 89.94 259 GLY A C 1
ATOM 1998 O O . GLY A 1 259 ? -12.425 -1.323 -4.592 1.00 89.94 259 GLY A O 1
ATOM 1999 N N . TYR A 1 260 ? -10.543 -2.235 -3.776 1.00 93.62 260 TYR A N 1
ATOM 2000 C CA . TYR A 1 260 ? -10.139 -1.017 -3.073 1.00 93.62 260 TYR A CA 1
ATOM 2001 C C . TYR A 1 260 ? -9.939 0.136 -4.059 1.00 93.62 260 TYR A C 1
ATOM 2003 O O . TYR A 1 260 ? -9.224 0.001 -5.057 1.00 93.62 260 TYR A O 1
ATOM 2011 N N . SER A 1 261 ? -10.528 1.294 -3.759 1.00 89.56 261 SER A N 1
ATOM 2012 C CA . SER A 1 261 ? -10.332 2.540 -4.487 1.00 89.56 261 SER A CA 1
ATOM 2013 C C . SER A 1 261 ? -10.069 3.700 -3.533 1.00 89.56 261 SER A C 1
ATOM 2015 O O . SER A 1 261 ? -10.995 4.230 -2.936 1.00 89.56 261 SER A O 1
ATOM 2017 N N . ASN A 1 262 ? -8.835 4.205 -3.499 1.00 89.38 262 ASN A N 1
ATOM 2018 C CA . ASN A 1 262 ? -8.498 5.396 -2.721 1.00 89.38 262 ASN A CA 1
ATOM 2019 C C . ASN A 1 262 ? -9.236 6.654 -3.232 1.00 89.38 262 ASN A C 1
ATOM 2021 O O . ASN A 1 262 ? -9.230 6.947 -4.435 1.00 89.38 262 ASN A O 1
ATOM 2025 N N . LYS A 1 263 ? -9.849 7.407 -2.313 1.00 86.81 263 LYS A N 1
ATOM 2026 C CA . LYS A 1 263 ? -10.629 8.623 -2.588 1.00 86.81 263 LYS A CA 1
ATOM 2027 C C . LYS A 1 263 ? -10.085 9.810 -1.806 1.00 86.81 263 LYS A C 1
ATOM 2029 O O . LYS A 1 263 ? -9.593 9.647 -0.697 1.00 86.81 263 LYS A O 1
ATOM 2034 N N . LYS A 1 264 ? -10.177 11.005 -2.386 1.00 84.12 264 LYS A N 1
ATOM 2035 C CA . LYS A 1 264 ? -9.938 12.259 -1.665 1.00 84.12 264 LYS A CA 1
ATOM 2036 C C . LYS A 1 264 ? -11.125 12.556 -0.744 1.00 84.12 264 LYS A C 1
ATOM 2038 O O . LYS A 1 264 ? -12.262 12.297 -1.130 1.00 84.12 264 LYS A O 1
ATOM 2043 N N . VAL A 1 265 ? -10.851 13.154 0.416 1.00 79.38 265 VAL A N 1
ATOM 2044 C CA . VAL A 1 265 ? -11.869 13.547 1.405 1.00 79.38 265 VAL A CA 1
ATOM 2045 C C . VAL A 1 265 ? -12.981 14.358 0.735 1.00 79.38 265 VAL A C 1
ATOM 2047 O O . VAL A 1 265 ? -12.712 15.395 0.123 1.00 79.38 265 VAL A O 1
ATOM 2050 N N . LEU A 1 266 ? -14.218 13.863 0.835 1.00 77.88 266 LEU A N 1
ATOM 2051 C CA . LEU A 1 266 ? -15.430 14.482 0.287 1.00 77.88 266 LEU A CA 1
ATOM 2052 C C . LEU A 1 266 ? -15.320 14.850 -1.204 1.00 77.88 266 LEU A C 1
ATOM 2054 O O . LEU A 1 266 ? -15.786 15.896 -1.660 1.00 77.88 266 LEU A O 1
ATOM 2058 N N . SER A 1 267 ? -14.663 13.988 -1.983 1.00 81.06 267 SER A N 1
ATOM 2059 C CA . SER A 1 267 ? -14.486 14.170 -3.419 1.00 81.06 267 SER A CA 1
ATOM 2060 C C . SER A 1 267 ? -14.542 12.843 -4.169 1.00 81.06 267 SER A C 1
ATOM 2062 O O . SER A 1 267 ? -13.957 11.840 -3.771 1.00 81.06 267 SER A O 1
ATOM 2064 N N . LYS A 1 268 ? -15.161 12.858 -5.354 1.00 78.25 268 LYS A N 1
ATOM 2065 C CA . LYS A 1 268 ? -15.181 11.703 -6.271 1.00 78.25 268 LYS A CA 1
ATOM 2066 C C . LYS A 1 268 ? -13.794 11.366 -6.843 1.00 78.25 268 LYS A C 1
ATOM 2068 O O . LYS A 1 268 ? -13.618 10.299 -7.434 1.00 78.25 268 LYS A O 1
ATOM 2073 N N . GLY A 1 269 ? -12.824 12.274 -6.708 1.00 81.44 269 GLY A N 1
ATOM 2074 C CA . GLY A 1 269 ? -11.472 12.122 -7.237 1.00 81.44 269 GLY A CA 1
ATOM 2075 C C . GLY A 1 269 ? -10.593 11.174 -6.418 1.00 81.44 269 GLY A C 1
ATOM 2076 O O . GLY A 1 269 ? -10.747 11.038 -5.208 1.00 81.44 269 GLY A O 1
ATOM 2077 N N . SER A 1 270 ? -9.620 10.555 -7.083 1.00 85.25 270 SER A N 1
ATOM 2078 C CA . SER A 1 270 ? -8.553 9.766 -6.457 1.00 85.25 270 SER A CA 1
ATOM 2079 C C . SER A 1 270 ? -7.222 10.531 -6.448 1.00 85.25 270 SER A C 1
ATOM 2081 O O . SER A 1 270 ? -7.120 11.666 -6.929 1.00 85.25 270 SER A O 1
ATOM 2083 N N . PHE A 1 271 ? -6.180 9.921 -5.885 1.00 86.00 271 PHE A N 1
ATOM 2084 C CA . PHE A 1 271 ? -4.816 10.456 -5.870 1.00 86.00 271 PHE A CA 1
ATOM 2085 C C . PHE A 1 271 ? -3.781 9.362 -6.191 1.00 86.00 271 PHE A C 1
ATOM 2087 O O . PHE A 1 271 ? -4.068 8.176 -6.024 1.00 86.00 271 PHE A O 1
ATOM 2094 N N . PRO A 1 272 ? -2.578 9.717 -6.680 1.00 87.06 272 PRO A N 1
ATOM 2095 C CA . PRO A 1 272 ? -1.520 8.735 -6.904 1.00 87.06 272 PRO A CA 1
ATOM 2096 C C . PRO A 1 272 ? -1.023 8.148 -5.576 1.00 87.06 272 PRO A C 1
ATOM 2098 O O . PRO A 1 272 ? -0.822 8.889 -4.622 1.00 87.06 272 PRO A O 1
ATOM 2101 N N . ILE A 1 273 ? -0.808 6.831 -5.548 1.00 89.88 273 ILE A N 1
ATOM 2102 C CA . ILE A 1 273 ? -0.371 6.064 -4.361 1.00 89.88 273 ILE A CA 1
ATOM 2103 C C . ILE A 1 273 ? 0.828 5.144 -4.644 1.00 89.88 273 ILE A C 1
ATOM 2105 O O . ILE A 1 273 ? 1.152 4.252 -3.869 1.00 89.88 273 ILE A O 1
ATOM 2109 N N . TRP A 1 274 ? 1.470 5.294 -5.803 1.00 87.19 274 TRP A N 1
ATOM 2110 C CA . TRP A 1 274 ? 2.554 4.401 -6.236 1.00 87.19 274 TRP A CA 1
ATOM 2111 C C . TRP A 1 274 ? 3.847 4.583 -5.429 1.00 87.19 274 TRP A C 1
ATOM 2113 O O . TRP A 1 274 ? 4.720 3.726 -5.484 1.00 87.19 274 TRP A O 1
ATOM 2123 N N . ASP A 1 275 ? 3.980 5.700 -4.718 1.00 91.62 275 ASP A N 1
ATOM 2124 C CA . ASP A 1 275 ? 5.096 6.054 -3.841 1.00 91.62 275 ASP A CA 1
ATOM 2125 C C . ASP A 1 275 ? 4.800 5.779 -2.358 1.00 91.62 275 ASP A C 1
ATOM 2127 O O . ASP A 1 275 ? 5.549 6.198 -1.474 1.00 91.62 275 ASP A O 1
ATOM 2131 N N . SER A 1 276 ? 3.668 5.138 -2.078 1.00 95.06 276 SER A N 1
ATOM 2132 C CA . SER A 1 276 ? 3.181 4.948 -0.721 1.00 95.06 276 SER A CA 1
ATOM 2133 C C . SER A 1 276 ? 3.776 3.708 -0.061 1.00 95.06 276 SER A C 1
ATOM 2135 O O . SER A 1 276 ? 4.141 2.732 -0.722 1.00 95.06 276 SER A O 1
ATOM 2137 N N . GLN A 1 277 ? 3.859 3.745 1.262 1.00 96.44 277 GLN A N 1
ATOM 2138 C CA . GLN A 1 277 ? 4.226 2.601 2.087 1.00 96.44 277 GLN A CA 1
ATOM 2139 C C . GLN A 1 277 ? 3.404 2.593 3.373 1.00 96.44 277 GLN A C 1
ATOM 2141 O O . GLN A 1 277 ? 2.917 3.637 3.808 1.00 96.44 277 GLN A O 1
ATOM 2146 N N . THR A 1 278 ? 3.244 1.409 3.946 1.00 98.31 278 THR A N 1
ATOM 2147 C CA . THR A 1 278 ? 2.609 1.170 5.236 1.00 98.31 278 THR A CA 1
ATOM 2148 C C . THR A 1 278 ? 3.692 1.099 6.302 1.00 98.31 278 THR A C 1
ATOM 2150 O O . THR A 1 278 ? 4.540 0.211 6.265 1.00 98.31 278 THR A O 1
ATOM 2153 N N . PHE A 1 279 ? 3.673 2.044 7.230 1.00 98.38 279 PHE A N 1
ATOM 2154 C CA . PHE A 1 279 ? 4.501 2.056 8.426 1.00 98.38 279 PHE A CA 1
ATOM 2155 C C . PHE A 1 279 ? 3.820 1.212 9.503 1.00 98.38 279 PHE A C 1
ATOM 2157 O O . PHE A 1 279 ? 2.630 1.396 9.766 1.00 98.38 279 PHE A O 1
ATOM 2164 N N . VAL A 1 280 ? 4.569 0.298 10.116 1.00 98.38 280 VAL A N 1
ATOM 2165 C CA . VAL A 1 280 ? 4.096 -0.554 11.209 1.00 98.38 280 VAL A CA 1
ATOM 2166 C C . VAL A 1 280 ? 4.728 -0.081 12.507 1.00 98.38 280 VAL A C 1
ATOM 2168 O O . VAL A 1 280 ? 5.955 -0.051 12.637 1.00 98.38 280 VAL A O 1
ATOM 2171 N N . PHE A 1 281 ? 3.878 0.263 13.467 1.00 98.44 281 PHE A N 1
ATOM 2172 C CA . PHE A 1 281 ? 4.269 0.713 14.793 1.00 98.44 281 PHE A CA 1
ATOM 2173 C C . PHE A 1 281 ? 3.746 -0.225 15.875 1.00 98.44 281 PHE A C 1
ATOM 2175 O O . PHE A 1 281 ? 2.658 -0.795 15.767 1.00 98.44 281 PHE A O 1
ATOM 2182 N N . VAL A 1 282 ? 4.518 -0.334 16.951 1.00 97.56 282 VAL A N 1
ATOM 2183 C CA . VAL A 1 282 ? 4.160 -1.072 18.165 1.00 97.56 282 VAL A CA 1
ATOM 2184 C C . VAL A 1 282 ? 4.410 -0.203 19.395 1.00 97.56 282 VAL A C 1
ATOM 2186 O O . VAL A 1 282 ? 5.264 0.685 19.328 1.00 97.56 282 VAL A O 1
ATOM 2189 N N . PRO A 1 283 ? 3.728 -0.447 20.529 1.00 96.56 283 PRO A N 1
ATOM 2190 C CA . PRO A 1 283 ? 4.056 0.223 21.783 1.00 96.56 283 PRO A CA 1
ATOM 2191 C C . PRO A 1 283 ? 5.537 0.064 22.120 1.00 96.56 283 PRO A C 1
ATOM 2193 O O . PRO A 1 283 ? 6.079 -1.042 22.043 1.00 96.56 283 PRO A O 1
ATOM 2196 N N . GLU A 1 284 ? 6.197 1.150 22.513 1.00 92.50 284 GLU A N 1
ATOM 2197 C CA . GLU A 1 284 ? 7.614 1.124 22.891 1.00 92.50 284 GLU A CA 1
ATOM 2198 C C . GLU A 1 284 ? 7.879 0.127 24.034 1.00 92.50 284 GLU A C 1
ATOM 2200 O O . GLU A 1 284 ? 8.859 -0.622 24.002 1.00 92.50 284 GLU A O 1
ATOM 2205 N N . SER A 1 285 ? 6.932 0.011 24.971 1.00 86.88 285 SER A N 1
ATOM 2206 C CA . SER A 1 285 ? 6.955 -0.952 26.079 1.00 86.88 285 SER A CA 1
ATOM 2207 C C . SER A 1 285 ? 7.039 -2.418 25.634 1.00 86.88 285 SER A C 1
ATOM 2209 O O . SER A 1 285 ? 7.583 -3.245 26.367 1.00 86.88 285 SER A O 1
ATOM 2211 N N . ARG A 1 286 ? 6.584 -2.769 24.419 1.00 83.56 286 ARG A N 1
ATOM 2212 C CA . ARG A 1 286 ? 6.677 -4.146 23.899 1.00 83.56 286 ARG A CA 1
ATOM 2213 C C . ARG A 1 286 ? 8.128 -4.601 23.724 1.00 83.56 286 ARG A C 1
ATOM 2215 O O . ARG A 1 286 ? 8.418 -5.778 23.910 1.00 83.56 286 ARG A O 1
ATOM 2222 N N . ALA A 1 287 ? 9.049 -3.693 23.394 1.00 58.22 287 ALA A N 1
ATOM 2223 C CA . ALA A 1 287 ? 10.458 -4.042 23.189 1.00 58.22 287 ALA A CA 1
ATOM 2224 C C . ALA A 1 287 ? 11.143 -4.537 24.476 1.00 58.22 287 ALA A C 1
ATOM 2226 O O . ALA A 1 287 ? 12.006 -5.408 24.412 1.00 58.22 287 ALA A O 1
ATOM 2227 N N . GLN A 1 288 ? 10.720 -4.032 25.640 1.00 54.91 288 GLN A N 1
ATOM 2228 C CA . GLN A 1 288 ? 11.264 -4.447 26.936 1.00 54.91 288 GLN A CA 1
ATOM 2229 C C . GLN A 1 288 ? 10.868 -5.887 27.296 1.00 54.91 288 GLN A C 1
ATOM 2231 O O . GLN A 1 288 ? 11.642 -6.591 27.936 1.00 54.91 288 GLN A O 1
ATOM 2236 N N . HIS A 1 289 ? 9.702 -6.351 26.836 1.00 52.34 289 HIS A N 1
ATOM 2237 C CA . HIS A 1 289 ? 9.249 -7.725 27.056 1.00 52.34 289 HIS A CA 1
ATOM 2238 C C . HIS A 1 289 ? 9.948 -8.739 26.141 1.00 52.34 289 HIS A C 1
ATOM 2240 O O . HIS A 1 289 ? 10.300 -9.815 26.605 1.00 52.34 289 HIS A O 1
ATOM 2246 N N . VAL A 1 290 ? 10.202 -8.406 24.870 1.00 52.50 290 VAL A N 1
ATOM 2247 C CA . VAL A 1 290 ? 10.873 -9.330 23.931 1.00 52.50 290 VAL A CA 1
ATOM 2248 C C . VAL A 1 290 ? 12.337 -9.553 24.323 1.00 52.50 290 VAL A C 1
ATOM 2250 O O . VAL A 1 290 ? 12.776 -10.694 24.386 1.00 52.50 290 VAL A O 1
ATOM 2253 N N . ALA A 1 291 ? 13.061 -8.496 24.710 1.00 41.72 291 ALA A N 1
ATOM 2254 C CA . ALA A 1 291 ? 14.443 -8.620 25.183 1.00 41.72 291 ALA A CA 1
ATOM 2255 C C . ALA A 1 291 ? 14.576 -9.423 26.495 1.00 41.72 291 ALA A C 1
ATOM 2257 O O . ALA A 1 291 ? 15.627 -10.003 26.751 1.00 41.72 291 ALA A O 1
ATOM 2258 N N . ALA A 1 292 ? 13.528 -9.465 27.326 1.00 45.53 292 ALA A N 1
ATOM 2259 C CA . ALA A 1 292 ? 13.498 -10.282 28.539 1.00 45.53 292 ALA A CA 1
ATOM 2260 C C . ALA A 1 292 ? 13.188 -11.764 28.247 1.00 45.53 292 ALA A C 1
ATOM 2262 O O . ALA A 1 292 ? 13.731 -12.635 28.916 1.00 45.53 292 ALA A O 1
ATOM 2263 N N . VAL A 1 293 ? 12.355 -12.045 27.237 1.00 48.12 293 VAL A N 1
ATOM 2264 C CA . VAL A 1 293 ? 11.938 -13.407 26.847 1.00 48.12 293 VAL A CA 1
ATOM 2265 C C . VAL A 1 293 ? 12.976 -14.095 25.946 1.00 48.12 293 VAL A C 1
ATOM 2267 O O . VAL A 1 293 ? 13.213 -15.291 26.082 1.00 48.12 293 VAL A O 1
ATOM 2270 N N . GLU A 1 294 ? 13.684 -13.354 25.086 1.00 43.44 294 GLU A N 1
ATOM 2271 C CA . GLU A 1 294 ? 14.752 -13.901 24.226 1.00 43.44 294 GLU A CA 1
ATOM 2272 C C . GLU A 1 294 ? 15.966 -14.436 25.015 1.00 43.44 294 GLU A C 1
ATOM 2274 O O . GLU A 1 294 ? 16.733 -15.245 24.493 1.00 43.44 294 GLU A O 1
ATOM 2279 N N . ILE A 1 295 ? 16.131 -14.040 26.284 1.00 47.97 295 ILE A N 1
ATOM 2280 C CA . ILE A 1 295 ? 17.153 -14.607 27.180 1.00 47.97 295 ILE A CA 1
ATOM 2281 C C . ILE A 1 295 ? 16.768 -16.032 27.634 1.00 47.97 295 ILE A C 1
ATOM 2283 O O . ILE A 1 295 ? 17.656 -16.833 27.928 1.00 47.97 295 ILE A O 1
ATOM 2287 N N . GLU A 1 296 ? 15.478 -16.383 27.641 1.00 42.38 296 GLU A N 1
ATOM 2288 C CA . GLU A 1 296 ? 14.979 -17.684 28.113 1.00 42.38 296 GLU A CA 1
ATOM 2289 C C . GLU A 1 296 ? 14.738 -18.698 26.974 1.00 42.38 296 GLU A C 1
ATOM 2291 O O . GLU A 1 296 ? 14.971 -19.890 27.173 1.00 42.38 296 GLU A O 1
ATOM 2296 N N . ASP A 1 297 ? 14.391 -18.252 25.760 1.00 33.75 297 ASP A N 1
ATOM 2297 C CA . ASP A 1 297 ? 13.932 -19.123 24.655 1.00 33.75 297 ASP A CA 1
ATOM 2298 C C . ASP A 1 297 ? 15.000 -19.492 23.598 1.00 33.75 297 ASP A C 1
ATOM 2300 O O . ASP A 1 297 ? 14.689 -19.971 22.505 1.00 33.75 297 ASP A O 1
ATOM 2304 N N . SER A 1 298 ? 16.296 -19.357 23.907 1.00 33.88 298 SER A N 1
ATOM 2305 C CA . SER A 1 298 ? 17.394 -19.748 22.990 1.00 33.88 298 SER A CA 1
ATOM 2306 C C . SER A 1 298 ? 17.499 -21.259 22.684 1.00 33.88 298 SER A C 1
ATOM 2308 O O . SER A 1 298 ? 18.426 -21.698 21.999 1.00 33.88 298 SER A O 1
ATOM 2310 N N . ALA A 1 299 ? 16.534 -22.069 23.127 1.00 39.38 299 ALA A N 1
ATOM 2311 C CA . ALA A 1 299 ? 16.420 -23.478 22.792 1.00 39.38 299 ALA A CA 1
ATOM 2312 C C . ALA A 1 299 ? 15.076 -23.769 22.103 1.00 39.38 299 ALA A C 1
ATOM 2314 O O . ALA A 1 299 ? 14.039 -23.860 22.746 1.00 39.38 299 ALA A O 1
ATOM 2315 N N . THR A 1 300 ? 15.155 -24.058 20.799 1.00 35.53 300 THR A N 1
ATOM 2316 C CA . THR A 1 300 ? 14.146 -24.719 19.943 1.00 35.53 300 THR A CA 1
ATOM 2317 C C . THR A 1 300 ? 13.067 -23.845 19.276 1.00 35.53 300 THR A C 1
ATOM 2319 O O . THR A 1 300 ? 12.012 -23.574 19.827 1.00 35.53 300 THR A O 1
ATOM 2322 N N . SER A 1 301 ? 13.264 -23.525 17.990 1.00 31.89 301 SER A N 1
ATOM 2323 C CA . SER A 1 301 ? 12.367 -23.975 16.902 1.00 31.89 301 SER A CA 1
ATOM 2324 C C . SER A 1 301 ? 12.783 -23.391 15.542 1.00 31.89 301 SER A C 1
ATOM 2326 O O . SER A 1 301 ? 12.551 -22.228 15.226 1.00 31.89 301 SER A O 1
ATOM 2328 N N . GLU A 1 302 ? 13.367 -24.228 14.681 1.00 34.84 302 GLU A N 1
ATOM 2329 C CA . GLU A 1 302 ? 13.467 -23.947 13.244 1.00 34.84 302 GLU A CA 1
ATOM 2330 C C . GLU A 1 302 ? 12.104 -24.228 12.590 1.00 34.84 302 GLU A C 1
ATOM 2332 O O . GLU A 1 302 ? 11.829 -25.319 12.085 1.00 34.84 302 GLU A O 1
ATOM 2337 N N . GLY A 1 303 ? 11.205 -23.246 12.652 1.00 32.41 303 GLY A N 1
ATOM 2338 C CA . GLY A 1 303 ? 9.944 -23.249 11.913 1.00 32.41 303 GLY A CA 1
ATOM 2339 C C . GLY A 1 303 ? 10.143 -22.730 10.488 1.00 32.41 303 GLY A C 1
ATOM 2340 O O . GLY A 1 303 ? 10.680 -21.644 10.287 1.00 32.41 303 GLY A O 1
ATOM 2341 N N . LYS A 1 304 ? 9.692 -23.487 9.478 1.00 37.94 304 LYS A N 1
ATOM 2342 C CA . LYS A 1 304 ? 9.623 -23.047 8.070 1.00 37.94 304 LYS A CA 1
ATOM 2343 C C . LYS A 1 304 ? 8.814 -21.746 7.960 1.00 37.94 304 LYS A C 1
ATOM 2345 O O . LYS A 1 304 ? 7.588 -21.780 8.001 1.00 37.94 304 LYS A O 1
ATOM 2350 N N . GLN A 1 305 ? 9.502 -20.620 7.800 1.00 40.41 305 GLN A N 1
ATOM 2351 C CA . GLN A 1 305 ? 8.894 -19.297 7.693 1.00 40.41 305 GLN A CA 1
ATOM 2352 C C . GLN A 1 305 ? 8.333 -19.087 6.277 1.00 40.41 305 GLN A C 1
ATOM 2354 O O . GLN A 1 305 ? 9.075 -19.012 5.294 1.00 40.41 305 GLN A O 1
ATOM 2359 N N . ASP A 1 306 ? 7.005 -19.033 6.163 1.00 48.59 306 ASP A N 1
ATOM 2360 C CA . ASP A 1 306 ? 6.305 -18.549 4.970 1.00 48.59 306 ASP A CA 1
ATOM 2361 C C . ASP A 1 306 ? 6.572 -17.043 4.837 1.00 48.59 306 ASP A C 1
ATOM 2363 O O . ASP A 1 306 ? 5.823 -16.215 5.350 1.00 48.59 306 ASP A O 1
ATOM 2367 N N . ASP A 1 307 ? 7.719 -16.677 4.255 1.00 72.56 307 ASP A N 1
ATOM 2368 C CA . ASP A 1 307 ? 8.163 -15.280 4.250 1.00 72.56 307 ASP A CA 1
ATOM 2369 C C . ASP A 1 307 ? 7.401 -14.482 3.176 1.00 72.56 307 ASP A C 1
ATOM 2371 O O . ASP A 1 307 ? 7.819 -14.352 2.019 1.00 72.56 307 ASP A O 1
ATOM 2375 N N . LEU A 1 308 ? 6.187 -14.054 3.533 1.00 88.19 308 LEU A N 1
ATOM 2376 C CA . LEU A 1 308 ? 5.264 -13.249 2.723 1.00 88.19 308 LEU A CA 1
ATOM 2377 C C . LEU A 1 308 ? 5.873 -11.894 2.328 1.00 88.19 308 LEU A C 1
ATOM 2379 O O . LEU A 1 308 ? 5.573 -11.332 1.267 1.00 88.19 308 LEU A O 1
ATOM 2383 N N . LEU A 1 309 ? 6.745 -11.379 3.190 1.00 94.50 309 LEU A N 1
ATOM 2384 C CA . LEU A 1 309 ? 7.467 -10.130 3.028 1.00 94.50 309 LEU A CA 1
ATOM 2385 C C . LEU A 1 309 ? 8.930 -10.427 2.720 1.00 94.50 309 LEU A C 1
ATOM 2387 O O . LEU A 1 309 ? 9.523 -11.334 3.278 1.00 94.50 309 LEU A O 1
ATOM 2391 N N . VAL A 1 310 ? 9.519 -9.647 1.819 1.00 95.56 310 VAL A N 1
ATOM 2392 C CA . VAL A 1 310 ? 10.932 -9.772 1.454 1.00 95.56 310 VAL A CA 1
ATOM 2393 C C . VAL A 1 310 ? 11.624 -8.445 1.745 1.00 95.56 310 VAL A C 1
ATOM 2395 O O . VAL A 1 310 ? 11.115 -7.409 1.299 1.00 95.56 310 VAL A O 1
ATOM 2398 N N . PRO A 1 311 ? 12.769 -8.430 2.451 1.00 96.94 311 PRO A N 1
ATOM 2399 C CA . PRO A 1 311 ? 13.520 -7.202 2.671 1.00 96.94 311 PRO A CA 1
ATOM 2400 C C . PRO A 1 311 ? 14.001 -6.628 1.335 1.00 96.94 311 PRO A C 1
ATOM 2402 O O . PRO A 1 311 ? 14.536 -7.334 0.474 1.00 96.94 311 PRO A O 1
ATOM 2405 N N . VAL A 1 312 ? 13.815 -5.325 1.144 1.00 96.19 312 VAL A N 1
ATOM 2406 C CA . VAL A 1 312 ? 14.271 -4.635 -0.062 1.00 96.19 312 VAL A CA 1
ATOM 2407 C C . VAL A 1 312 ? 15.755 -4.327 0.090 1.00 96.19 312 VAL A C 1
ATOM 2409 O O . VAL A 1 312 ? 16.152 -3.456 0.856 1.00 96.19 312 VAL A O 1
ATOM 2412 N N . THR A 1 313 ? 16.592 -5.031 -0.668 1.00 96.25 313 THR A N 1
ATOM 2413 C CA . THR A 1 313 ? 18.045 -4.843 -0.635 1.00 96.25 313 THR A CA 1
ATOM 2414 C C . THR A 1 313 ? 18.531 -3.922 -1.752 1.00 96.25 313 THR A C 1
ATOM 2416 O O . THR A 1 313 ? 17.863 -3.702 -2.768 1.00 96.25 313 THR A O 1
ATOM 2419 N N . MET A 1 314 ? 19.757 -3.416 -1.608 1.00 94.38 314 MET A N 1
ATOM 2420 C CA . MET A 1 314 ? 20.400 -2.626 -2.658 1.00 94.38 314 MET A CA 1
ATOM 2421 C C . MET A 1 314 ? 20.622 -3.438 -3.948 1.00 94.38 314 MET A C 1
ATOM 2423 O O . MET A 1 314 ? 20.600 -2.885 -5.048 1.00 94.38 314 MET A O 1
ATOM 2427 N N . GLU A 1 315 ? 20.802 -4.754 -3.836 1.00 93.56 315 GLU A N 1
ATOM 2428 C CA . GLU A 1 315 ? 20.879 -5.658 -4.986 1.00 93.56 315 GLU A CA 1
ATOM 2429 C C . GLU A 1 315 ? 19.552 -5.698 -5.754 1.00 93.56 315 GLU A C 1
ATOM 2431 O O . GLU A 1 315 ? 19.540 -5.509 -6.975 1.00 93.56 315 GLU A O 1
ATOM 2436 N N . LEU A 1 316 ? 18.427 -5.842 -5.041 1.00 94.00 316 LEU A N 1
ATOM 2437 C CA . LEU A 1 316 ? 17.096 -5.769 -5.642 1.00 94.00 316 LEU A CA 1
ATOM 2438 C C . LEU A 1 316 ? 16.863 -4.413 -6.316 1.00 94.00 316 LEU A C 1
ATOM 2440 O O . LEU A 1 316 ? 16.424 -4.376 -7.467 1.00 94.00 316 LEU A O 1
ATOM 2444 N N . LEU A 1 317 ? 17.214 -3.299 -5.660 1.00 94.12 317 LEU A N 1
ATOM 2445 C CA . LEU A 1 317 ? 17.101 -1.969 -6.268 1.00 94.12 317 LEU A CA 1
ATOM 2446 C C . LEU A 1 317 ? 17.888 -1.865 -7.580 1.00 94.12 317 LEU A C 1
ATOM 2448 O O . LEU A 1 317 ? 17.332 -1.442 -8.595 1.00 94.12 317 LEU A O 1
ATOM 2452 N N . LYS A 1 318 ? 19.166 -2.268 -7.587 1.00 89.94 318 LYS A N 1
ATOM 2453 C CA . LYS A 1 318 ? 20.014 -2.256 -8.792 1.00 89.94 318 LYS A CA 1
ATOM 2454 C C . LYS A 1 318 ? 19.410 -3.105 -9.912 1.00 89.94 318 LYS A C 1
ATOM 2456 O O . LYS A 1 318 ? 19.363 -2.655 -11.058 1.00 89.94 318 LYS A O 1
ATOM 2461 N N . LYS A 1 319 ? 18.890 -4.291 -9.582 1.00 91.81 319 LYS A N 1
ATOM 2462 C CA . LYS A 1 319 ? 18.204 -5.173 -10.533 1.00 91.81 319 LYS A CA 1
ATOM 2463 C C . LYS A 1 319 ? 16.978 -4.502 -11.150 1.00 91.81 319 LYS A C 1
ATOM 2465 O O . LYS A 1 319 ? 16.808 -4.546 -12.365 1.00 91.81 319 LYS A O 1
ATOM 2470 N N . PHE A 1 320 ? 16.145 -3.835 -10.353 1.00 94.31 320 PHE A N 1
ATOM 2471 C CA . PHE A 1 320 ? 14.967 -3.142 -10.880 1.00 94.31 320 PHE A CA 1
ATOM 2472 C C . PHE A 1 320 ? 15.320 -1.908 -11.705 1.00 94.31 320 PHE A C 1
ATOM 2474 O O . PHE A 1 320 ? 14.667 -1.657 -12.715 1.00 94.31 320 PHE A O 1
ATOM 2481 N N . TYR A 1 321 ? 16.388 -1.186 -11.360 1.00 91.69 321 TYR A N 1
ATOM 2482 C CA . TYR A 1 321 ? 16.914 -0.136 -12.231 1.00 91.69 321 TYR A CA 1
ATOM 2483 C C . TYR A 1 321 ? 17.369 -0.683 -13.588 1.00 91.69 321 TYR A C 1
ATOM 2485 O O . TYR A 1 321 ? 17.047 -0.083 -14.610 1.00 91.69 321 TYR A O 1
ATOM 2493 N N . LEU A 1 322 ? 18.032 -1.844 -13.619 1.00 88.19 322 LEU A N 1
ATOM 2494 C CA . LEU A 1 322 ? 18.403 -2.515 -14.868 1.00 88.19 322 LEU A CA 1
ATOM 2495 C C . LEU A 1 322 ? 17.170 -2.945 -15.680 1.00 88.19 322 LEU A C 1
ATOM 2497 O O . LEU A 1 322 ? 17.123 -2.724 -16.888 1.00 88.19 322 LEU A O 1
ATOM 2501 N N . LEU A 1 323 ? 16.146 -3.503 -15.025 1.00 89.81 323 LEU A N 1
ATOM 2502 C CA . LEU A 1 323 ? 14.880 -3.868 -15.674 1.00 89.81 323 LEU A CA 1
ATOM 2503 C C . LEU A 1 323 ? 14.108 -2.651 -16.204 1.00 89.81 323 LEU A C 1
ATOM 2505 O O . LEU A 1 323 ? 13.346 -2.783 -17.158 1.00 89.81 323 LEU A O 1
ATOM 2509 N N . LEU A 1 324 ? 14.306 -1.471 -15.619 1.00 91.06 324 LEU A N 1
ATOM 2510 C CA . LEU A 1 324 ? 13.733 -0.217 -16.102 1.00 91.06 324 LEU A CA 1
ATOM 2511 C C . LEU A 1 324 ? 14.555 0.432 -17.224 1.00 91.06 324 LEU A C 1
ATOM 2513 O O . LEU A 1 324 ? 14.080 1.392 -17.826 1.00 91.06 324 LEU A O 1
ATOM 2517 N N . THR A 1 325 ? 15.751 -0.063 -17.548 1.00 86.88 325 THR A N 1
ATOM 2518 C CA . THR A 1 325 ? 16.514 0.424 -18.704 1.00 86.88 325 THR A CA 1
ATOM 2519 C C . THR A 1 325 ? 15.808 0.005 -20.003 1.00 86.88 325 THR A C 1
ATOM 2521 O O . THR A 1 325 ? 15.495 -1.182 -20.163 1.00 86.88 325 THR A O 1
ATOM 2524 N N . PRO A 1 326 ? 15.534 0.934 -20.942 1.00 79.50 326 PRO A N 1
ATOM 2525 C CA . PRO A 1 326 ? 14.868 0.634 -22.204 1.00 79.50 326 PRO A CA 1
ATOM 2526 C C . PRO A 1 326 ? 15.592 -0.458 -22.990 1.00 79.50 326 PRO A C 1
ATOM 2528 O O . PRO A 1 326 ? 16.798 -0.383 -23.217 1.00 79.50 326 PRO A O 1
ATOM 2531 N N . SER A 1 327 ? 14.835 -1.460 -23.426 1.00 72.44 327 SER A N 1
ATOM 2532 C CA . SER A 1 327 ? 15.292 -2.446 -24.402 1.00 72.44 327 SER A CA 1
ATOM 2533 C C . SER A 1 327 ? 15.255 -1.855 -25.816 1.00 72.44 327 SER A C 1
ATOM 2535 O O . SER A 1 327 ? 14.665 -0.796 -26.060 1.00 72.44 327 SER A O 1
ATOM 2537 N N . LEU A 1 328 ? 15.848 -2.556 -26.784 1.00 51.06 328 LEU A N 1
ATOM 2538 C CA . LEU A 1 328 ? 15.733 -2.184 -28.196 1.00 51.06 328 LEU A CA 1
ATOM 2539 C C . LEU A 1 328 ? 14.261 -2.099 -28.631 1.00 51.06 328 LEU A C 1
ATOM 2541 O O . LEU A 1 328 ? 13.880 -1.121 -29.276 1.00 51.06 328 LEU A O 1
ATOM 2545 N N . ASP A 1 329 ? 13.413 -3.029 -28.190 1.00 53.56 329 ASP A N 1
ATOM 2546 C CA . ASP A 1 329 ? 11.977 -3.004 -28.482 1.00 53.56 329 ASP A CA 1
ATOM 2547 C C . ASP A 1 329 ? 11.296 -1.748 -27.920 1.00 53.56 329 ASP A C 1
ATOM 2549 O O . ASP A 1 329 ? 10.548 -1.072 -28.632 1.00 53.56 329 ASP A O 1
ATOM 2553 N N . ASP A 1 330 ? 11.623 -1.344 -26.692 1.00 67.25 330 ASP A N 1
ATOM 2554 C CA . ASP A 1 330 ? 11.059 -0.132 -26.088 1.00 67.25 330 ASP A CA 1
ATOM 2555 C C . ASP A 1 330 ? 11.413 1.131 -26.892 1.00 67.25 330 ASP A C 1
ATOM 2557 O O . ASP A 1 330 ? 10.580 2.026 -27.080 1.00 67.25 330 ASP A O 1
ATOM 2561 N N . THR A 1 331 ? 12.640 1.198 -27.420 1.00 57.94 331 THR A N 1
ATOM 2562 C CA . THR A 1 331 ? 13.094 2.338 -28.233 1.00 57.94 331 THR A CA 1
ATOM 2563 C C . THR A 1 331 ? 12.463 2.374 -29.629 1.00 57.94 331 THR A C 1
ATOM 2565 O O . THR A 1 331 ? 12.211 3.461 -30.165 1.00 57.94 331 THR A O 1
ATOM 2568 N N . LEU A 1 332 ? 12.162 1.207 -30.206 1.00 42.44 332 LEU A N 1
ATOM 2569 C CA . LEU A 1 332 ? 11.586 1.066 -31.545 1.00 42.44 332 LEU A CA 1
ATOM 2570 C C . LEU A 1 332 ? 10.061 1.254 -31.544 1.00 42.44 332 LEU A C 1
ATOM 2572 O O . LEU A 1 332 ? 9.524 1.944 -32.417 1.00 42.44 332 LEU A O 1
ATOM 2576 N N . TYR A 1 333 ? 9.355 0.709 -30.551 1.00 49.72 333 TYR A N 1
ATOM 2577 C CA . TYR A 1 333 ? 7.890 0.750 -30.480 1.00 49.72 333 TYR A CA 1
ATOM 2578 C C . TYR A 1 333 ? 7.346 1.919 -29.636 1.00 49.72 333 TYR A C 1
ATOM 2580 O O . TYR A 1 333 ? 6.241 2.403 -29.902 1.00 49.72 333 TYR A O 1
ATOM 2588 N N . GLY A 1 334 ? 8.131 2.473 -28.701 1.00 44.12 334 GLY A N 1
ATOM 2589 C CA . GLY A 1 334 ? 7.728 3.599 -27.844 1.00 44.12 334 GLY A CA 1
ATOM 2590 C C . GLY A 1 334 ? 7.512 4.934 -28.577 1.00 44.12 334 GLY A C 1
ATOM 2591 O O . GLY A 1 334 ? 6.781 5.804 -28.098 1.00 44.12 334 GLY A O 1
ATOM 2592 N N . ARG A 1 335 ? 8.073 5.109 -29.783 1.00 40.97 335 ARG A N 1
ATOM 2593 C CA . ARG A 1 335 ? 7.943 6.353 -30.572 1.00 40.97 335 ARG A CA 1
ATOM 2594 C C . ARG A 1 335 ? 6.586 6.538 -31.262 1.00 40.97 335 ARG A C 1
ATOM 2596 O O . ARG A 1 335 ? 6.269 7.661 -31.654 1.00 40.97 335 ARG A O 1
ATOM 2603 N N . LYS A 1 336 ? 5.750 5.498 -31.392 1.00 39.50 336 LYS A N 1
ATOM 2604 C CA . LYS A 1 336 ? 4.466 5.605 -32.120 1.00 39.50 336 LYS A CA 1
ATOM 2605 C C . LYS A 1 336 ? 3.345 6.322 -31.348 1.00 39.50 336 LYS A C 1
ATOM 2607 O O . LYS A 1 336 ? 2.401 6.780 -31.983 1.00 39.50 336 LYS A O 1
ATOM 2612 N N . LYS A 1 337 ? 3.439 6.502 -30.021 1.00 38.28 337 LYS A N 1
ATOM 2613 C CA . LYS A 1 337 ? 2.363 7.121 -29.208 1.00 38.28 337 LYS A CA 1
ATOM 2614 C C . LYS A 1 337 ? 2.438 8.651 -29.037 1.00 38.28 337 LYS A C 1
ATOM 2616 O O . LYS A 1 337 ? 1.523 9.230 -28.465 1.00 38.28 337 LYS A O 1
ATOM 2621 N N . LYS A 1 338 ? 3.465 9.342 -29.559 1.00 35.59 338 LYS A N 1
ATOM 2622 C CA . LYS A 1 338 ? 3.659 10.807 -29.386 1.00 35.59 338 LYS A CA 1
ATOM 2623 C C . LYS A 1 338 ? 3.192 11.694 -30.560 1.00 35.59 338 LYS A C 1
ATOM 2625 O O . LYS A 1 338 ? 3.693 12.801 -30.729 1.00 35.59 338 LYS A O 1
ATOM 2630 N N . LYS A 1 339 ? 2.220 11.257 -31.371 1.00 35.56 339 LYS A N 1
ATOM 2631 C CA . LYS A 1 339 ? 1.565 12.120 -32.381 1.00 35.56 339 LYS A CA 1
ATOM 2632 C C . LYS A 1 339 ? 0.037 12.021 -32.327 1.00 35.56 339 LYS A C 1
ATOM 2634 O O . LYS A 1 339 ? -0.597 11.584 -33.278 1.00 35.56 339 LYS A O 1
ATOM 2639 N N . GLY A 1 340 ? -0.557 12.475 -31.226 1.00 31.12 340 GLY A N 1
ATOM 2640 C CA . GLY A 1 340 ? -1.940 12.955 -31.242 1.00 31.12 340 GLY A CA 1
ATOM 2641 C C . GLY A 1 340 ? -1.952 14.392 -31.761 1.00 31.12 340 GLY A C 1
ATOM 2642 O O . GLY A 1 340 ? -1.828 15.324 -30.975 1.00 31.12 340 GLY A O 1
ATOM 2643 N N . LYS A 1 341 ? -2.009 14.578 -33.085 1.00 30.91 341 LYS A N 1
ATOM 2644 C CA . LYS A 1 341 ? -2.305 15.892 -33.674 1.00 30.91 341 LYS A CA 1
ATOM 2645 C C . LYS A 1 341 ? -3.814 16.112 -33.579 1.00 30.91 341 LYS A C 1
ATOM 2647 O O . LYS A 1 341 ? -4.583 15.234 -33.964 1.00 30.91 341 LYS A O 1
ATOM 2652 N N . SER A 1 342 ? -4.203 17.274 -33.067 1.00 27.11 342 SER A N 1
ATOM 2653 C CA . SER A 1 342 ? -5.574 17.770 -33.080 1.00 27.11 342 SER A CA 1
ATOM 2654 C C . SER A 1 342 ? -6.131 17.748 -34.506 1.00 27.11 342 SER A C 1
ATOM 2656 O O . SER A 1 342 ? -5.511 18.247 -35.447 1.00 27.11 342 SER A O 1
ATOM 2658 N N . PHE A 1 343 ? -7.305 17.142 -34.671 1.00 26.52 343 PHE A N 1
ATOM 2659 C CA . PHE A 1 343 ? -8.082 17.248 -35.898 1.00 26.52 343 PHE A CA 1
ATOM 2660 C C . PHE A 1 343 ? -8.806 18.596 -35.893 1.00 26.52 343 PHE A C 1
ATOM 2662 O O . PHE A 1 343 ? -9.789 18.774 -35.179 1.00 26.52 343 PHE A O 1
ATOM 2669 N N . SER A 1 344 ? -8.314 19.537 -36.699 1.00 28.56 344 SER A N 1
ATOM 2670 C CA . SER A 1 344 ? -9.123 20.647 -37.198 1.00 28.56 344 SER A CA 1
ATOM 2671 C C . SER A 1 344 ? -9.811 20.182 -38.482 1.00 28.56 344 SER A C 1
ATOM 2673 O O . SER A 1 344 ? -9.148 19.720 -39.414 1.00 28.56 344 SER A O 1
ATOM 2675 N N . LYS A 1 345 ? -11.144 20.248 -38.494 1.00 30.83 345 LYS A N 1
ATOM 2676 C CA . LYS A 1 345 ? -11.975 20.106 -39.691 1.00 30.83 345 LYS A CA 1
ATOM 2677 C C . LYS A 1 345 ? -11.842 21.390 -40.502 1.00 30.83 345 LYS A C 1
ATOM 2679 O O . LYS A 1 345 ? -12.247 22.432 -40.005 1.00 30.83 345 LYS A O 1
ATOM 2684 N N . ASP A 1 346 ? -11.406 21.291 -41.754 1.00 26.53 346 ASP A N 1
ATOM 2685 C CA . ASP A 1 346 ? -11.957 22.169 -42.783 1.00 26.53 346 ASP A CA 1
ATOM 2686 C C . ASP A 1 346 ? -11.913 21.546 -44.189 1.00 26.53 346 ASP A C 1
ATOM 2688 O O . ASP A 1 346 ? -11.238 20.559 -44.477 1.00 26.53 346 ASP A O 1
ATOM 2692 N N . SER A 1 347 ? -12.768 22.135 -44.998 1.00 27.91 347 SER A N 1
ATOM 2693 C CA . SER A 1 347 ? -13.547 21.716 -46.142 1.00 27.91 347 SER A CA 1
ATOM 2694 C C . SER A 1 347 ? -12.822 21.533 -47.486 1.00 27.91 347 SER A C 1
ATOM 2696 O O . SER A 1 347 ? -11.926 22.266 -47.880 1.00 27.91 347 SER A O 1
ATOM 2698 N N . GLY A 1 348 ? -13.315 20.531 -48.224 1.00 26.09 348 GLY A N 1
ATOM 2699 C CA . GLY A 1 348 ? -13.694 20.572 -49.642 1.00 26.09 348 GLY A CA 1
ATOM 2700 C C . GLY A 1 348 ? -12.789 21.233 -50.691 1.00 26.09 348 GLY A C 1
ATOM 2701 O O . GLY A 1 348 ? -12.728 22.452 -50.792 1.00 26.09 348 GLY A O 1
ATOM 2702 N N . LYS A 1 349 ? -12.362 20.435 -51.683 1.00 29.48 349 LYS A N 1
ATOM 2703 C CA . LYS A 1 349 ? -12.683 20.707 -53.101 1.00 29.48 349 LYS A CA 1
ATOM 2704 C C . LYS A 1 349 ? -12.413 19.507 -54.014 1.00 29.48 349 LYS A C 1
ATOM 2706 O O . LYS A 1 349 ? -11.361 18.882 -53.984 1.00 29.48 349 LYS A O 1
ATOM 2711 N N . LYS A 1 350 ? -13.415 19.231 -54.853 1.00 28.70 350 LYS A N 1
ATOM 2712 C CA . LYS A 1 350 ? -13.423 18.293 -55.983 1.00 28.70 350 LYS A CA 1
ATOM 2713 C C . LYS A 1 350 ? -12.336 18.637 -57.009 1.00 28.70 350 LYS A C 1
ATOM 2715 O O . LYS A 1 350 ? -12.217 19.798 -57.392 1.00 28.70 350 LYS A O 1
ATOM 2720 N N . ARG A 1 351 ? -11.734 17.612 -57.619 1.00 27.94 351 ARG A N 1
ATOM 2721 C CA . ARG A 1 351 ? -11.479 17.590 -59.069 1.00 27.94 351 ARG A CA 1
ATOM 2722 C C . ARG A 1 351 ? -11.429 16.151 -59.591 1.00 27.94 351 ARG A C 1
ATOM 2724 O O . ARG A 1 351 ? -11.127 15.219 -58.860 1.00 27.94 351 ARG A O 1
ATOM 2731 N N . LYS A 1 352 ? -11.881 16.012 -60.832 1.00 27.02 352 LYS A N 1
ATOM 2732 C CA . LYS A 1 352 ? -12.384 14.823 -61.533 1.00 27.02 352 LYS A CA 1
ATOM 2733 C C . LYS A 1 352 ? -11.454 14.538 -62.727 1.00 27.02 352 LYS A C 1
ATOM 2735 O O . LYS A 1 352 ? -10.831 15.489 -63.190 1.00 27.02 352 LYS A O 1
ATOM 2740 N N . GLN A 1 353 ? -11.545 13.315 -63.274 1.00 27.48 353 GLN A N 1
ATOM 2741 C CA . GLN A 1 353 ? -11.030 12.828 -64.581 1.00 27.48 353 GLN A CA 1
ATOM 2742 C C . GLN A 1 353 ? -9.558 12.362 -64.565 1.00 27.48 353 GLN A C 1
ATOM 2744 O O . GLN A 1 353 ? -8.747 12.956 -63.872 1.00 27.48 353 GLN A O 1
ATOM 2749 N N . SER A 1 354 ? -9.128 11.298 -65.254 1.00 26.55 354 SER A N 1
ATOM 2750 C CA . SER A 1 354 ? -9.723 10.432 -66.293 1.00 26.55 354 SER A CA 1
ATOM 2751 C C . SER A 1 354 ? -8.880 9.149 -66.449 1.00 26.55 354 SER A C 1
ATOM 2753 O O . SER A 1 354 ? -7.761 9.072 -65.953 1.00 26.55 354 SER A O 1
ATOM 2755 N N . ALA A 1 355 ? -9.460 8.156 -67.127 1.00 27.81 355 ALA A N 1
ATOM 2756 C CA . ALA A 1 355 ? -8.973 6.796 -67.362 1.00 27.81 355 ALA A CA 1
ATOM 2757 C C . ALA A 1 355 ? -7.938 6.658 -68.511 1.00 27.81 355 ALA A C 1
ATOM 2759 O O . ALA A 1 355 ? -7.560 7.656 -69.118 1.00 27.81 355 ALA A O 1
ATOM 2760 N N . VAL A 1 356 ? -7.634 5.386 -68.847 1.00 27.66 356 VAL A N 1
ATOM 2761 C CA . VAL A 1 356 ? -6.794 4.823 -69.941 1.00 27.66 356 VAL A CA 1
ATOM 2762 C C . VAL A 1 356 ? -5.363 4.515 -69.467 1.00 27.66 356 VAL A C 1
ATOM 2764 O O . VAL A 1 356 ? -4.720 5.368 -68.882 1.00 27.66 356 VAL A O 1
ATOM 2767 N N . GLY A 1 357 ? -4.748 3.344 -69.649 1.00 24.95 357 GLY A N 1
ATOM 2768 C CA . GLY A 1 357 ? -5.065 2.093 -70.339 1.00 24.95 357 GLY A CA 1
ATOM 2769 C C . GLY A 1 357 ? -3.734 1.369 -70.637 1.00 24.95 357 GLY A C 1
ATOM 2770 O O . GLY A 1 357 ? -2.704 2.025 -70.753 1.00 24.95 357 GLY A O 1
ATOM 2771 N N . GLY A 1 358 ? -3.750 0.039 -70.784 1.00 25.59 358 GLY A N 1
ATOM 2772 C CA . GLY A 1 358 ? -2.677 -0.713 -71.459 1.00 25.59 358 GLY A CA 1
ATOM 2773 C C . GLY A 1 358 ? -1.837 -1.644 -70.577 1.00 25.59 358 GLY A C 1
ATOM 2774 O O . GLY A 1 358 ? -1.037 -1.202 -69.760 1.00 25.59 358 GLY A O 1
ATOM 2775 N N . GLY A 1 359 ? -1.980 -2.955 -70.791 1.00 25.23 359 GLY A N 1
ATOM 2776 C CA . GLY A 1 359 ? -1.046 -3.967 -70.295 1.00 25.23 359 GLY A CA 1
ATOM 2777 C C . GLY A 1 359 ? 0.000 -4.364 -71.341 1.00 25.23 359 GLY A C 1
ATOM 2778 O O . GLY A 1 359 ? -0.246 -4.208 -72.532 1.00 25.23 359 GLY A O 1
ATOM 2779 N N . ARG A 1 360 ? 1.130 -4.938 -70.898 1.00 25.42 360 ARG A N 1
ATOM 2780 C CA . ARG A 1 360 ? 1.724 -6.199 -71.404 1.00 25.42 360 ARG A CA 1
ATOM 2781 C C . ARG A 1 360 ? 3.106 -6.484 -70.791 1.00 25.42 360 ARG A C 1
ATOM 2783 O O . ARG A 1 360 ? 3.993 -5.646 -70.803 1.00 25.42 360 ARG A O 1
ATOM 2790 N N . SER A 1 361 ? 3.220 -7.722 -70.313 1.00 25.28 361 SER A N 1
ATOM 2791 C CA . SER A 1 361 ? 4.284 -8.721 -70.509 1.00 25.28 361 SER A CA 1
ATOM 2792 C C . SER A 1 361 ? 5.774 -8.392 -70.317 1.00 25.28 361 SER A C 1
ATOM 2794 O O . SER A 1 361 ? 6.372 -7.577 -71.008 1.00 25.28 361 SER A O 1
ATOM 2796 N N . LYS A 1 362 ? 6.386 -9.225 -69.460 1.00 34.06 362 LYS A N 1
ATOM 2797 C CA . LYS A 1 362 ? 7.822 -9.543 -69.349 1.00 34.06 362 LYS A CA 1
ATOM 2798 C C . LYS A 1 362 ? 8.435 -9.992 -70.688 1.00 34.06 362 LYS A C 1
ATOM 2800 O O . LYS A 1 362 ? 7.730 -10.600 -71.496 1.00 34.06 362 LYS A O 1
ATOM 2805 N N . PRO A 1 363 ? 9.774 -9.936 -70.796 1.00 28.44 363 PRO A N 1
ATOM 2806 C CA . PRO A 1 363 ? 10.496 -11.083 -71.330 1.00 28.44 363 PRO A CA 1
ATOM 2807 C C . PRO A 1 363 ? 11.637 -11.565 -70.423 1.00 28.44 363 PRO A C 1
ATOM 2809 O O . PRO A 1 363 ? 12.284 -10.815 -69.697 1.00 28.44 363 PRO A O 1
ATOM 2812 N N . ASN A 1 364 ? 11.828 -12.875 -70.506 1.00 26.23 364 ASN A N 1
ATOM 2813 C CA . ASN A 1 364 ? 12.851 -13.709 -69.894 1.00 26.23 364 ASN A CA 1
ATOM 2814 C C . ASN A 1 364 ? 14.094 -13.733 -70.808 1.00 26.23 364 ASN A C 1
ATOM 2816 O O . ASN A 1 364 ? 13.929 -13.811 -72.026 1.00 26.23 364 ASN A O 1
ATOM 2820 N N . LYS A 1 365 ? 15.315 -13.730 -70.259 1.00 30.81 365 LYS A N 1
ATOM 2821 C CA . LYS A 1 365 ? 16.522 -14.178 -70.979 1.00 30.81 365 LYS A CA 1
ATOM 2822 C C . LYS A 1 365 ? 17.413 -15.010 -70.057 1.00 30.81 365 LYS A C 1
ATOM 2824 O O . LYS A 1 365 ? 17.665 -14.645 -68.914 1.00 30.81 365 LYS A O 1
ATOM 2829 N N . GLN A 1 366 ? 17.804 -16.156 -70.605 1.00 26.78 366 GLN A N 1
ATOM 2830 C CA . GLN A 1 366 ? 18.496 -17.282 -69.993 1.00 26.78 366 GLN A CA 1
ATOM 2831 C C . GLN A 1 366 ? 19.982 -17.031 -69.693 1.00 26.78 366 GLN A C 1
ATOM 2833 O O . GLN A 1 366 ? 20.662 -16.285 -70.389 1.00 26.78 366 GLN A O 1
ATOM 2838 N N . ALA A 1 367 ? 20.411 -17.744 -68.648 1.00 29.73 367 ALA A N 1
ATOM 2839 C CA . ALA A 1 367 ? 21.686 -18.403 -68.365 1.00 29.73 367 ALA A CA 1
ATOM 2840 C C . ALA A 1 367 ? 22.924 -18.121 -69.242 1.00 29.73 367 ALA A C 1
ATOM 2842 O O . ALA A 1 367 ? 22.960 -18.438 -70.426 1.00 29.73 367 ALA A O 1
ATOM 2843 N N . HIS A 1 368 ? 24.007 -17.743 -68.556 1.00 28.22 368 HIS A N 1
ATOM 2844 C CA . HIS A 1 368 ? 25.367 -18.157 -68.894 1.00 28.22 368 HIS A CA 1
ATOM 2845 C C . HIS A 1 368 ? 25.994 -18.827 -67.664 1.00 28.22 368 HIS A C 1
ATOM 2847 O O . HIS A 1 368 ? 26.021 -18.259 -66.573 1.00 28.22 368 HIS A O 1
ATOM 2853 N N . SER A 1 369 ? 26.447 -20.064 -67.853 1.00 32.41 369 SER A N 1
ATOM 2854 C CA . SER A 1 369 ? 27.073 -20.943 -66.872 1.00 32.41 369 SER A CA 1
ATOM 2855 C C . SER A 1 369 ? 28.585 -20.713 -66.795 1.00 32.41 369 SER A C 1
ATOM 2857 O O . SER A 1 369 ? 29.306 -20.978 -67.755 1.00 32.41 369 SER A O 1
ATOM 2859 N N . GLY A 1 370 ? 29.057 -20.298 -65.625 1.00 29.19 370 GLY A N 1
ATOM 2860 C CA . GLY A 1 370 ? 30.419 -20.502 -65.139 1.00 29.19 370 GLY A CA 1
ATOM 2861 C C . GLY A 1 370 ? 30.295 -20.854 -63.661 1.00 29.19 370 GLY A C 1
ATOM 2862 O O . GLY A 1 370 ? 29.672 -20.099 -62.919 1.00 29.19 370 GLY A O 1
ATOM 2863 N N . SER A 1 371 ? 30.780 -22.026 -63.244 1.00 40.94 371 SER A N 1
ATOM 2864 C CA . SER A 1 371 ? 30.649 -22.507 -61.861 1.00 40.94 371 SER A CA 1
ATOM 2865 C C . SER A 1 371 ? 31.558 -21.706 -60.926 1.00 40.94 371 SER A C 1
ATOM 2867 O O . SER A 1 371 ? 32.643 -22.142 -60.549 1.00 40.94 371 SER A O 1
ATOM 2869 N N . VAL A 1 372 ? 31.106 -20.507 -60.568 1.00 43.50 372 VAL A N 1
ATOM 2870 C CA . VAL A 1 372 ? 31.599 -19.740 -59.427 1.00 43.50 372 VAL A CA 1
ATOM 2871 C C . VAL A 1 372 ? 31.076 -20.448 -58.179 1.00 43.50 372 VAL A C 1
ATOM 2873 O O . VAL A 1 372 ? 29.864 -20.633 -58.065 1.00 43.50 372 VAL A O 1
ATOM 2876 N N . ALA A 1 373 ? 31.965 -20.868 -57.270 1.00 53.00 373 ALA A N 1
ATOM 2877 C CA . ALA A 1 373 ? 31.565 -21.435 -55.980 1.00 53.00 373 ALA A CA 1
ATOM 2878 C C . ALA A 1 373 ? 30.498 -20.531 -55.351 1.00 53.00 373 ALA A C 1
ATOM 2880 O O . ALA A 1 373 ? 30.689 -19.310 -55.275 1.00 53.00 373 ALA A O 1
ATOM 2881 N N . SER A 1 374 ? 29.349 -21.099 -54.980 1.00 63.78 374 SER A N 1
ATOM 2882 C CA . SER A 1 374 ? 28.240 -20.271 -54.528 1.00 63.78 374 SER A CA 1
ATOM 2883 C C . SER A 1 374 ? 28.641 -19.554 -53.237 1.00 63.78 374 SER A C 1
ATOM 2885 O O . SER A 1 374 ? 29.460 -20.037 -52.451 1.00 63.78 374 SER A O 1
ATOM 2887 N N . MET A 1 375 ? 28.069 -18.374 -52.994 1.00 63.47 375 MET A N 1
ATOM 2888 C CA . MET A 1 375 ? 28.313 -17.628 -51.752 1.00 63.47 375 MET A CA 1
ATOM 2889 C C . MET A 1 375 ? 28.065 -18.496 -50.503 1.00 63.47 375 MET A C 1
ATOM 2891 O O . MET A 1 375 ? 28.744 -18.329 -49.491 1.00 63.47 375 MET A O 1
ATOM 2895 N N . ALA A 1 376 ? 27.122 -19.440 -50.587 1.00 65.69 376 ALA A N 1
ATOM 2896 C CA . ALA A 1 376 ? 26.838 -20.399 -49.529 1.00 65.69 376 ALA A CA 1
ATOM 2897 C C . ALA A 1 376 ? 28.008 -21.376 -49.309 1.00 65.69 376 ALA A C 1
ATOM 2899 O O . ALA A 1 376 ? 28.425 -21.552 -48.167 1.00 65.69 376 ALA A O 1
ATOM 2900 N N . ASP A 1 377 ? 28.610 -21.913 -50.375 1.00 72.19 377 ASP A N 1
ATOM 2901 C CA . ASP A 1 377 ? 29.757 -22.834 -50.290 1.00 72.19 377 ASP A CA 1
ATOM 2902 C C . ASP A 1 377 ? 30.983 -22.156 -49.659 1.00 72.19 377 ASP A C 1
ATOM 2904 O O . ASP A 1 377 ? 31.661 -22.725 -48.802 1.00 72.19 377 ASP A O 1
ATOM 2908 N N . LEU A 1 378 ? 31.233 -20.889 -50.010 1.00 76.19 378 LEU A N 1
ATOM 2909 C CA . LEU A 1 378 ? 32.327 -20.096 -49.437 1.00 76.19 378 LEU A CA 1
ATOM 2910 C C . LEU A 1 378 ? 32.112 -19.756 -47.954 1.00 76.19 378 LEU A C 1
ATOM 2912 O O . LEU A 1 378 ? 33.086 -19.554 -47.218 1.00 76.19 378 LEU A O 1
ATOM 2916 N N . LEU A 1 379 ? 30.861 -19.636 -47.507 1.00 78.25 379 LEU A N 1
ATOM 2917 C CA . LEU A 1 379 ? 30.529 -19.434 -46.096 1.00 78.25 379 LEU A CA 1
ATOM 2918 C C . LEU A 1 379 ? 30.637 -20.744 -45.320 1.00 78.25 379 LEU A C 1
ATOM 2920 O O . LEU A 1 379 ? 31.268 -20.754 -44.270 1.00 78.25 379 LEU A O 1
ATOM 2924 N N . LEU A 1 380 ? 30.113 -21.848 -45.853 1.00 82.19 380 LEU A N 1
ATOM 2925 C CA . LEU A 1 380 ? 30.215 -23.164 -45.222 1.00 82.19 380 LEU A CA 1
ATOM 2926 C C . LEU A 1 380 ? 31.671 -23.605 -45.061 1.00 82.19 380 LEU A C 1
ATOM 2928 O O . LEU A 1 380 ? 32.040 -24.087 -43.990 1.00 82.19 380 LEU A O 1
ATOM 2932 N N . ASN A 1 381 ? 32.519 -23.370 -46.069 1.00 79.00 381 ASN A N 1
ATOM 2933 C CA . ASN A 1 381 ? 33.944 -23.668 -45.959 1.00 79.00 381 ASN A CA 1
ATOM 2934 C C . ASN A 1 381 ? 34.614 -22.852 -44.841 1.00 79.00 381 ASN A C 1
ATOM 2936 O O . ASN A 1 381 ? 35.334 -23.391 -44.006 1.00 79.00 381 ASN A O 1
ATOM 2940 N N . TRP A 1 382 ? 34.317 -21.554 -44.778 1.00 83.88 382 TRP A N 1
ATOM 2941 C CA . TRP A 1 382 ? 34.851 -20.657 -43.752 1.00 83.88 382 TRP A CA 1
ATOM 2942 C C . TRP A 1 382 ? 34.419 -21.051 -42.333 1.00 83.88 382 TRP A C 1
ATOM 2944 O O . TRP A 1 382 ? 35.242 -21.106 -41.420 1.00 83.88 382 TRP A O 1
ATOM 2954 N N . LEU A 1 383 ? 33.137 -21.357 -42.145 1.00 86.19 383 LEU A N 1
ATOM 2955 C CA . LEU A 1 383 ? 32.583 -21.715 -40.841 1.00 86.19 383 LEU A CA 1
ATOM 2956 C C . LEU A 1 383 ? 33.142 -23.048 -40.331 1.00 86.19 383 LEU A C 1
ATOM 2958 O O . LEU A 1 383 ? 33.552 -23.141 -39.174 1.00 86.19 383 LEU A O 1
ATOM 2962 N N . ASN A 1 384 ? 33.192 -24.059 -41.201 1.00 87.00 384 ASN A N 1
ATOM 2963 C CA . ASN A 1 384 ? 33.545 -25.419 -40.804 1.00 87.00 384 ASN A CA 1
ATOM 2964 C C . ASN A 1 384 ? 35.053 -25.685 -40.782 1.00 87.00 384 ASN A C 1
ATOM 2966 O O . ASN A 1 384 ? 35.510 -26.440 -39.929 1.00 87.00 384 ASN A O 1
ATOM 2970 N N . HIS A 1 385 ? 35.828 -25.084 -41.690 1.00 77.75 385 HIS A N 1
ATOM 2971 C CA . HIS A 1 385 ? 37.251 -25.405 -41.838 1.00 77.75 385 HIS A CA 1
ATOM 2972 C C . HIS A 1 385 ? 38.187 -24.324 -41.289 1.00 77.75 385 HIS A C 1
ATOM 2974 O O . HIS A 1 385 ? 39.244 -24.670 -40.768 1.00 77.75 385 HIS A O 1
ATOM 2980 N N . GLU A 1 386 ? 37.811 -23.040 -41.342 1.00 78.38 386 GLU A N 1
ATOM 2981 C CA . GLU A 1 386 ? 38.675 -21.955 -40.845 1.00 78.38 386 GLU A CA 1
ATOM 2982 C C . GLU A 1 386 ? 38.376 -21.552 -39.394 1.00 78.38 386 GLU A C 1
ATOM 2984 O O . GLU A 1 386 ? 39.304 -21.352 -38.617 1.00 78.38 386 GLU A O 1
ATOM 2989 N N . LEU A 1 387 ? 37.100 -21.393 -39.017 1.00 80.50 387 LEU A N 1
ATOM 2990 C CA . LEU A 1 387 ? 36.723 -20.987 -37.652 1.00 80.50 387 LEU A CA 1
ATOM 2991 C C . LEU A 1 387 ? 36.580 -22.160 -36.676 1.00 80.50 387 LEU A C 1
ATOM 2993 O O . LEU A 1 387 ? 36.659 -21.934 -35.467 1.00 80.50 387 LEU A O 1
ATOM 2997 N N . GLN A 1 388 ? 36.389 -23.380 -37.191 1.00 80.88 388 GLN A N 1
ATOM 2998 C CA . GLN A 1 388 ? 36.263 -24.628 -36.424 1.00 80.88 388 GLN A CA 1
ATOM 2999 C C . GLN A 1 388 ? 35.286 -24.519 -35.242 1.00 80.88 388 GLN A C 1
ATOM 3001 O O . GLN A 1 388 ? 35.653 -24.762 -34.091 1.00 80.88 388 GLN A O 1
ATOM 3006 N N . LEU A 1 389 ? 34.053 -24.090 -35.522 1.00 87.88 389 LEU A N 1
ATOM 3007 C CA . LEU A 1 389 ? 33.005 -23.910 -34.511 1.00 87.88 389 LEU A CA 1
ATOM 3008 C C . LEU A 1 389 ? 32.707 -25.202 -33.734 1.00 87.88 389 LEU A C 1
ATOM 3010 O O . LEU A 1 389 ? 32.984 -26.306 -34.197 1.00 87.88 389 LEU A O 1
ATOM 3014 N N . SER A 1 390 ? 32.090 -25.063 -32.557 1.00 87.25 390 SER A N 1
ATOM 3015 C CA . SER A 1 390 ? 31.752 -26.189 -31.679 1.00 87.25 390 SER A CA 1
ATOM 3016 C C . SER A 1 390 ? 30.740 -27.171 -32.277 1.00 87.25 390 SER A C 1
ATOM 3018 O O . SER A 1 390 ? 30.529 -28.248 -31.728 1.00 87.25 390 SER A O 1
ATOM 3020 N N . THR A 1 391 ? 30.089 -26.815 -33.386 1.00 87.06 391 THR A N 1
ATOM 3021 C CA . THR A 1 391 ? 29.188 -27.681 -34.155 1.00 87.06 391 THR A CA 1
ATOM 3022 C C . THR A 1 391 ? 29.451 -27.485 -35.645 1.00 87.06 391 THR A C 1
ATOM 3024 O O . THR A 1 391 ? 29.676 -26.360 -36.095 1.00 87.06 391 THR A O 1
ATOM 3027 N N . ARG A 1 392 ? 29.419 -28.579 -36.417 1.00 88.75 392 ARG A N 1
ATOM 3028 C CA . ARG A 1 392 ? 29.538 -28.522 -37.877 1.00 88.75 392 ARG A CA 1
ATOM 3029 C C . ARG A 1 392 ? 28.256 -27.938 -38.468 1.00 88.75 392 ARG A C 1
ATOM 3031 O O . ARG A 1 392 ? 27.186 -28.504 -38.279 1.00 88.75 392 ARG A O 1
ATOM 3038 N N . VAL A 1 393 ? 28.387 -26.843 -39.207 1.00 88.94 393 VAL A N 1
ATOM 3039 C CA . VAL A 1 393 ? 27.282 -26.158 -39.881 1.00 88.94 393 VAL A CA 1
ATOM 3040 C C . VAL A 1 393 ? 26.926 -26.901 -41.164 1.00 88.94 393 VAL A C 1
ATOM 3042 O O . VAL A 1 393 ? 27.789 -27.119 -42.020 1.00 88.94 393 VAL A O 1
ATOM 3045 N N . THR A 1 394 ? 25.654 -27.250 -41.313 1.00 87.00 394 THR A N 1
ATOM 3046 C CA . THR A 1 394 ? 25.095 -27.898 -42.507 1.00 87.00 394 THR A CA 1
ATOM 3047 C C . THR A 1 394 ? 24.014 -27.046 -43.161 1.00 87.00 394 THR A C 1
ATOM 3049 O O . THR A 1 394 ? 24.005 -26.932 -44.385 1.00 87.00 394 THR A O 1
ATOM 3052 N N . ASP A 1 395 ? 23.184 -26.368 -42.364 1.00 88.75 395 ASP A N 1
ATOM 3053 C CA . ASP A 1 395 ? 22.173 -25.427 -42.839 1.00 88.75 395 ASP A CA 1
ATOM 3054 C C . ASP A 1 395 ? 22.300 -24.107 -42.077 1.00 88.75 395 ASP A C 1
ATOM 3056 O O . ASP A 1 395 ? 22.018 -23.996 -40.887 1.00 88.75 395 ASP A O 1
ATOM 3060 N N . VAL A 1 396 ? 22.711 -23.063 -42.793 1.00 87.62 396 VAL A N 1
ATOM 3061 C CA . VAL A 1 396 ? 22.970 -21.746 -42.205 1.00 87.62 396 VAL A CA 1
ATOM 3062 C C . VAL A 1 396 ? 21.707 -21.094 -41.624 1.00 87.62 396 VAL A C 1
ATOM 3064 O O . VAL A 1 396 ? 21.821 -20.302 -40.692 1.00 87.62 396 VAL A O 1
ATOM 3067 N N . ALA A 1 397 ? 20.515 -21.368 -42.158 1.00 89.31 397 ALA A N 1
ATOM 3068 C CA . ALA A 1 397 ? 19.287 -20.782 -41.627 1.00 89.31 397 ALA A CA 1
ATOM 3069 C C . ALA A 1 397 ? 18.913 -21.430 -40.290 1.00 89.31 397 ALA A C 1
ATOM 3071 O O . ALA A 1 397 ? 18.626 -20.709 -39.336 1.00 89.31 397 ALA A O 1
ATOM 3072 N N . VAL A 1 398 ? 18.986 -22.761 -40.220 1.00 91.19 398 VAL A N 1
ATOM 3073 C CA . VAL A 1 398 ? 18.610 -23.546 -39.035 1.00 91.19 398 VAL A CA 1
ATOM 3074 C C . VAL A 1 398 ? 19.668 -23.437 -37.938 1.00 91.19 398 VAL A C 1
ATOM 3076 O O . VAL A 1 398 ? 19.360 -23.054 -36.808 1.00 91.19 398 VAL A O 1
ATOM 3079 N N . ASP A 1 399 ? 20.937 -23.685 -38.270 1.00 92.94 399 ASP A N 1
ATOM 3080 C CA . ASP A 1 399 ? 22.021 -23.804 -37.286 1.00 92.94 399 ASP A CA 1
ATOM 3081 C C . ASP A 1 399 ? 22.292 -22.477 -36.550 1.00 92.94 399 ASP A C 1
ATOM 3083 O O . ASP A 1 399 ? 22.746 -22.459 -35.404 1.00 92.94 399 ASP A O 1
ATOM 3087 N N . PHE A 1 400 ? 21.974 -21.342 -37.182 1.00 95.12 400 PHE A N 1
ATOM 3088 C CA . PHE A 1 400 ? 22.159 -20.009 -36.603 1.00 95.12 400 PHE A CA 1
ATOM 3089 C C . PHE A 1 400 ? 20.888 -19.409 -35.992 1.00 95.12 400 PHE A C 1
ATOM 3091 O O . PHE A 1 400 ? 20.970 -18.345 -35.372 1.00 95.12 400 PHE A O 1
ATOM 3098 N N . ALA A 1 401 ? 19.735 -20.076 -36.098 1.00 94.50 401 ALA A N 1
ATOM 3099 C CA . ALA A 1 401 ? 18.462 -19.569 -35.582 1.00 94.50 401 ALA A CA 1
ATOM 3100 C C . ALA A 1 401 ? 18.445 -19.404 -34.056 1.00 94.50 401 ALA A C 1
ATOM 3102 O O . ALA A 1 401 ? 17.679 -18.595 -33.534 1.00 94.50 401 ALA A O 1
ATOM 3103 N N . SER A 1 402 ? 19.289 -20.150 -33.331 1.00 95.56 402 SER A N 1
ATOM 3104 C CA . SER A 1 402 ? 19.459 -20.006 -31.879 1.00 95.56 402 SER A CA 1
ATOM 3105 C C . SER A 1 402 ? 20.258 -18.761 -31.485 1.00 95.56 402 SER A C 1
ATOM 3107 O O . SER A 1 402 ? 20.176 -18.316 -30.346 1.00 95.56 402 SER A O 1
ATOM 3109 N N . GLY A 1 403 ? 21.056 -18.202 -32.401 1.00 94.62 403 GLY A N 1
ATOM 3110 C CA . GLY A 1 403 ? 21.981 -17.099 -32.128 1.00 94.62 403 GLY A CA 1
ATOM 3111 C C . GLY A 1 403 ? 23.259 -17.519 -31.393 1.00 94.62 403 GLY A C 1
ATOM 3112 O O . GLY A 1 403 ? 24.216 -16.746 -31.356 1.00 94.62 403 GLY A O 1
ATOM 3113 N N . PHE A 1 404 ? 23.331 -18.749 -30.873 1.00 96.75 404 PHE A N 1
ATOM 3114 C CA . PHE A 1 404 ? 24.492 -19.254 -30.137 1.00 96.75 404 PHE A CA 1
ATOM 3115 C C . PHE A 1 404 ? 25.753 -19.295 -31.010 1.00 96.75 404 PHE A C 1
ATOM 3117 O O . PHE A 1 404 ? 26.792 -18.760 -30.629 1.00 96.75 404 PHE A O 1
ATOM 3124 N N . LEU A 1 405 ? 25.656 -19.855 -32.223 1.00 95.06 405 LEU A N 1
ATOM 3125 C CA . LEU A 1 405 ? 26.796 -19.939 -33.143 1.00 95.06 405 LEU A CA 1
ATOM 3126 C C . LEU A 1 405 ? 27.243 -18.563 -33.662 1.00 95.06 405 LEU A C 1
ATOM 3128 O O . LEU A 1 405 ? 28.427 -18.376 -33.930 1.00 95.06 405 LEU A O 1
ATOM 3132 N N . LEU A 1 406 ? 26.343 -17.574 -33.756 1.00 96.06 406 LEU A N 1
ATOM 3133 C CA . LEU A 1 406 ? 26.747 -16.187 -34.035 1.00 96.06 406 LEU A CA 1
ATOM 3134 C C . LEU A 1 406 ? 27.605 -15.636 -32.888 1.00 96.06 406 LEU A C 1
ATOM 3136 O O . LEU A 1 406 ? 28.606 -14.965 -33.140 1.00 96.06 406 LEU A O 1
ATOM 3140 N N . GLY A 1 407 ? 27.239 -15.957 -31.644 1.00 95.25 407 GLY A N 1
ATOM 3141 C CA . GLY A 1 407 ? 27.989 -15.566 -30.453 1.00 95.25 407 GLY A CA 1
ATOM 3142 C C . GLY A 1 407 ? 29.365 -16.211 -30.442 1.00 95.25 407 GLY A C 1
ATOM 3143 O O . GLY A 1 407 ? 30.360 -15.531 -30.207 1.00 95.25 407 GLY A O 1
ATOM 3144 N N . GLU A 1 408 ? 29.431 -17.495 -30.801 1.00 94.00 408 GLU A N 1
ATOM 3145 C CA . GLU A 1 408 ? 30.685 -18.242 -30.877 1.00 94.00 408 GLU A CA 1
ATOM 3146 C C . GLU A 1 408 ? 31.620 -17.664 -31.948 1.00 94.00 408 GLU A C 1
ATOM 3148 O O . GLU A 1 408 ? 32.813 -17.491 -31.700 1.00 94.00 408 GLU A O 1
ATOM 3153 N N . ILE A 1 409 ? 31.087 -17.301 -33.121 1.00 93.88 409 ILE A N 1
ATOM 3154 C CA . ILE A 1 409 ? 31.866 -16.629 -34.169 1.00 93.88 409 ILE A CA 1
ATOM 3155 C C . ILE A 1 409 ? 32.445 -15.320 -33.635 1.00 93.88 409 ILE A C 1
ATOM 3157 O O . ILE A 1 409 ? 33.648 -15.097 -33.744 1.00 93.88 409 ILE A O 1
ATOM 3161 N N . LEU A 1 410 ? 31.617 -14.449 -33.052 1.00 93.25 410 LEU A N 1
ATOM 3162 C CA . LEU A 1 410 ? 32.081 -13.156 -32.544 1.00 93.25 410 LEU A CA 1
ATOM 3163 C C . LEU A 1 410 ? 33.083 -13.321 -31.398 1.00 93.25 410 LEU A C 1
ATOM 3165 O O . LEU A 1 410 ? 34.042 -12.557 -31.323 1.00 93.25 410 LEU A O 1
ATOM 3169 N N . HIS A 1 411 ? 32.917 -14.341 -30.559 1.00 93.25 411 HIS A N 1
ATOM 3170 C CA . HIS A 1 411 ? 33.862 -14.682 -29.503 1.00 93.25 411 HIS A CA 1
ATOM 3171 C C . HIS A 1 411 ? 35.222 -15.101 -30.071 1.00 93.25 411 HIS A C 1
ATOM 3173 O O . HIS A 1 411 ? 36.244 -14.530 -29.696 1.00 93.25 411 HIS A O 1
ATOM 3179 N N . ARG A 1 412 ? 35.247 -16.011 -31.055 1.00 88.19 412 ARG A N 1
ATOM 3180 C CA . ARG A 1 412 ? 36.485 -16.436 -31.739 1.00 88.19 412 ARG A CA 1
ATOM 3181 C C . ARG A 1 412 ? 37.153 -15.310 -32.527 1.00 88.19 412 ARG A C 1
ATOM 3183 O O . ARG A 1 412 ? 38.366 -15.314 -32.702 1.00 88.19 412 ARG A O 1
ATOM 3190 N N . LEU A 1 413 ? 36.379 -14.325 -32.979 1.00 85.88 413 LEU A N 1
ATOM 3191 C CA . LEU A 1 413 ? 36.889 -13.090 -33.583 1.00 85.88 413 LEU A CA 1
ATOM 3192 C C . LEU A 1 413 ? 37.308 -12.033 -32.540 1.00 85.88 413 LEU A C 1
ATOM 3194 O O . LEU A 1 413 ? 37.634 -10.901 -32.910 1.00 85.88 413 LEU A O 1
ATOM 3198 N N . ASN A 1 414 ? 37.297 -12.384 -31.251 1.00 86.62 414 ASN A N 1
ATOM 3199 C CA . ASN A 1 414 ? 37.613 -11.518 -30.118 1.00 86.62 414 ASN A CA 1
ATOM 3200 C C . ASN A 1 414 ? 36.761 -10.233 -30.069 1.00 86.62 414 ASN A C 1
ATOM 3202 O O . ASN A 1 414 ? 37.254 -9.155 -29.750 1.00 86.62 414 ASN A O 1
ATOM 3206 N N . GLN A 1 415 ? 35.492 -10.335 -30.469 1.00 90.12 415 GLN A N 1
ATOM 3207 C CA . GLN A 1 415 ? 34.505 -9.247 -30.451 1.00 90.12 415 GLN A CA 1
ATOM 3208 C C . GLN A 1 415 ? 33.422 -9.453 -29.390 1.00 90.12 415 GLN A C 1
ATOM 3210 O O . GLN A 1 415 ? 32.663 -8.525 -29.118 1.00 90.12 415 GLN A O 1
ATOM 3215 N N . GLN A 1 416 ? 33.329 -10.657 -28.818 1.00 91.56 416 GLN A N 1
ATOM 3216 C CA . GLN A 1 416 ? 32.353 -10.994 -27.789 1.00 91.56 416 GLN A CA 1
ATOM 3217 C C . GLN A 1 416 ? 33.037 -11.609 -26.570 1.00 91.56 416 GLN A C 1
ATOM 3219 O O . GLN A 1 416 ? 33.507 -12.744 -26.620 1.00 91.56 416 GLN A O 1
ATOM 3224 N N . HIS A 1 417 ? 33.101 -10.857 -25.471 1.00 87.88 417 HIS A N 1
ATOM 3225 C CA . HIS A 1 417 ? 33.821 -11.267 -24.257 1.00 87.88 417 HIS A CA 1
ATOM 3226 C C . HIS A 1 417 ? 32.936 -12.025 -23.260 1.00 87.88 417 HIS A C 1
ATOM 3228 O O . HIS A 1 417 ? 33.433 -12.848 -22.501 1.00 87.88 417 HIS A O 1
ATOM 3234 N N . ASN A 1 418 ? 31.623 -11.810 -23.305 1.00 90.12 418 ASN A N 1
ATOM 3235 C CA . ASN A 1 418 ? 30.631 -12.448 -22.442 1.00 90.12 418 ASN A CA 1
ATOM 3236 C C . ASN A 1 418 ? 29.974 -13.672 -23.108 1.00 90.12 418 ASN A C 1
ATOM 3238 O O . ASN A 1 418 ? 28.771 -13.894 -23.007 1.00 90.12 418 ASN A O 1
ATOM 3242 N N . PHE A 1 419 ? 30.761 -14.484 -23.821 1.00 93.94 419 PHE A N 1
ATOM 3243 C CA . PHE A 1 419 ? 30.232 -15.673 -24.500 1.00 93.94 419 PHE A CA 1
ATOM 3244 C C . PHE A 1 419 ? 29.700 -16.740 -23.526 1.00 93.94 419 PHE A C 1
ATOM 3246 O O . PHE A 1 419 ? 28.822 -17.513 -23.894 1.00 93.94 419 PHE A O 1
ATOM 3253 N N . ALA A 1 420 ? 30.169 -16.743 -22.273 1.00 92.12 420 ALA A N 1
ATOM 3254 C CA . ALA A 1 420 ? 29.669 -17.632 -21.223 1.00 92.12 420 ALA A CA 1
ATOM 3255 C C . ALA A 1 420 ? 28.168 -17.441 -20.917 1.00 92.12 420 ALA A C 1
ATOM 3257 O O . ALA A 1 420 ? 27.531 -18.376 -20.439 1.00 92.12 420 ALA A O 1
ATOM 3258 N N . ASP A 1 421 ? 27.600 -16.275 -21.244 1.00 89.81 421 ASP A N 1
ATOM 3259 C CA . ASP A 1 421 ? 26.187 -15.958 -21.010 1.00 89.81 421 ASP A CA 1
ATOM 3260 C C . ASP A 1 421 ? 25.262 -16.480 -22.130 1.00 89.81 421 ASP A C 1
ATOM 3262 O O . ASP A 1 421 ? 24.037 -16.390 -22.025 1.00 89.81 421 ASP A O 1
ATOM 3266 N N . PHE A 1 422 ? 25.823 -17.015 -23.223 1.00 94.38 422 PHE A N 1
ATOM 3267 C CA . PHE A 1 422 ? 25.043 -17.552 -24.338 1.00 94.38 422 PHE A CA 1
ATOM 3268 C C . PHE A 1 422 ? 24.497 -18.943 -24.020 1.00 94.38 422 PHE A C 1
ATOM 3270 O O . PHE A 1 422 ? 25.206 -19.837 -23.558 1.00 94.38 422 PHE A O 1
ATOM 3277 N N . MET A 1 423 ? 23.235 -19.170 -24.373 1.00 90.06 423 MET A N 1
ATOM 3278 C CA . MET A 1 423 ? 22.554 -20.442 -24.152 1.00 90.06 423 MET A CA 1
ATOM 3279 C C . MET A 1 423 ? 22.502 -21.280 -25.427 1.00 90.06 423 MET A C 1
ATOM 3281 O O . MET A 1 423 ? 22.089 -20.803 -26.479 1.00 90.06 423 MET A O 1
ATOM 3285 N N . ARG A 1 424 ? 22.840 -22.570 -25.335 1.00 91.06 424 ARG A N 1
ATOM 3286 C CA . ARG A 1 424 ? 22.754 -23.516 -26.470 1.00 91.06 424 ARG A CA 1
ATOM 3287 C C . ARG A 1 424 ? 21.319 -23.938 -26.827 1.00 91.06 424 ARG A C 1
ATOM 3289 O O . ARG A 1 424 ? 21.117 -24.611 -27.832 1.00 91.06 424 ARG A O 1
ATOM 3296 N N . SER A 1 425 ? 20.335 -23.568 -26.008 1.00 89.62 425 SER A N 1
ATOM 3297 C CA . SER A 1 425 ? 18.923 -23.921 -26.197 1.00 89.62 425 SER A CA 1
ATOM 3298 C C . SER A 1 425 ? 18.307 -23.238 -27.428 1.00 89.62 425 SER A C 1
ATOM 3300 O O . SER A 1 425 ? 18.635 -22.099 -27.755 1.00 89.62 425 SER A O 1
ATOM 3302 N N . SER A 1 426 ? 17.369 -23.924 -28.089 1.00 85.94 426 SER A N 1
ATOM 3303 C CA . SER A 1 426 ? 16.549 -23.396 -29.189 1.00 85.94 426 SER A CA 1
ATOM 3304 C C . SER A 1 426 ? 15.217 -22.786 -28.727 1.00 85.94 426 SER A C 1
ATOM 3306 O O . SER A 1 426 ? 14.428 -22.351 -29.569 1.00 85.94 426 SER A O 1
ATOM 3308 N N . SER A 1 427 ? 14.958 -22.735 -27.412 1.00 88.44 427 SER A N 1
ATOM 3309 C CA . SER A 1 427 ? 13.755 -22.111 -26.848 1.00 88.44 427 SER A CA 1
ATOM 3310 C C . SER A 1 427 ? 13.652 -20.630 -27.225 1.00 88.44 427 SER A C 1
ATOM 3312 O O . SER A 1 427 ? 14.664 -19.956 -27.426 1.00 88.44 427 SER 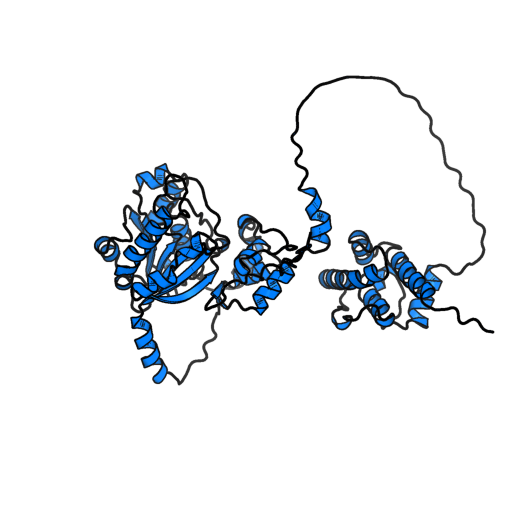A O 1
ATOM 3314 N N . ALA A 1 428 ? 12.425 -20.104 -27.305 1.00 83.19 428 ALA A N 1
ATOM 3315 C CA . ALA A 1 428 ? 12.187 -18.704 -27.668 1.00 83.19 428 ALA A CA 1
ATOM 3316 C C . ALA A 1 428 ? 12.950 -17.732 -26.749 1.00 83.19 428 ALA A C 1
ATOM 3318 O O . ALA A 1 428 ? 13.601 -16.813 -27.240 1.00 83.19 428 ALA A O 1
ATOM 3319 N N . ASP A 1 429 ? 12.968 -18.000 -25.441 1.00 78.19 429 ASP A N 1
ATOM 3320 C CA . ASP A 1 429 ? 13.700 -17.190 -24.463 1.00 78.19 429 ASP A CA 1
ATOM 3321 C C . ASP A 1 429 ? 15.218 -17.242 -24.677 1.00 78.19 429 ASP A C 1
ATOM 3323 O O . ASP A 1 429 ? 15.897 -16.217 -24.595 1.00 78.19 429 ASP A O 1
ATOM 3327 N N . ALA A 1 430 ? 15.760 -18.416 -25.022 1.00 84.38 430 ALA A N 1
ATOM 3328 C CA . ALA A 1 430 ? 17.182 -18.566 -25.313 1.00 84.38 430 ALA A CA 1
ATOM 3329 C C . ALA A 1 430 ? 17.591 -17.845 -26.597 1.00 84.38 430 ALA A C 1
ATOM 3331 O O . ALA A 1 430 ? 18.619 -17.166 -26.615 1.00 84.38 430 ALA A O 1
ATOM 3332 N N . LYS A 1 431 ? 16.750 -17.917 -27.637 1.00 91.25 431 LYS A N 1
ATOM 3333 C CA . LYS A 1 431 ? 16.916 -17.127 -28.859 1.00 91.25 431 LYS A CA 1
ATOM 3334 C C . LYS A 1 431 ? 16.945 -15.637 -28.516 1.00 91.25 431 LYS A C 1
ATOM 3336 O O . LYS A 1 431 ? 17.915 -14.956 -28.823 1.00 91.25 431 LYS A O 1
ATOM 3341 N N . ILE A 1 432 ? 15.941 -15.128 -27.807 1.00 83.31 432 ILE A N 1
ATOM 3342 C CA . ILE A 1 432 ? 15.865 -13.700 -27.469 1.00 83.31 432 ILE A CA 1
ATOM 3343 C C . ILE A 1 432 ? 17.115 -13.240 -26.705 1.00 83.31 432 ILE A C 1
ATOM 3345 O O . ILE A 1 432 ? 17.719 -12.232 -27.076 1.00 83.31 432 ILE A O 1
ATOM 3349 N N . ILE A 1 433 ? 17.548 -13.994 -25.692 1.00 85.12 433 ILE A N 1
ATOM 3350 C CA . ILE A 1 433 ? 18.736 -13.653 -24.899 1.00 85.12 433 ILE A CA 1
ATOM 3351 C C . ILE A 1 433 ? 19.996 -13.645 -25.769 1.00 85.12 433 ILE A C 1
ATOM 3353 O O . ILE A 1 433 ? 20.711 -12.642 -25.787 1.00 85.12 433 ILE A O 1
ATOM 3357 N N . ASN A 1 434 ? 20.235 -14.695 -26.556 1.00 93.06 434 ASN A N 1
ATOM 3358 C CA . ASN A 1 434 ? 21.398 -14.764 -27.438 1.00 93.06 434 ASN A CA 1
ATOM 3359 C C . ASN A 1 434 ? 21.426 -13.593 -28.431 1.00 93.06 434 ASN A C 1
ATOM 3361 O O . ASN A 1 434 ? 22.452 -12.935 -28.576 1.00 93.06 434 ASN A O 1
ATOM 3365 N N . PHE A 1 435 ? 20.304 -13.286 -29.088 1.00 94.50 435 PHE A N 1
ATOM 3366 C CA . PHE A 1 435 ? 20.235 -12.204 -30.075 1.00 94.50 435 PHE A CA 1
ATOM 3367 C C . PHE A 1 435 ? 20.414 -10.811 -29.454 1.00 94.50 435 PHE A C 1
ATOM 3369 O O . PHE A 1 435 ? 21.008 -9.942 -30.092 1.00 94.50 435 PHE A O 1
ATOM 3376 N N . CYS A 1 436 ? 19.987 -10.608 -28.205 1.00 89.31 436 CYS A N 1
ATOM 3377 C CA . CYS A 1 436 ? 20.291 -9.394 -27.447 1.00 89.31 436 CYS A CA 1
ATOM 3378 C C . CYS A 1 436 ? 21.789 -9.266 -27.147 1.00 89.31 436 CYS A C 1
ATOM 3380 O O . CYS A 1 436 ? 22.358 -8.188 -27.316 1.00 89.31 436 CYS A O 1
ATOM 3382 N N . LEU A 1 437 ? 22.442 -10.361 -26.746 1.00 89.69 437 LEU A N 1
ATOM 3383 C CA . LEU A 1 437 ? 23.872 -10.359 -26.437 1.00 89.69 437 LEU A CA 1
ATOM 3384 C C . LEU A 1 437 ? 24.737 -10.059 -27.672 1.00 89.69 437 LEU A C 1
ATOM 3386 O O . LEU A 1 437 ? 25.796 -9.457 -27.530 1.00 89.69 437 LEU A O 1
ATOM 3390 N N . LEU A 1 438 ? 24.302 -10.431 -28.882 1.00 93.12 438 LEU A N 1
ATOM 3391 C CA . LEU A 1 438 ? 25.038 -10.167 -30.132 1.00 93.12 438 LEU A CA 1
ATOM 3392 C C . LEU A 1 438 ? 25.111 -8.685 -30.515 1.00 93.12 438 LEU A C 1
ATOM 3394 O O . LEU A 1 438 ? 26.022 -8.275 -31.238 1.00 93.12 438 LEU A O 1
ATOM 3398 N N . GLU A 1 439 ? 24.128 -7.891 -30.096 1.00 90.44 439 GLU A N 1
ATOM 3399 C CA . GLU A 1 439 ? 23.908 -6.556 -30.644 1.00 90.44 439 GLU A CA 1
ATOM 3400 C C . GLU A 1 439 ? 25.070 -5.579 -30.394 1.00 90.44 439 GLU A C 1
ATOM 3402 O O . GLU A 1 439 ? 25.513 -4.960 -31.368 1.00 90.44 439 GLU A O 1
ATOM 3407 N N . PRO A 1 440 ? 25.644 -5.475 -29.178 1.00 87.19 440 PRO A N 1
ATOM 3408 C CA . PRO A 1 440 ? 26.755 -4.560 -28.922 1.00 87.19 440 PRO A CA 1
ATOM 3409 C C . PRO A 1 440 ? 27.972 -4.857 -29.803 1.00 87.19 440 PRO A C 1
ATOM 3411 O O . PRO A 1 440 ? 28.557 -3.948 -30.396 1.00 87.19 440 PRO A O 1
ATOM 3414 N N . SER A 1 441 ? 28.324 -6.135 -29.955 1.00 90.56 441 SER A N 1
ATOM 3415 C CA . SER A 1 441 ? 29.440 -6.560 -30.799 1.00 90.56 441 SER A CA 1
ATOM 3416 C C . SER A 1 441 ? 29.180 -6.258 -32.269 1.00 90.56 441 SER A C 1
ATOM 3418 O O . SER A 1 441 ? 30.045 -5.702 -32.937 1.00 90.56 441 SER A O 1
ATOM 3420 N N . LEU A 1 442 ? 27.985 -6.555 -32.786 1.00 91.56 442 LEU A N 1
ATOM 3421 C CA . LEU A 1 442 ? 27.644 -6.270 -34.183 1.00 91.56 442 LEU A CA 1
ATOM 3422 C C . LEU A 1 442 ? 27.612 -4.765 -34.475 1.00 91.56 442 LEU A C 1
ATOM 3424 O O . LEU A 1 442 ? 28.099 -4.332 -35.524 1.00 91.56 442 LEU A O 1
ATOM 3428 N N . ARG A 1 443 ? 27.139 -3.954 -33.524 1.00 88.44 443 ARG A N 1
ATOM 3429 C CA . ARG A 1 443 ? 27.187 -2.491 -33.611 1.00 88.44 443 ARG A CA 1
ATOM 3430 C C . ARG A 1 443 ? 28.625 -1.975 -33.662 1.00 88.44 443 ARG A C 1
ATOM 3432 O O . ARG A 1 443 ? 28.926 -1.121 -34.493 1.00 88.44 443 ARG A O 1
ATOM 3439 N N . ASN A 1 444 ? 29.525 -2.523 -32.845 1.00 84.25 444 ASN A N 1
ATOM 3440 C CA . ASN A 1 444 ? 30.949 -2.163 -32.853 1.00 84.25 444 ASN A CA 1
ATOM 3441 C C . ASN A 1 444 ? 31.653 -2.546 -34.165 1.00 84.25 444 ASN A C 1
ATOM 3443 O O . ASN A 1 444 ? 32.613 -1.894 -34.575 1.00 84.25 444 ASN A O 1
ATOM 3447 N N . LEU A 1 445 ? 31.144 -3.561 -34.865 1.00 83.69 445 LEU A N 1
ATOM 3448 C CA . LEU A 1 445 ? 31.576 -3.925 -36.218 1.00 83.69 445 LEU A CA 1
ATOM 3449 C C . LEU A 1 445 ? 30.940 -3.047 -37.310 1.00 83.69 445 LEU A C 1
ATOM 3451 O O . LEU A 1 445 ? 31.171 -3.273 -38.499 1.00 83.69 445 LEU A O 1
ATOM 3455 N N . ASN A 1 446 ? 30.150 -2.040 -36.923 1.00 84.94 446 ASN A N 1
ATOM 3456 C CA . ASN A 1 446 ? 29.364 -1.179 -37.803 1.00 84.94 446 ASN A CA 1
ATOM 3457 C C . ASN A 1 446 ? 28.404 -1.973 -38.712 1.00 84.94 446 ASN A C 1
ATOM 3459 O O . ASN A 1 446 ? 28.126 -1.592 -39.852 1.00 84.94 446 ASN A O 1
ATOM 3463 N N . ILE A 1 447 ? 27.915 -3.112 -38.213 1.00 87.50 447 ILE A N 1
ATOM 3464 C CA . ILE A 1 447 ? 26.939 -3.961 -38.888 1.00 87.50 447 ILE A CA 1
ATOM 3465 C C . ILE A 1 447 ? 25.554 -3.560 -38.393 1.00 87.50 447 ILE A C 1
ATOM 3467 O O . ILE A 1 447 ? 25.259 -3.603 -37.200 1.00 87.50 447 ILE A O 1
ATOM 3471 N N . LYS A 1 448 ? 24.680 -3.171 -39.324 1.00 83.50 448 LYS A N 1
ATOM 3472 C CA . LYS A 1 448 ? 23.298 -2.826 -38.993 1.00 83.50 448 LYS A CA 1
ATOM 3473 C C . LYS A 1 448 ? 22.540 -4.089 -38.586 1.00 83.50 448 LYS A C 1
ATOM 3475 O O . LYS A 1 448 ? 22.156 -4.886 -39.440 1.00 83.50 448 LYS A O 1
ATOM 3480 N N . PHE A 1 449 ? 22.295 -4.223 -37.292 1.00 91.06 449 PHE A N 1
ATOM 3481 C CA . PHE A 1 449 ? 21.569 -5.335 -36.705 1.00 91.06 449 PHE A CA 1
ATOM 3482 C C . PHE A 1 449 ? 20.399 -4.794 -35.884 1.00 91.06 449 PHE A C 1
ATOM 3484 O O . PHE A 1 449 ? 20.592 -4.135 -34.868 1.00 91.06 449 PHE A O 1
ATOM 3491 N N . ASP A 1 450 ? 19.182 -5.005 -36.381 1.00 82.62 450 ASP A N 1
ATOM 3492 C CA . ASP A 1 450 ? 17.948 -4.534 -35.755 1.00 82.62 450 ASP A CA 1
ATOM 3493 C C . ASP A 1 450 ? 16.982 -5.698 -35.491 1.00 82.62 450 ASP A C 1
ATOM 3495 O O . ASP A 1 450 ? 17.208 -6.831 -35.924 1.00 82.62 450 ASP A O 1
ATOM 3499 N N . ALA A 1 451 ? 15.889 -5.419 -34.777 1.00 82.44 451 ALA A N 1
ATOM 3500 C CA . ALA A 1 451 ? 14.912 -6.431 -34.385 1.00 82.44 451 ALA A CA 1
ATOM 3501 C C . ALA A 1 451 ? 14.314 -7.198 -35.580 1.00 82.44 451 ALA A C 1
ATOM 3503 O O . ALA A 1 451 ? 13.988 -8.374 -35.446 1.00 82.44 451 ALA A O 1
ATOM 3504 N N . ASN A 1 452 ? 14.215 -6.581 -36.766 1.00 82.88 452 ASN A N 1
ATOM 3505 C CA . ASN A 1 452 ? 13.707 -7.273 -37.952 1.00 82.88 452 ASN A CA 1
ATOM 3506 C C . ASN A 1 452 ? 14.722 -8.287 -38.479 1.00 82.88 452 ASN A C 1
ATOM 3508 O O . ASN A 1 452 ? 14.334 -9.359 -38.938 1.00 82.88 452 ASN A O 1
ATOM 3512 N N . VAL A 1 453 ? 16.014 -7.956 -38.415 1.00 88.81 453 VAL A N 1
ATOM 3513 C CA . VAL A 1 453 ? 17.093 -8.887 -38.766 1.00 88.81 453 VAL A CA 1
ATOM 3514 C C . VAL A 1 453 ? 17.140 -10.036 -37.760 1.00 88.81 453 VAL A C 1
ATOM 3516 O O . VAL A 1 453 ? 17.148 -11.192 -38.176 1.00 88.81 453 VAL A O 1
ATOM 3519 N N . ALA A 1 454 ? 17.082 -9.743 -36.459 1.00 90.81 454 ALA A N 1
ATOM 3520 C CA . ALA A 1 454 ? 17.057 -10.763 -35.412 1.00 90.81 454 ALA A CA 1
ATOM 3521 C C . ALA A 1 454 ? 15.842 -11.698 -35.549 1.00 90.81 454 ALA A C 1
ATOM 3523 O O . ALA A 1 454 ? 16.004 -12.914 -35.601 1.00 90.81 454 ALA A O 1
ATOM 3524 N N . ALA A 1 455 ? 14.634 -11.148 -35.715 1.00 87.50 455 ALA A N 1
ATOM 3525 C CA . ALA A 1 455 ? 13.413 -11.925 -35.930 1.00 87.50 455 ALA A CA 1
ATOM 3526 C C . ALA A 1 455 ? 13.460 -12.752 -37.220 1.00 87.50 455 ALA A C 1
ATOM 3528 O O . ALA A 1 455 ? 13.001 -13.891 -37.233 1.00 87.50 455 ALA A O 1
ATOM 3529 N N . ALA A 1 456 ? 14.031 -12.213 -38.299 1.00 88.38 456 ALA A N 1
ATOM 3530 C CA . ALA A 1 456 ? 14.206 -12.963 -39.534 1.00 88.38 456 ALA A CA 1
ATOM 3531 C C . ALA A 1 456 ? 15.129 -14.175 -39.336 1.00 88.38 456 ALA A C 1
ATOM 3533 O O . ALA A 1 456 ? 14.832 -15.239 -39.863 1.00 88.38 456 ALA A O 1
ATOM 3534 N N . ILE A 1 457 ? 16.209 -14.040 -38.565 1.00 94.88 457 ILE A N 1
ATOM 3535 C CA . ILE A 1 457 ? 17.127 -15.155 -38.296 1.00 94.88 457 ILE A CA 1
ATOM 3536 C C . ILE A 1 457 ? 16.494 -16.167 -37.332 1.00 94.88 457 ILE A C 1
ATOM 3538 O O . ILE A 1 457 ? 16.536 -17.361 -37.603 1.00 94.88 457 ILE A O 1
ATOM 3542 N N . MET A 1 458 ? 15.854 -15.709 -36.250 1.00 92.06 458 MET A N 1
ATOM 3543 C CA . MET A 1 458 ? 15.194 -16.584 -35.268 1.00 92.06 458 MET A CA 1
ATOM 3544 C C . MET A 1 458 ? 14.096 -17.468 -35.879 1.00 92.06 458 MET A C 1
ATOM 3546 O O . MET A 1 458 ? 13.881 -18.583 -35.398 1.00 92.06 458 MET A O 1
ATOM 3550 N N . ASN A 1 459 ? 13.421 -16.959 -36.917 1.00 91.56 459 ASN A N 1
ATOM 3551 C CA . ASN A 1 459 ? 12.385 -17.655 -37.687 1.00 91.56 459 ASN A CA 1
ATOM 3552 C C . ASN A 1 459 ? 12.925 -18.288 -38.982 1.00 91.56 459 ASN A C 1
ATOM 3554 O O . ASN A 1 459 ? 12.155 -18.510 -39.914 1.00 91.56 459 ASN A O 1
ATOM 3558 N N . GLU A 1 460 ? 14.241 -18.515 -39.074 1.00 93.88 460 GLU A N 1
ATOM 3559 C CA . GLU A 1 460 ? 14.876 -19.280 -40.160 1.00 93.88 460 GLU A CA 1
ATOM 3560 C C . GLU A 1 460 ? 14.567 -18.719 -41.558 1.00 93.88 460 GLU A C 1
ATOM 3562 O O . GLU A 1 460 ? 14.531 -19.424 -42.569 1.00 93.88 460 GLU A O 1
ATOM 3567 N N . LYS A 1 461 ? 14.342 -17.402 -41.645 1.00 90.31 461 LYS A N 1
ATOM 3568 C CA . LYS A 1 461 ? 14.039 -16.752 -42.913 1.00 90.31 461 LYS A CA 1
ATOM 3569 C C . LYS A 1 461 ? 15.232 -16.910 -43.844 1.00 90.31 461 LYS A C 1
ATOM 3571 O O . LYS A 1 461 ? 16.349 -16.484 -43.533 1.00 90.31 461 LYS A O 1
ATOM 3576 N N . ARG A 1 462 ? 14.953 -17.447 -45.031 1.00 84.31 462 ARG A N 1
ATOM 3577 C CA . ARG A 1 462 ? 15.941 -17.671 -46.088 1.00 84.31 462 ARG A CA 1
ATOM 3578 C C . ARG A 1 462 ? 16.826 -16.435 -46.298 1.00 84.31 462 ARG A C 1
ATOM 3580 O O . ARG A 1 462 ? 16.338 -15.305 -46.379 1.00 84.31 462 ARG A O 1
ATOM 3587 N N . ASP A 1 463 ? 18.132 -16.674 -46.356 1.00 83.19 463 ASP A N 1
ATOM 3588 C CA . ASP A 1 463 ? 19.213 -15.697 -46.542 1.00 83.19 463 ASP A CA 1
ATOM 3589 C C . ASP A 1 463 ? 19.437 -14.680 -45.406 1.00 83.19 463 ASP A C 1
ATOM 3591 O O . ASP A 1 463 ? 20.366 -13.876 -45.505 1.00 83.19 463 ASP A O 1
ATOM 3595 N N . ALA A 1 464 ? 18.634 -14.665 -44.335 1.00 89.12 464 ALA A N 1
ATOM 3596 C CA . ALA A 1 464 ? 18.795 -13.684 -43.256 1.00 89.12 464 ALA A CA 1
ATOM 3597 C C . ALA A 1 464 ? 20.117 -13.887 -42.498 1.00 89.12 464 ALA A C 1
ATOM 3599 O O . ALA A 1 464 ? 20.932 -12.965 -42.413 1.00 89.12 464 ALA A O 1
ATOM 3600 N N . ALA A 1 465 ? 20.364 -15.113 -42.027 1.00 91.62 465 ALA A N 1
ATOM 3601 C CA . ALA A 1 465 ? 21.607 -15.482 -41.348 1.00 91.62 465 ALA A CA 1
ATOM 3602 C C . ALA A 1 465 ? 22.813 -15.363 -42.292 1.00 91.62 465 ALA A C 1
ATOM 3604 O O . ALA A 1 465 ? 23.841 -14.787 -41.940 1.00 91.62 465 ALA A O 1
ATOM 3605 N N . THR A 1 466 ? 22.657 -15.819 -43.536 1.00 86.75 466 THR A N 1
ATOM 3606 C CA . THR A 1 466 ? 23.691 -15.785 -44.580 1.00 86.75 466 THR A CA 1
ATOM 3607 C C . THR A 1 466 ? 24.185 -14.365 -44.864 1.00 86.75 466 THR A C 1
ATOM 3609 O O . THR A 1 466 ? 25.391 -14.137 -44.964 1.00 86.75 466 THR A O 1
ATOM 3612 N N . LYS A 1 467 ? 23.274 -13.385 -44.954 1.00 86.25 467 LYS A N 1
ATOM 3613 C CA . LYS A 1 467 ? 23.626 -11.971 -45.176 1.00 86.25 467 LYS A CA 1
ATOM 3614 C C . LYS A 1 467 ? 24.418 -11.389 -44.011 1.00 86.25 467 LYS A C 1
ATOM 3616 O O . LYS A 1 467 ? 25.396 -10.679 -44.242 1.00 86.25 467 LYS A O 1
ATOM 3621 N N . LEU A 1 468 ? 24.023 -11.709 -42.781 1.00 91.56 468 LEU A N 1
ATOM 3622 C CA . LEU A 1 468 ? 24.727 -11.253 -41.587 1.00 91.56 468 LEU A CA 1
ATOM 3623 C C . LEU A 1 468 ? 26.131 -11.866 -41.495 1.00 91.56 468 LEU A C 1
ATOM 3625 O O . LEU A 1 468 ? 27.111 -11.152 -41.299 1.00 91.56 468 LEU A O 1
ATOM 3629 N N . LEU A 1 469 ? 26.248 -13.175 -41.720 1.00 89.56 469 LEU A N 1
ATOM 3630 C CA . LEU A 1 469 ? 27.529 -13.885 -41.732 1.00 89.56 469 LEU A CA 1
ATOM 3631 C C . LEU A 1 469 ? 28.481 -13.338 -42.797 1.00 89.56 469 LEU A C 1
ATOM 3633 O O . LEU A 1 469 ? 29.673 -13.174 -42.537 1.00 89.56 469 LEU A O 1
ATOM 3637 N N . TYR A 1 470 ? 27.959 -12.988 -43.974 1.00 84.12 470 TYR A N 1
ATOM 3638 C CA . TYR A 1 470 ? 28.749 -12.333 -45.009 1.00 84.12 470 TYR A CA 1
ATOM 3639 C C . TYR A 1 470 ? 29.291 -10.972 -44.549 1.00 84.12 470 TYR A C 1
ATOM 3641 O O . TYR A 1 470 ? 30.474 -10.690 -44.739 1.00 84.12 470 TYR A O 1
ATOM 3649 N N . GLN A 1 471 ? 28.470 -10.146 -43.893 1.00 86.06 471 GLN A N 1
ATOM 3650 C CA . GLN A 1 471 ? 28.909 -8.852 -43.356 1.00 86.06 471 GLN A CA 1
ATOM 3651 C C . GLN A 1 471 ? 30.009 -9.012 -42.296 1.00 86.06 471 GLN A C 1
ATOM 3653 O O . GLN A 1 471 ? 31.010 -8.295 -42.346 1.00 86.06 471 GLN A O 1
ATOM 3658 N N . ILE A 1 472 ? 29.877 -10.000 -41.404 1.00 87.62 472 ILE A N 1
ATOM 3659 C CA . ILE A 1 472 ? 30.901 -10.338 -40.402 1.00 87.62 472 ILE A CA 1
ATOM 3660 C C . ILE A 1 472 ? 32.203 -10.795 -41.088 1.00 87.62 472 ILE A C 1
ATOM 3662 O O . ILE A 1 472 ? 33.288 -10.312 -40.755 1.00 87.62 472 ILE A O 1
ATOM 3666 N N . LYS A 1 473 ? 32.113 -11.675 -42.096 1.00 81.88 473 LYS A N 1
ATOM 3667 C CA . LYS A 1 473 ? 33.276 -12.182 -42.847 1.00 81.88 473 LYS A CA 1
ATOM 3668 C C . LYS A 1 473 ? 34.010 -11.070 -43.606 1.00 81.88 473 LYS A C 1
ATOM 3670 O O . LYS A 1 473 ? 35.238 -11.001 -43.564 1.00 81.88 473 LYS A O 1
ATOM 3675 N N . VAL A 1 474 ? 33.276 -10.170 -44.265 1.00 77.44 474 VAL A N 1
ATOM 3676 C CA . VAL A 1 474 ? 33.853 -9.022 -44.990 1.00 77.44 474 VAL A CA 1
ATOM 3677 C C . VAL A 1 474 ? 34.535 -8.048 -44.033 1.00 77.44 474 VAL A C 1
ATOM 3679 O O . VAL A 1 474 ? 35.601 -7.525 -44.357 1.00 77.44 474 VAL A O 1
ATOM 3682 N N . PHE A 1 475 ? 33.969 -7.820 -42.845 1.00 74.44 475 PHE A N 1
ATOM 3683 C CA . PHE A 1 475 ? 34.613 -6.983 -41.838 1.00 74.44 475 PHE A CA 1
ATOM 3684 C C . PHE A 1 475 ? 35.970 -7.560 -41.403 1.00 74.44 475 PHE A C 1
ATOM 3686 O O . PHE A 1 475 ? 36.962 -6.830 -41.374 1.00 74.44 475 PHE A O 1
ATOM 3693 N N . ARG A 1 476 ? 36.054 -8.876 -41.154 1.00 69.50 476 ARG A N 1
ATOM 3694 C CA . ARG A 1 476 ? 37.330 -9.553 -40.851 1.00 69.50 476 ARG A CA 1
ATOM 3695 C C . ARG A 1 476 ? 38.364 -9.338 -41.961 1.00 69.50 476 ARG A C 1
ATOM 3697 O O . ARG A 1 476 ? 39.504 -8.988 -41.664 1.00 69.50 476 ARG A O 1
ATOM 3704 N N . ALA A 1 477 ? 37.971 -9.498 -43.225 1.00 64.06 477 ALA A N 1
ATOM 3705 C CA . ALA A 1 477 ? 38.876 -9.343 -44.367 1.00 64.06 477 ALA A CA 1
ATOM 3706 C C . ALA A 1 477 ? 39.458 -7.920 -44.508 1.00 64.06 477 ALA A C 1
ATOM 3708 O O . ALA A 1 477 ? 40.510 -7.751 -45.114 1.00 64.06 477 ALA A O 1
ATOM 3709 N N . ARG A 1 478 ? 38.804 -6.898 -43.933 1.00 61.97 478 ARG A N 1
ATOM 3710 C CA . ARG A 1 478 ? 39.290 -5.505 -43.910 1.00 61.97 478 ARG A CA 1
ATOM 3711 C C . ARG A 1 478 ? 40.280 -5.210 -42.776 1.00 61.97 478 ARG A C 1
ATOM 3713 O O . ARG A 1 478 ? 40.994 -4.219 -42.865 1.00 61.97 478 ARG A O 1
ATOM 3720 N N . LYS A 1 479 ? 40.318 -6.037 -41.722 1.00 55.03 479 LYS A N 1
ATOM 3721 C CA . LYS A 1 479 ? 41.212 -5.873 -40.557 1.00 55.03 479 LYS A CA 1
ATOM 3722 C C . LYS A 1 479 ? 42.463 -6.761 -40.585 1.00 55.03 479 LYS A C 1
ATOM 3724 O O . LYS A 1 479 ? 43.345 -6.550 -39.761 1.00 55.03 479 LYS A O 1
ATOM 3729 N N . GLN A 1 480 ? 42.573 -7.719 -41.507 1.00 44.09 480 GLN A N 1
ATOM 3730 C CA . GLN A 1 480 ? 43.848 -8.391 -41.774 1.00 44.09 480 GLN A CA 1
ATOM 3731 C C . GLN A 1 480 ? 44.659 -7.551 -42.776 1.00 44.09 480 GLN A C 1
ATOM 3733 O O . GLN A 1 480 ? 44.188 -7.351 -43.898 1.00 44.09 480 GLN A O 1
ATOM 3738 N N . PRO A 1 481 ? 45.866 -7.060 -42.430 1.00 37.75 481 PRO A N 1
ATOM 3739 C CA . PRO A 1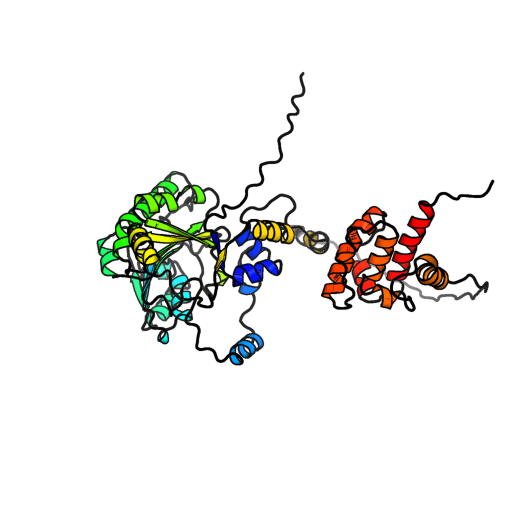 481 ? 46.791 -6.564 -43.438 1.00 37.75 481 PRO A CA 1
ATOM 3740 C C . PRO A 1 481 ? 47.075 -7.708 -44.410 1.00 37.75 481 PRO A C 1
ATOM 3742 O O . PRO A 1 481 ? 47.343 -8.834 -43.986 1.00 37.75 481 PRO A O 1
ATOM 3745 N N . ARG A 1 482 ? 47.029 -7.432 -45.715 1.00 38.97 482 ARG A N 1
ATOM 3746 C CA . ARG A 1 482 ? 47.640 -8.325 -46.697 1.00 38.97 482 ARG A CA 1
ATOM 3747 C C . ARG A 1 482 ? 49.139 -8.370 -46.400 1.00 38.97 482 ARG A C 1
ATOM 3749 O O . ARG A 1 482 ? 49.869 -7.505 -46.865 1.00 38.97 482 ARG A O 1
ATOM 3756 N N . TYR A 1 483 ? 49.603 -9.377 -45.669 1.00 42.19 483 TYR A N 1
ATOM 3757 C CA . TYR A 1 483 ? 50.964 -9.860 -45.870 1.00 42.19 483 TYR A CA 1
ATOM 3758 C C . TYR A 1 483 ? 50.974 -10.601 -47.214 1.00 42.19 483 TYR A C 1
ATOM 3760 O O . TYR A 1 483 ? 50.778 -11.808 -47.287 1.00 42.19 483 TYR A O 1
ATOM 3768 N N . ALA A 1 484 ? 51.106 -9.832 -48.293 1.00 36.41 484 ALA A N 1
ATOM 3769 C CA . ALA A 1 484 ? 51.918 -10.248 -49.427 1.00 36.41 484 ALA A CA 1
ATOM 3770 C C . ALA A 1 484 ? 53.336 -9.802 -49.034 1.00 36.41 484 ALA A C 1
ATOM 3772 O O . ALA A 1 484 ? 53.526 -8.639 -48.700 1.00 36.41 484 ALA A O 1
ATOM 3773 N N . GLY A 1 485 ? 54.303 -10.695 -48.845 1.00 40.59 485 GLY A N 1
ATOM 3774 C CA . GLY A 1 485 ? 54.829 -11.490 -49.944 1.00 40.59 485 GLY A CA 1
ATOM 3775 C C . GLY A 1 485 ? 55.702 -10.565 -50.788 1.00 40.59 485 GLY A C 1
ATOM 3776 O O . GLY A 1 485 ? 55.217 -10.026 -51.780 1.00 40.59 485 GLY A O 1
ATOM 3777 N N . GLY A 1 486 ? 56.932 -10.346 -50.321 1.00 31.59 486 GLY A N 1
ATOM 3778 C CA . GLY A 1 486 ? 57.960 -9.477 -50.889 1.00 31.59 486 GLY A CA 1
ATOM 3779 C C . GLY A 1 486 ? 59.161 -9.455 -49.965 1.00 31.59 486 GLY A C 1
ATOM 3780 O O . GLY A 1 486 ? 59.061 -8.740 -48.945 1.00 31.59 486 GLY A O 1
#

Secondary structure (DSSP, 8-state):
--------PPPP--PPP-TTEEEEHHHHHHHHTT-HHHHHHHH-S--TTSPPP--GGGSHHHHPPPPHHHHHHHHHS------EETTEETTT-SEEEEE--TTSHHHHHHHHHH-GGG--EEEEE-SS-HHHHHHH-TTHHHHHHHHHH-TTEEEE-S--TT-HHHHHHH--EEEEEEES-----TTS-TTSHHHHHHHHHHHHHHHHHHGGGEEEEEEEEEEEE-STTGGGG-HHHHHHHTTEEEEEEEE--GGGSTT-----TTSS-----TTEEEEEEEETHHHHHHHHHTTT--S---------EEE--HHHHHHHHHHTSPPHHHHHHGGGGS---------------------------------PPPHHHHHHHIIIIIS--SS--S-HHHHTTTSHHHHHHHHHTT--S-GGG-----SHHHHHHHHHHHHHHHHHTT----HHHHHHHHTT-TTHHHHHHHHHHHHHHHHS------

Sequence (486 aa):
MVDENAGSEPPAQHWRDLQQLYVHRDTLRCALTRCIACCYKIVLHGRPGLLPNVRPEMCPRMATPPTDDDAKADAAAVCTPQHRIGLYDSANVKRILTVGDGNFSYSLALARALGPDSGVQLVATSHESKDSVVETYPDGESILSELHAMPHVTVHHEVDATDAAQMQALGTFDRVIWNFPCVRAPRGEDGQNQEMEMNKQLLHGFFAHVAKELTATGEVHVTHKTKAPFGQWGIEAIAASNALRHQQSIIFDRCLYPGYSNKKVLSKGSFPIWDSQTFVFVPESRAQHVAAVEIEDSATSEGKQDDLLVPVTMELLKKFYLLLTPSLDDTLYGRKKKKGKSFSKDSGKKRKQSAVGGGRSKPNKQAHSGSVASMADLLLNWLNHELQLSTRVTDVAVDFASGFLLGEILHRLNQQHNFADFMRSSSADAKIINFCLLEPSLRNLNIKFDANVAAAIMNEKRDAATKLLYQIKVFRARKQPRYAGG